Protein AF-A0A7Y2CMZ7-F1 (afdb_monomer_lite)

Secondary structure (DSSP, 8-state):
-HHHHHHHHTTS-------GGG---GGG--SSSSSHHHHHHHHHHHHSPPP-SSSS-EE----BTTTB----SEEEEETTEEEEE--SSTT--S----BTTB------GGG----HHHHHHHHHHHHH---SEEEEEESS-S----BTTB--S--SGGGT-HHHHS---HHHH-B-TTS-B-HHHHSTT--S--HHHHHHTTSSEEEEE-SS-SEEEEEETTEEEEEPP-TT--S--TTSTTTTTTTS-PPPTT-EEE-S-EEEEEEE-SSEEEEEEEE--STTTTT-EEEEEEEESS--TT-----TT----EEEEEESSSBSS-EEEEEESSSEEEEEEEEETTS-EEEEEEEEEE-SEEEEEE--SB-TTSPBPPSEEEEEEEEETTEEEEEEEEE--

pLDDT: mean 83.59, std 14.97, range [34.88, 98.5]

Radius of gyration: 22.69 Å; chains: 1; bounding box: 53×46×62 Å

Sequence (401 aa):
AREYVDRIAHSLPFVLVRGNHEEVNGWDYDSTPNNTAVWSSNMLLKYFPPPMPDSFYSGNTISYPDIGLPGNYFAFDVGALRIRALDPFLYSNTRPHNGHGETGGSLNGWDWSLGLDQYNWLNTDLTTYAPTFSMLATHHLTSCYAVPGLYYGRGGVEVVKHSVDGRPSHEWGGEDSTGTFVFGTQRSGFVHGAPHDMLSSLGNQVVIKGHDHFHARQALDGMVYVTMAKPDATEEQTGNLWGWKFGTFYPTQGTLALENSGFYSVVVDDSMATYSYIQTYPAAGEGTVKDMFTVLSSPTSANLDVAPGAAKTWIQTVRPNPSRVPNIQWQLARTGNVRLGIYDAAGRLVQELENGRREAGTHVSRWDGRSRQGSRVASGVYFAKLEADGRLDAVKLVYIR

Structure (mmCIF, N/CA/C/O backbone):
data_AF-A0A7Y2CMZ7-F1
#
_entry.id   AF-A0A7Y2CMZ7-F1
#
loop_
_atom_site.group_PDB
_atom_site.id
_atom_site.type_symbol
_atom_site.label_atom_id
_atom_site.label_alt_id
_atom_site.label_comp_id
_atom_site.label_asym_id
_atom_site.label_entity_id
_atom_site.label_seq_id
_atom_site.pdbx_PDB_ins_code
_atom_site.Cartn_x
_atom_site.Cartn_y
_atom_site.Cartn_z
_atom_site.occupancy
_atom_site.B_iso_or_equiv
_atom_site.auth_seq_id
_atom_site.auth_comp_id
_atom_site.auth_asym_id
_atom_site.auth_atom_id
_atom_site.pdbx_PDB_model_num
ATOM 1 N N . ALA A 1 1 ? 9.677 -17.496 10.597 1.00 57.75 1 ALA A N 1
ATOM 2 C CA . ALA A 1 1 ? 8.544 -16.631 10.201 1.00 57.75 1 ALA A CA 1
ATOM 3 C C . ALA A 1 1 ? 7.199 -17.358 10.280 1.00 57.75 1 ALA A C 1
ATOM 5 O O . ALA A 1 1 ? 6.366 -16.923 11.060 1.00 57.75 1 ALA A O 1
ATOM 6 N N . ARG A 1 2 ? 6.996 -18.476 9.557 1.00 63.00 2 ARG A N 1
ATOM 7 C CA . ARG A 1 2 ? 5.693 -19.169 9.467 1.00 63.00 2 ARG A CA 1
ATOM 8 C C . ARG A 1 2 ? 5.011 -19.456 10.810 1.00 63.00 2 ARG A C 1
ATOM 10 O O . ARG A 1 2 ? 3.869 -19.072 10.966 1.00 63.00 2 ARG A O 1
ATOM 17 N N . GLU A 1 3 ? 5.708 -20.017 11.800 1.00 69.62 3 GLU A N 1
ATOM 18 C CA . GLU A 1 3 ? 5.105 -20.285 13.121 1.00 69.62 3 GLU A CA 1
ATOM 19 C C . GLU A 1 3 ? 4.543 -19.016 13.797 1.00 69.62 3 GLU A C 1
ATOM 21 O O . GLU A 1 3 ? 3.483 -19.051 14.416 1.00 69.62 3 GLU A O 1
ATOM 26 N N . TYR A 1 4 ? 5.228 -17.876 13.658 1.00 71.50 4 TYR A N 1
ATOM 27 C CA . TYR A 1 4 ? 4.767 -16.599 14.209 1.00 71.50 4 TYR A CA 1
ATOM 28 C C . TYR A 1 4 ? 3.588 -16.028 13.419 1.00 71.50 4 TYR A C 1
ATOM 30 O O . TYR A 1 4 ? 2.640 -15.528 14.021 1.00 71.50 4 TYR A O 1
ATOM 38 N N . VAL A 1 5 ? 3.624 -16.142 12.087 1.00 72.38 5 VAL A N 1
ATOM 39 C CA . VAL A 1 5 ? 2.514 -15.736 11.215 1.00 72.38 5 VAL A CA 1
ATOM 40 C C . VAL A 1 5 ? 1.286 -16.600 11.491 1.00 72.38 5 VAL A C 1
ATOM 42 O O . VAL A 1 5 ? 0.216 -16.047 11.703 1.00 72.38 5 VAL A O 1
ATOM 45 N N . ASP A 1 6 ? 1.431 -17.920 11.614 1.00 73.50 6 ASP A N 1
ATOM 46 C CA . ASP A 1 6 ? 0.341 -18.861 11.900 1.00 73.50 6 ASP A CA 1
ATOM 47 C C . ASP A 1 6 ? -0.369 -18.522 13.223 1.00 73.50 6 ASP A C 1
ATOM 49 O O . ASP A 1 6 ? -1.599 -18.576 13.306 1.00 73.50 6 ASP A O 1
ATOM 53 N N . ARG A 1 7 ? 0.370 -18.078 14.253 1.00 72.25 7 ARG A N 1
ATOM 54 C CA . ARG A 1 7 ? -0.230 -17.619 15.523 1.00 72.25 7 ARG A CA 1
ATOM 55 C C . ARG A 1 7 ? -1.208 -16.457 15.322 1.00 72.25 7 ARG A C 1
ATOM 57 O O . ARG A 1 7 ? -2.209 -16.392 16.034 1.00 72.25 7 ARG A O 1
ATOM 64 N N . ILE A 1 8 ? -0.959 -15.577 14.355 1.00 68.19 8 ILE A N 1
ATOM 65 C CA . ILE A 1 8 ? -1.779 -14.387 14.079 1.00 68.19 8 ILE A CA 1
ATOM 66 C C . ILE A 1 8 ? -2.828 -14.677 12.987 1.00 68.19 8 ILE A C 1
ATOM 68 O O . ILE A 1 8 ? -3.980 -14.262 13.106 1.00 68.19 8 ILE A O 1
ATOM 72 N N . ALA A 1 9 ? -2.453 -15.444 11.964 1.00 73.25 9 ALA A N 1
ATOM 73 C CA . ALA A 1 9 ? -3.214 -15.678 10.740 1.00 73.25 9 ALA A CA 1
ATOM 74 C C . ALA A 1 9 ? -4.147 -16.902 10.789 1.00 73.25 9 ALA A C 1
ATOM 76 O O . ALA A 1 9 ? -4.937 -17.099 9.872 1.00 73.25 9 ALA A O 1
ATOM 77 N N . HIS A 1 10 ? -4.151 -17.701 11.867 1.00 72.12 10 HIS A N 1
ATOM 78 C CA . HIS A 1 10 ? -5.083 -18.837 12.006 1.00 72.12 10 HIS A CA 1
ATOM 79 C C . HIS A 1 10 ? -6.573 -18.445 11.915 1.00 72.12 10 HIS A C 1
ATOM 81 O O . HIS A 1 10 ? -7.435 -19.307 11.757 1.00 72.12 10 HIS A O 1
ATOM 87 N N . SER A 1 11 ? -6.898 -17.160 12.087 1.00 74.19 11 SER A N 1
ATOM 88 C CA . SER A 1 11 ? -8.267 -16.636 12.022 1.00 74.19 11 SER A CA 1
ATOM 89 C C . SER A 1 11 ? -8.364 -15.248 11.379 1.00 74.19 11 SER A C 1
ATOM 91 O O . SER A 1 11 ? -9.363 -14.555 11.577 1.00 74.19 11 SER A O 1
ATOM 93 N N . LEU A 1 12 ? -7.325 -14.822 10.652 1.00 77.50 12 LEU A N 1
ATOM 94 C CA . LEU A 1 12 ? -7.270 -13.548 9.936 1.00 77.50 12 LEU A CA 1
ATOM 95 C C . LEU A 1 12 ? -6.565 -13.759 8.591 1.00 77.50 12 LEU A C 1
ATOM 97 O O . LEU A 1 12 ? -5.492 -14.364 8.583 1.00 77.50 12 LEU A O 1
ATOM 101 N N . PRO A 1 13 ? -7.116 -13.252 7.473 1.00 83.12 13 PRO A N 1
ATOM 102 C CA . PRO A 1 13 ? -6.395 -13.227 6.210 1.00 83.12 13 PRO A CA 1
ATOM 103 C C . PRO A 1 13 ? -5.058 -12.502 6.376 1.00 83.12 13 PRO A C 1
ATOM 105 O O . PRO A 1 13 ? -5.002 -11.406 6.934 1.00 83.12 13 PRO A O 1
ATOM 108 N N . PHE A 1 14 ? -3.990 -13.121 5.886 1.00 85.81 14 PHE A N 1
ATOM 109 C CA . PHE A 1 14 ? -2.656 -12.541 5.850 1.00 85.81 14 PHE A CA 1
ATOM 110 C C . PHE A 1 14 ? -2.203 -12.480 4.399 1.00 85.81 14 PHE A C 1
ATOM 112 O O . PHE A 1 14 ? -2.174 -13.499 3.714 1.00 85.81 14 PHE A O 1
ATOM 119 N N . VAL A 1 15 ? -1.887 -11.275 3.936 1.00 89.38 15 VAL A N 1
ATOM 120 C CA . VAL A 1 15 ? -1.522 -11.002 2.547 1.00 89.38 15 VAL A CA 1
ATOM 121 C C . VAL A 1 15 ? -0.146 -10.352 2.539 1.00 89.38 15 VAL A C 1
ATOM 123 O O . VAL A 1 15 ? 0.092 -9.400 3.282 1.00 89.38 15 VAL A O 1
ATOM 126 N N . LEU A 1 16 ? 0.752 -10.876 1.708 1.00 90.12 16 LEU A N 1
ATOM 127 C CA . LEU A 1 16 ? 2.101 -10.350 1.535 1.00 90.12 16 LEU A CA 1
ATOM 128 C C . LEU A 1 16 ? 2.204 -9.516 0.262 1.00 90.12 16 LEU A C 1
ATOM 130 O O . LEU A 1 16 ? 1.645 -9.870 -0.773 1.00 90.12 16 LEU A O 1
ATOM 134 N N . VAL A 1 17 ? 2.983 -8.442 0.351 1.00 93.75 17 VAL A N 1
ATOM 135 C CA . VAL A 1 17 ? 3.476 -7.674 -0.793 1.00 93.75 17 VAL A CA 1
ATOM 136 C C . VAL A 1 17 ? 4.973 -7.926 -0.874 1.00 93.75 17 VAL A C 1
ATOM 138 O O . VAL A 1 17 ? 5.653 -7.864 0.150 1.00 93.75 17 VAL A O 1
ATOM 141 N N . ARG A 1 18 ? 5.474 -8.270 -2.061 1.00 91.44 18 ARG A N 1
ATOM 142 C CA . ARG A 1 18 ? 6.873 -8.677 -2.227 1.00 91.44 18 ARG A CA 1
ATOM 143 C C . ARG A 1 18 ? 7.813 -7.497 -2.053 1.00 91.44 18 ARG A C 1
ATOM 145 O O . ARG A 1 18 ? 7.564 -6.427 -2.605 1.00 91.44 18 ARG A O 1
ATOM 152 N N . GLY A 1 19 ? 8.903 -7.727 -1.338 1.00 91.25 19 GLY A N 1
ATOM 153 C CA . GLY A 1 19 ? 10.012 -6.812 -1.165 1.00 91.25 19 GLY A CA 1
ATOM 154 C C . GLY A 1 19 ? 11.310 -7.315 -1.787 1.00 91.25 19 GLY A C 1
ATOM 155 O O . GLY A 1 19 ? 11.385 -8.374 -2.405 1.00 91.25 19 GLY A O 1
ATOM 156 N N . ASN A 1 20 ? 12.366 -6.522 -1.603 1.00 87.25 20 ASN A N 1
ATOM 157 C CA . ASN A 1 20 ? 13.683 -6.827 -2.163 1.00 87.25 20 ASN A CA 1
ATOM 158 C C . ASN A 1 20 ? 14.334 -8.059 -1.504 1.00 87.25 20 ASN A C 1
ATOM 160 O O . ASN A 1 20 ? 15.185 -8.695 -2.107 1.00 87.25 20 ASN A O 1
ATOM 164 N N . HIS A 1 21 ? 13.946 -8.397 -0.269 1.00 88.75 21 HIS A N 1
ATOM 165 C CA . HIS A 1 21 ? 14.502 -9.539 0.468 1.00 88.75 21 HIS A CA 1
ATOM 166 C C . HIS A 1 21 ? 13.837 -10.874 0.111 1.00 88.75 21 HIS A C 1
ATOM 168 O O . HIS A 1 21 ? 14.289 -11.924 0.563 1.00 88.75 21 HIS A O 1
ATOM 174 N N . GLU A 1 22 ? 12.779 -10.847 -0.699 1.00 90.19 22 GLU A N 1
ATOM 175 C CA . GLU A 1 22 ? 12.183 -12.044 -1.276 1.00 90.19 22 GLU A CA 1
ATOM 176 C C . GLU A 1 22 ? 13.005 -12.598 -2.450 1.00 90.19 22 GLU A C 1
ATOM 178 O O . GLU A 1 22 ? 12.743 -13.721 -2.859 1.00 90.19 22 GLU A O 1
ATOM 183 N N . GLU A 1 23 ? 14.001 -11.868 -2.973 1.00 89.75 23 GLU A N 1
ATOM 184 C CA . GLU A 1 23 ? 14.923 -12.333 -4.029 1.00 89.75 23 GLU A CA 1
ATOM 185 C C . GLU A 1 23 ? 14.206 -12.844 -5.296 1.00 89.75 23 GLU A C 1
ATOM 187 O O . GLU A 1 23 ? 14.581 -13.851 -5.895 1.00 89.75 23 GLU A O 1
ATOM 192 N N . VAL A 1 24 ? 13.132 -12.155 -5.695 1.00 91.69 24 VAL A N 1
ATOM 193 C CA . VAL A 1 24 ? 12.318 -12.446 -6.895 1.00 91.69 24 VAL A CA 1
ATOM 194 C C . VAL A 1 24 ? 12.613 -11.475 -8.044 1.00 91.69 24 VAL A C 1
ATOM 196 O O . VAL A 1 24 ? 11.716 -11.064 -8.780 1.00 91.69 24 VAL A O 1
ATOM 199 N N . ASN A 1 25 ? 13.866 -11.046 -8.159 1.00 92.75 25 ASN A N 1
ATOM 200 C CA . ASN A 1 25 ? 14.250 -9.978 -9.073 1.00 92.75 25 ASN A CA 1
ATOM 201 C C . ASN A 1 25 ? 14.203 -10.435 -10.537 1.00 92.75 25 ASN A C 1
ATOM 203 O O . ASN A 1 25 ? 14.670 -11.526 -10.867 1.00 92.75 25 ASN A O 1
ATOM 207 N N . GLY A 1 26 ? 13.708 -9.574 -11.431 1.00 94.75 26 GLY A N 1
ATOM 208 C CA . GLY A 1 26 ? 13.656 -9.864 -12.867 1.00 94.75 26 GLY A CA 1
ATOM 209 C C . GLY A 1 26 ? 15.040 -10.082 -13.483 1.00 94.75 26 GLY A C 1
ATOM 210 O O . GLY A 1 26 ? 15.219 -10.986 -14.293 1.00 94.75 26 GLY A O 1
ATOM 211 N N . TRP A 1 27 ? 16.051 -9.325 -13.044 1.00 93.69 27 TRP A N 1
ATOM 212 C CA . TRP A 1 27 ? 17.434 -9.464 -13.524 1.00 93.69 27 TRP A CA 1
ATOM 213 C C . TRP A 1 27 ? 18.123 -10.775 -13.109 1.00 93.69 27 TRP A C 1
ATOM 215 O O . TRP A 1 27 ? 19.183 -11.087 -13.647 1.00 93.69 27 TRP A O 1
ATOM 225 N N . ASP A 1 28 ? 17.552 -11.531 -12.166 1.00 93.38 28 ASP A N 1
ATOM 226 C CA . ASP A 1 28 ? 18.041 -12.858 -11.772 1.00 93.38 28 ASP A CA 1
ATOM 227 C C . ASP A 1 28 ? 17.232 -13.996 -12.433 1.00 93.38 28 ASP A C 1
ATOM 229 O O . ASP A 1 28 ? 17.576 -15.170 -12.288 1.00 93.38 28 ASP A O 1
ATOM 233 N N . TYR A 1 29 ? 16.159 -13.674 -13.169 1.00 94.75 29 TYR A N 1
ATOM 234 C CA . TYR A 1 29 ? 15.319 -14.651 -13.857 1.00 94.75 29 TYR A CA 1
ATOM 235 C C . TYR A 1 29 ? 15.854 -14.962 -15.261 1.00 94.75 29 TYR A C 1
ATOM 237 O O . TYR A 1 29 ? 15.717 -14.173 -16.194 1.00 94.75 29 TYR A O 1
ATOM 245 N N . ASP A 1 30 ? 16.419 -16.157 -15.435 1.00 93.12 30 ASP A N 1
ATOM 246 C CA . ASP A 1 30 ? 17.037 -16.600 -16.695 1.00 93.12 30 ASP A CA 1
ATOM 247 C C . ASP A 1 30 ? 16.184 -17.600 -17.499 1.00 93.12 30 ASP A C 1
ATOM 249 O O . ASP A 1 30 ? 16.668 -18.219 -18.445 1.00 93.12 30 ASP A O 1
ATOM 253 N N . SER A 1 31 ? 14.898 -17.750 -17.150 1.00 91.00 31 SER A N 1
ATOM 254 C CA . SER A 1 31 ? 13.974 -18.734 -17.750 1.00 91.00 31 SER A CA 1
ATOM 255 C C . SER A 1 31 ? 14.418 -20.200 -17.613 1.00 91.00 31 SER A C 1
ATOM 257 O O . SER A 1 31 ? 14.002 -21.048 -18.404 1.00 91.00 31 SER A O 1
ATOM 259 N N . THR A 1 32 ? 15.254 -20.509 -16.619 1.00 93.81 32 THR A N 1
ATOM 260 C CA . THR A 1 32 ? 15.613 -21.880 -16.237 1.00 93.81 32 THR A CA 1
ATOM 261 C C . THR A 1 32 ? 15.113 -22.200 -14.825 1.00 93.81 32 THR A C 1
ATOM 263 O O . THR A 1 32 ? 14.903 -21.287 -14.02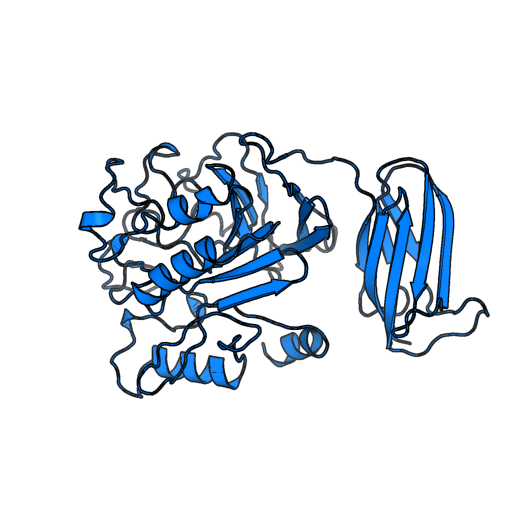7 1.00 93.81 32 THR A O 1
ATOM 266 N N . PRO A 1 33 ? 14.987 -23.482 -14.438 1.00 94.94 33 PRO A N 1
ATOM 267 C CA . PRO A 1 33 ? 14.540 -23.834 -13.090 1.00 94.94 33 PRO A CA 1
ATOM 268 C C . PRO A 1 33 ? 15.576 -23.556 -11.983 1.00 94.94 33 PRO A C 1
ATOM 270 O O . PRO A 1 33 ? 15.264 -23.727 -10.803 1.00 94.94 33 PRO A O 1
ATOM 273 N N . ASN A 1 34 ? 16.815 -23.179 -12.328 1.00 96.31 34 ASN A N 1
ATOM 274 C CA . ASN A 1 34 ? 17.957 -23.138 -11.407 1.00 96.31 34 ASN A CA 1
ATOM 275 C C . ASN A 1 34 ? 18.504 -21.721 -11.186 1.00 96.31 34 ASN A C 1
ATOM 277 O O . ASN A 1 34 ? 19.708 -21.494 -11.286 1.00 96.31 34 ASN A O 1
ATOM 281 N N . ASN A 1 35 ? 17.622 -20.789 -10.834 1.00 94.62 35 ASN A N 1
ATOM 282 C CA . ASN A 1 35 ? 17.985 -19.438 -10.413 1.00 94.62 35 ASN A CA 1
ATOM 283 C C . ASN A 1 35 ? 17.211 -19.022 -9.151 1.00 94.62 35 ASN A C 1
ATOM 285 O O . ASN A 1 35 ? 16.216 -19.648 -8.765 1.00 94.62 35 ASN A O 1
ATOM 289 N N . THR A 1 36 ? 17.675 -17.953 -8.505 1.00 93.69 36 THR A N 1
ATOM 290 C CA . THR A 1 36 ? 17.096 -17.434 -7.260 1.00 93.69 36 THR A CA 1
ATOM 291 C C . THR A 1 36 ? 15.656 -16.971 -7.442 1.00 93.69 36 THR A C 1
ATOM 293 O O . THR A 1 36 ? 14.817 -17.338 -6.623 1.00 93.69 36 THR A O 1
ATOM 296 N N . ALA A 1 37 ? 15.330 -16.273 -8.534 1.00 94.06 37 ALA A N 1
ATOM 297 C CA . ALA A 1 37 ? 13.977 -15.780 -8.784 1.00 94.06 37 ALA A CA 1
ATOM 298 C C . ALA A 1 37 ? 12.940 -16.918 -8.855 1.00 94.06 37 ALA A C 1
ATOM 300 O O . ALA A 1 37 ? 11.852 -16.804 -8.281 1.00 94.06 37 ALA A O 1
ATOM 301 N N . VAL A 1 38 ? 13.286 -18.045 -9.488 1.00 96.50 38 VAL A N 1
ATOM 302 C CA . VAL A 1 38 ? 12.444 -19.250 -9.557 1.00 96.50 38 VAL A CA 1
ATOM 303 C C . VAL A 1 38 ? 12.329 -19.929 -8.199 1.00 96.50 38 VAL A C 1
ATOM 305 O O . VAL A 1 38 ? 11.217 -20.224 -7.752 1.00 96.50 38 VAL A O 1
ATOM 308 N N . TRP A 1 39 ? 13.449 -20.179 -7.516 1.00 96.44 39 TRP A N 1
ATOM 309 C CA . TRP A 1 39 ? 13.429 -20.838 -6.207 1.00 96.44 39 TRP A CA 1
ATOM 310 C C . TRP A 1 39 ? 12.626 -20.033 -5.189 1.00 96.44 39 TRP A C 1
ATOM 312 O O . TRP A 1 39 ? 11.747 -20.588 -4.528 1.00 96.44 39 TRP A O 1
ATOM 322 N N . SER A 1 40 ? 12.869 -18.727 -5.108 1.00 94.75 40 SER A N 1
ATOM 323 C CA . SER A 1 40 ? 12.169 -17.821 -4.205 1.00 94.75 40 SER A CA 1
ATOM 324 C C . SER A 1 40 ? 10.680 -17.725 -4.519 1.00 94.75 40 SER A C 1
ATOM 326 O O . SER A 1 40 ? 9.860 -17.888 -3.613 1.00 94.75 40 SER A O 1
ATOM 328 N N . SER A 1 41 ? 10.306 -17.564 -5.794 1.00 94.69 41 SER A N 1
ATOM 329 C CA . SER A 1 41 ? 8.895 -17.531 -6.203 1.00 94.69 41 SER A CA 1
ATOM 330 C C . SER A 1 41 ? 8.170 -18.824 -5.822 1.00 94.69 41 SER A C 1
ATOM 332 O O . SER A 1 41 ? 7.094 -18.782 -5.227 1.00 94.69 41 SER A O 1
ATOM 334 N N . ASN A 1 42 ? 8.785 -19.984 -6.065 1.00 95.62 42 ASN A N 1
ATOM 335 C CA . ASN A 1 42 ? 8.205 -21.278 -5.704 1.00 95.62 42 ASN A CA 1
ATOM 336 C C . ASN A 1 42 ? 8.092 -21.479 -4.184 1.00 95.62 42 ASN A C 1
ATOM 338 O O . ASN A 1 42 ? 7.128 -22.088 -3.710 1.00 95.62 42 ASN A O 1
ATOM 342 N N . MET A 1 43 ? 9.031 -20.952 -3.391 1.00 93.69 43 MET A N 1
ATOM 343 C CA . MET A 1 43 ? 8.928 -20.980 -1.927 1.00 93.69 43 MET A CA 1
ATOM 344 C C . MET A 1 43 ? 7.816 -20.061 -1.411 1.00 93.69 43 MET A C 1
ATOM 346 O O . MET A 1 43 ? 7.083 -20.464 -0.503 1.00 93.69 43 MET A O 1
ATOM 350 N N . LEU A 1 44 ? 7.642 -18.876 -2.003 1.00 91.44 44 LEU A N 1
ATOM 351 C CA . LEU A 1 44 ? 6.522 -17.983 -1.693 1.00 91.44 44 LEU A CA 1
ATOM 352 C C . LEU A 1 44 ? 5.187 -18.663 -2.002 1.00 91.44 44 LEU A C 1
ATOM 354 O O . LEU A 1 44 ? 4.356 -18.783 -1.108 1.00 91.44 44 LEU A O 1
ATOM 358 N N . LEU A 1 45 ? 5.017 -19.218 -3.204 1.00 93.44 45 LEU A N 1
ATOM 359 C CA . LEU A 1 45 ? 3.797 -19.933 -3.599 1.00 93.44 45 LEU A CA 1
ATOM 360 C C . LEU A 1 45 ? 3.474 -21.113 -2.670 1.00 93.44 45 LEU A C 1
ATOM 362 O O . LEU A 1 45 ? 2.310 -21.392 -2.390 1.00 93.44 45 LEU A O 1
ATOM 366 N N . LYS A 1 46 ? 4.502 -21.799 -2.157 1.00 92.19 46 LYS A N 1
ATOM 367 C CA . LYS A 1 46 ? 4.338 -22.950 -1.263 1.00 92.19 46 LYS A CA 1
ATOM 368 C C . LYS A 1 46 ? 3.972 -22.568 0.172 1.00 92.19 46 LYS A C 1
ATOM 370 O O . LYS A 1 46 ? 3.199 -23.286 0.808 1.00 92.19 46 LYS A O 1
ATOM 375 N N . TYR A 1 47 ? 4.582 -21.520 0.722 1.00 88.00 47 TYR A N 1
ATOM 376 C CA . TYR A 1 47 ? 4.484 -21.210 2.155 1.00 88.00 47 TYR A CA 1
ATOM 377 C C . TYR A 1 47 ? 3.638 -19.981 2.475 1.00 88.00 47 TYR A C 1
ATOM 379 O O . TYR A 1 47 ? 3.085 -19.912 3.571 1.00 88.00 47 TYR A O 1
ATOM 387 N N . PHE A 1 48 ? 3.528 -19.046 1.537 1.00 88.44 48 PHE A N 1
ATOM 388 C CA . PHE A 1 48 ? 2.773 -17.804 1.659 1.00 88.44 48 PHE A CA 1
ATOM 389 C C . PHE A 1 48 ? 2.016 -17.532 0.351 1.00 88.44 48 PHE A C 1
ATOM 391 O O . PHE A 1 48 ? 2.328 -16.564 -0.347 1.00 88.44 48 PHE A O 1
ATOM 398 N N . PRO A 1 49 ? 1.065 -18.410 -0.022 1.00 88.75 49 PRO A N 1
ATOM 399 C CA . PRO A 1 49 ? 0.371 -18.302 -1.296 1.00 88.75 49 PRO A CA 1
ATOM 400 C C . PRO A 1 49 ? -0.312 -16.929 -1.398 1.00 88.75 49 PRO A C 1
ATOM 402 O O . PRO A 1 49 ? -1.111 -16.586 -0.519 1.00 88.75 49 PRO A O 1
ATOM 405 N N . PRO A 1 50 ? 0.012 -16.126 -2.424 1.00 91.94 50 PRO A N 1
ATOM 406 C CA . PRO A 1 50 ? -0.600 -14.823 -2.596 1.00 91.94 50 PRO A CA 1
ATOM 407 C C . PRO A 1 50 ? -2.043 -14.970 -3.100 1.00 91.94 50 PRO A C 1
ATOM 409 O O . PRO A 1 50 ? -2.422 -16.033 -3.605 1.00 91.94 50 PRO A O 1
ATOM 412 N N . PRO A 1 51 ? -2.850 -13.901 -3.016 1.00 94.50 51 PRO A N 1
ATOM 413 C CA . PRO A 1 51 ? -4.101 -13.828 -3.752 1.00 94.50 51 PRO A CA 1
ATOM 414 C C . PRO A 1 51 ? -3.902 -14.112 -5.247 1.00 94.50 51 PRO A C 1
ATOM 416 O O . PRO A 1 51 ? -3.019 -13.536 -5.884 1.00 94.50 51 PRO A O 1
ATOM 419 N N . MET A 1 52 ? -4.733 -14.997 -5.798 1.00 94.81 52 MET A N 1
ATOM 420 C CA . MET A 1 52 ? -4.709 -15.386 -7.211 1.00 94.81 52 MET A CA 1
ATOM 421 C C . MET A 1 52 ? -5.979 -14.910 -7.910 1.00 94.81 52 MET A C 1
ATOM 423 O O . MET A 1 52 ? -7.028 -14.938 -7.270 1.00 94.81 52 MET A O 1
ATOM 427 N N . PRO A 1 53 ? -5.920 -14.522 -9.198 1.00 95.69 53 PRO A N 1
ATOM 428 C CA . PRO A 1 53 ? -7.097 -14.047 -9.914 1.00 95.69 53 PRO A CA 1
ATOM 429 C C . PRO A 1 53 ? -8.249 -15.057 -9.908 1.00 95.69 53 PRO A C 1
ATOM 431 O O . PRO A 1 53 ? -8.087 -16.201 -10.335 1.00 95.69 53 PRO A O 1
ATOM 434 N N . ASP A 1 54 ? -9.417 -14.610 -9.459 1.00 95.50 54 ASP A N 1
ATOM 435 C CA . ASP A 1 54 ? -10.673 -15.357 -9.452 1.00 95.50 54 ASP A CA 1
ATOM 436 C C . ASP A 1 54 ? -11.872 -14.383 -9.464 1.00 95.50 54 ASP A C 1
ATOM 438 O O . ASP A 1 54 ? -11.770 -13.258 -9.952 1.00 95.50 54 ASP A O 1
ATOM 442 N N . SER A 1 55 ? -13.044 -14.801 -8.977 1.00 93.88 55 SER A N 1
ATOM 443 C CA . SER A 1 55 ? -14.220 -13.921 -8.897 1.00 93.88 55 SER A CA 1
ATOM 444 C C . SER A 1 55 ? -14.113 -12.814 -7.840 1.00 93.88 55 SER A C 1
ATOM 446 O O . SER A 1 55 ? -14.932 -11.899 -7.848 1.00 93.88 55 SER A O 1
ATOM 448 N N . PHE A 1 56 ? -13.177 -12.927 -6.897 1.00 94.31 56 PHE A N 1
ATOM 449 C CA . PHE A 1 56 ? -12.967 -11.986 -5.799 1.00 94.31 56 PHE A CA 1
ATOM 450 C C . PHE A 1 56 ? -11.689 -11.160 -5.994 1.00 94.31 56 PHE A C 1
ATOM 452 O O . PHE A 1 56 ? -11.703 -9.945 -5.796 1.00 94.31 56 PHE A O 1
ATOM 459 N N . TYR A 1 57 ? -10.593 -11.798 -6.405 1.00 96.44 57 TYR A N 1
ATOM 460 C CA . TYR A 1 57 ? -9.313 -11.147 -6.654 1.00 96.44 57 TYR A CA 1
ATOM 461 C C . TYR A 1 57 ? -9.121 -10.855 -8.141 1.00 96.44 57 TYR A C 1
ATOM 463 O O . TYR A 1 57 ? -9.264 -11.728 -8.992 1.00 96.44 57 TYR A O 1
ATOM 471 N N . SER A 1 58 ? -8.689 -9.638 -8.455 1.00 97.44 58 SER A N 1
ATOM 472 C CA . SER A 1 58 ? -8.018 -9.354 -9.729 1.00 97.44 58 SER A CA 1
ATOM 473 C C . SER A 1 58 ? -6.505 -9.435 -9.529 1.00 97.44 58 SER A C 1
ATOM 475 O O . SER A 1 58 ? -6.036 -9.275 -8.403 1.00 97.44 58 SER A O 1
ATOM 477 N N . GLY A 1 59 ? -5.721 -9.657 -10.584 1.00 97.12 59 GLY A N 1
ATOM 478 C CA . GLY A 1 59 ? -4.263 -9.675 -10.459 1.00 97.12 59 GLY A CA 1
ATOM 479 C C . GLY A 1 59 ? -3.552 -10.316 -11.639 1.00 97.12 59 GLY A C 1
ATOM 480 O O . GLY A 1 59 ? -4.094 -10.379 -12.744 1.00 97.12 59 GLY A O 1
ATOM 481 N N . ASN A 1 60 ? -2.337 -10.802 -11.389 1.00 97.44 60 ASN A N 1
ATOM 482 C CA . ASN A 1 60 ? -1.468 -11.330 -12.433 1.00 97.44 60 ASN A CA 1
ATOM 483 C C . ASN A 1 60 ? -1.998 -12.619 -13.076 1.00 97.44 60 ASN A C 1
ATOM 485 O O . ASN A 1 60 ? -2.126 -13.648 -12.415 1.00 97.44 60 ASN A O 1
ATOM 489 N N . THR A 1 61 ? -2.227 -12.566 -14.388 1.00 96.75 61 THR A N 1
ATOM 490 C CA . THR A 1 61 ? -2.646 -13.706 -15.221 1.00 96.75 61 THR A CA 1
ATOM 491 C C . THR A 1 61 ? -1.516 -14.264 -16.095 1.00 96.75 61 THR A C 1
ATOM 493 O O . THR A 1 61 ? -1.719 -15.230 -16.829 1.00 96.75 61 THR A O 1
ATOM 496 N N . ILE A 1 62 ? -0.318 -13.682 -16.010 1.00 96.00 62 ILE A N 1
ATOM 497 C CA . ILE A 1 62 ? 0.860 -14.069 -16.782 1.00 96.00 62 ILE A CA 1
ATOM 498 C C . ILE A 1 62 ? 1.577 -15.223 -16.085 1.00 96.00 62 ILE A C 1
ATOM 500 O O . ILE A 1 62 ? 2.003 -15.117 -14.933 1.00 96.00 62 ILE A O 1
ATOM 504 N N . SER A 1 63 ? 1.720 -16.334 -16.806 1.00 94.94 63 SER A N 1
ATOM 505 C CA . SER A 1 63 ? 2.453 -17.510 -16.342 1.00 94.94 63 SER A CA 1
ATOM 506 C C . SER A 1 63 ? 3.913 -17.449 -16.779 1.00 94.94 63 SER A C 1
ATOM 508 O O . SER A 1 63 ? 4.206 -17.169 -17.940 1.00 94.94 63 SER A O 1
ATOM 510 N N . TYR A 1 64 ? 4.817 -17.807 -15.872 1.00 93.88 64 TYR A N 1
ATOM 511 C CA . TYR A 1 64 ? 6.258 -17.862 -16.111 1.00 93.88 64 TYR A CA 1
ATOM 512 C C . TYR A 1 64 ? 6.749 -19.316 -16.156 1.00 93.88 64 TYR A C 1
ATOM 514 O O . TYR A 1 64 ? 6.290 -20.133 -15.348 1.00 93.88 64 TYR A O 1
ATOM 522 N N . PRO A 1 65 ? 7.685 -19.665 -17.059 1.00 94.94 65 PRO A N 1
ATOM 523 C CA . PRO A 1 65 ? 8.402 -20.936 -16.996 1.00 94.94 65 PRO A CA 1
ATOM 524 C C . PRO A 1 65 ? 8.948 -21.218 -15.590 1.00 94.94 65 PRO A C 1
ATOM 526 O O . PRO A 1 65 ? 9.500 -20.325 -14.945 1.00 94.94 65 PRO A O 1
ATOM 529 N N . ASP A 1 66 ? 8.738 -22.450 -15.118 1.00 95.00 66 ASP A N 1
ATOM 530 C CA . ASP A 1 66 ? 9.191 -22.980 -13.820 1.00 95.00 66 ASP A CA 1
ATOM 531 C C . ASP A 1 66 ? 8.640 -22.290 -12.552 1.00 95.00 66 ASP A C 1
ATOM 533 O O . ASP A 1 66 ? 8.958 -22.714 -11.440 1.00 95.00 66 ASP A O 1
ATOM 537 N N . ILE A 1 67 ? 7.769 -21.283 -12.700 1.00 95.50 67 ILE A N 1
ATOM 538 C CA . ILE A 1 67 ? 7.074 -20.585 -11.600 1.00 95.50 67 ILE A CA 1
ATOM 539 C C . ILE A 1 67 ? 5.551 -20.781 -11.689 1.00 95.50 67 ILE A C 1
ATOM 541 O O . ILE A 1 67 ? 4.869 -20.893 -10.673 1.00 95.50 67 ILE A O 1
ATOM 545 N N . GLY A 1 68 ? 4.993 -20.833 -12.902 1.00 95.38 68 GLY A N 1
ATOM 546 C CA . GLY A 1 68 ? 3.547 -20.780 -13.114 1.00 95.38 68 GLY A CA 1
ATOM 547 C C . GLY A 1 68 ? 3.002 -19.366 -12.900 1.00 95.38 68 GLY A C 1
ATOM 548 O O . GLY A 1 68 ? 3.642 -18.390 -13.294 1.00 95.38 68 GLY A O 1
ATOM 549 N N . LEU A 1 69 ? 1.820 -19.249 -12.286 1.00 95.69 69 LEU A N 1
ATOM 550 C CA . LEU A 1 69 ? 1.240 -17.956 -11.912 1.00 95.69 69 LEU A CA 1
ATOM 551 C C . LEU A 1 69 ? 1.904 -17.433 -10.632 1.00 95.69 69 LEU A C 1
ATOM 553 O O . LEU A 1 69 ? 1.779 -18.068 -9.584 1.00 95.69 69 LEU A O 1
ATOM 557 N N . PRO A 1 70 ? 2.578 -16.275 -10.678 1.00 94.56 70 PRO A N 1
ATOM 558 C CA . PRO A 1 70 ? 3.408 -15.840 -9.564 1.00 94.56 70 PRO A CA 1
ATOM 559 C C . PRO A 1 70 ? 2.620 -15.016 -8.520 1.00 94.56 70 PRO A C 1
ATOM 561 O O . PRO A 1 70 ? 3.121 -14.803 -7.416 1.00 94.56 70 PRO A O 1
ATOM 564 N N . GLY A 1 71 ? 1.415 -14.523 -8.846 1.00 94.69 71 GLY A N 1
ATOM 565 C CA . GLY A 1 71 ? 0.526 -13.801 -7.918 1.00 94.69 71 GLY A CA 1
ATOM 566 C C . GLY A 1 71 ? 1.161 -12.575 -7.241 1.00 94.69 71 GLY A C 1
ATOM 567 O O . GLY A 1 71 ? 0.940 -12.327 -6.063 1.00 94.69 71 GLY A O 1
ATOM 568 N N . ASN A 1 72 ? 2.026 -11.837 -7.943 1.00 95.44 72 ASN A N 1
ATOM 569 C CA . ASN A 1 72 ? 2.770 -10.694 -7.384 1.00 95.44 72 ASN A CA 1
ATOM 570 C C . ASN A 1 72 ? 1.922 -9.469 -7.122 1.00 95.44 72 ASN A C 1
ATOM 572 O O . ASN A 1 72 ? 2.167 -8.751 -6.160 1.00 95.44 72 ASN A O 1
ATOM 576 N N . TYR A 1 73 ? 1.047 -9.176 -8.073 1.00 98.06 73 TYR A N 1
ATOM 577 C CA . TYR A 1 73 ? 0.210 -8.003 -8.055 1.00 98.06 73 TYR A CA 1
ATOM 578 C C . TYR A 1 73 ? -1.231 -8.470 -8.115 1.00 98.06 73 TYR A C 1
ATOM 580 O O . TYR A 1 73 ? -1.573 -9.426 -8.823 1.00 98.06 73 TYR A O 1
ATOM 588 N N . PHE A 1 74 ? -2.056 -7.819 -7.315 1.00 98.25 74 PHE A N 1
ATOM 589 C CA . PHE A 1 74 ? -3.446 -8.187 -7.120 1.00 98.25 74 PHE A CA 1
ATOM 590 C C . PHE A 1 74 ? -4.226 -7.021 -6.530 1.00 98.25 74 PHE A C 1
ATOM 592 O O . PHE A 1 74 ? -3.655 -6.085 -5.962 1.00 98.25 74 PHE A O 1
ATOM 599 N N . ALA A 1 75 ? -5.546 -7.097 -6.636 1.00 98.19 75 ALA A N 1
ATOM 600 C CA . ALA A 1 75 ? -6.448 -6.179 -5.971 1.00 98.19 75 ALA A CA 1
ATOM 601 C C . ALA A 1 75 ? -7.743 -6.864 -5.542 1.00 98.19 75 ALA A C 1
ATOM 603 O O . ALA A 1 75 ? -8.221 -7.780 -6.216 1.00 98.19 75 ALA A O 1
ATOM 604 N N . PHE A 1 76 ? -8.301 -6.399 -4.427 1.00 97.19 76 PHE A N 1
ATOM 605 C CA . PHE A 1 76 ? -9.559 -6.874 -3.853 1.00 97.19 76 PHE A CA 1
ATOM 606 C C . PHE A 1 76 ? -10.196 -5.810 -2.965 1.00 97.19 76 PHE A C 1
ATOM 608 O O . PHE A 1 76 ? -9.534 -4.862 -2.535 1.00 97.19 76 PHE A O 1
ATOM 615 N N . ASP A 1 77 ? -11.474 -6.003 -2.654 1.00 95.19 77 ASP A N 1
ATOM 616 C CA . ASP A 1 77 ? -12.233 -5.081 -1.819 1.00 95.19 77 ASP A CA 1
ATOM 617 C C . ASP A 1 77 ? -12.385 -5.616 -0.388 1.00 95.19 77 ASP A C 1
ATOM 619 O O . ASP A 1 77 ? -12.616 -6.804 -0.149 1.00 95.19 77 ASP A O 1
ATOM 623 N N . VAL A 1 78 ? -12.286 -4.708 0.581 1.00 91.31 78 VAL A N 1
ATOM 624 C CA . VAL A 1 78 ? -12.648 -4.924 1.983 1.00 91.31 78 VAL A CA 1
ATOM 625 C C . VAL A 1 78 ? -13.658 -3.845 2.361 1.00 91.31 78 VAL A C 1
ATOM 627 O O . VAL A 1 78 ? -13.297 -2.712 2.681 1.00 91.31 78 VAL A O 1
ATOM 630 N N . GLY A 1 79 ? -14.947 -4.181 2.291 1.00 90.44 79 GLY A N 1
ATOM 631 C CA . GLY A 1 79 ? -16.012 -3.185 2.427 1.00 90.44 79 GLY A CA 1
ATOM 632 C C . GLY A 1 79 ? -15.924 -2.136 1.313 1.00 90.44 79 GLY A C 1
ATOM 633 O O . GLY A 1 79 ? -15.917 -2.492 0.141 1.00 90.44 79 GLY A O 1
ATOM 634 N N . ALA A 1 80 ? -15.840 -0.854 1.678 1.00 91.56 80 ALA A N 1
ATOM 635 C CA . ALA A 1 80 ? -15.734 0.265 0.731 1.00 91.56 80 ALA A CA 1
ATOM 636 C C . ALA A 1 80 ? -14.286 0.611 0.312 1.00 91.56 80 ALA A C 1
ATOM 638 O O . ALA A 1 80 ? -14.069 1.566 -0.440 1.00 91.56 80 ALA A O 1
ATOM 639 N N . LEU A 1 81 ? -13.292 -0.127 0.822 1.00 94.12 81 LEU A N 1
ATOM 640 C CA . LEU A 1 81 ? -11.878 0.070 0.515 1.00 94.12 81 LEU A CA 1
ATOM 641 C C . LEU A 1 81 ? -11.408 -0.940 -0.526 1.00 94.12 81 LEU A C 1
ATOM 643 O O . LEU A 1 81 ? -11.429 -2.143 -0.268 1.00 94.12 81 LEU A O 1
ATOM 647 N N . ARG A 1 82 ? -10.885 -0.442 -1.647 1.00 96.12 82 ARG A N 1
ATOM 648 C CA . ARG A 1 82 ? -10.142 -1.262 -2.604 1.00 96.12 82 ARG A CA 1
ATOM 649 C C . ARG A 1 82 ? -8.658 -1.259 -2.264 1.00 96.12 82 ARG A C 1
ATOM 651 O O . ARG A 1 82 ? -8.038 -0.196 -2.185 1.00 96.12 82 ARG A O 1
ATOM 658 N N . ILE A 1 83 ? -8.092 -2.447 -2.079 1.00 97.38 83 ILE A N 1
ATOM 659 C CA . ILE A 1 83 ? -6.676 -2.667 -1.778 1.00 97.38 83 ILE A CA 1
ATOM 660 C C . ILE A 1 83 ? -5.985 -3.183 -3.035 1.00 97.38 83 ILE A C 1
ATOM 662 O O . ILE A 1 83 ? -6.453 -4.143 -3.638 1.00 97.38 83 ILE A O 1
ATOM 666 N N . ARG A 1 84 ? -4.856 -2.572 -3.399 1.00 97.94 84 ARG A N 1
ATOM 667 C CA . ARG A 1 84 ? -3.967 -2.998 -4.488 1.00 97.94 84 ARG A CA 1
ATOM 668 C C . ARG A 1 84 ? -2.591 -3.341 -3.942 1.00 97.94 84 ARG A C 1
ATOM 670 O O . ARG A 1 84 ? -2.119 -2.670 -3.028 1.00 97.94 84 ARG A O 1
ATOM 677 N N . ALA A 1 85 ? -1.934 -4.323 -4.537 1.00 98.06 85 ALA A N 1
ATOM 678 C CA . ALA A 1 85 ? -0.531 -4.633 -4.310 1.00 98.06 85 ALA A CA 1
ATOM 679 C C . ALA A 1 85 ? 0.227 -4.614 -5.639 1.00 98.06 85 ALA A C 1
ATOM 681 O O . ALA A 1 85 ? -0.271 -5.162 -6.624 1.00 98.06 85 ALA A O 1
ATOM 682 N N . LEU A 1 86 ? 1.412 -4.003 -5.650 1.00 98.12 86 LEU A N 1
ATOM 683 C CA . LEU A 1 86 ? 2.333 -3.998 -6.787 1.00 98.12 86 LEU A CA 1
ATOM 684 C C . LEU A 1 86 ? 3.622 -4.762 -6.467 1.00 98.12 86 LEU A C 1
ATOM 686 O O . LEU A 1 86 ? 4.036 -4.854 -5.311 1.00 98.12 86 LEU A O 1
ATOM 690 N N . ASP A 1 87 ? 4.280 -5.244 -7.517 1.00 97.12 87 ASP A N 1
ATOM 691 C CA . ASP A 1 87 ? 5.610 -5.846 -7.483 1.00 97.12 87 ASP A CA 1
ATOM 692 C C . ASP A 1 87 ? 6.576 -5.056 -8.377 1.00 97.12 87 ASP A C 1
ATOM 694 O O . ASP A 1 87 ? 6.488 -5.159 -9.604 1.00 97.12 87 ASP A O 1
ATOM 698 N N . PRO A 1 88 ? 7.503 -4.281 -7.790 1.00 95.06 88 PRO A N 1
ATOM 699 C CA . PRO A 1 88 ? 8.507 -3.539 -8.545 1.00 95.06 88 PRO A CA 1
ATOM 700 C C . PRO A 1 88 ? 9.751 -4.379 -8.912 1.00 95.06 88 PRO A C 1
ATOM 702 O O . PRO A 1 88 ? 10.692 -3.833 -9.487 1.00 95.06 88 PRO A O 1
ATOM 705 N N . PHE A 1 89 ? 9.806 -5.678 -8.583 1.00 94.75 89 PHE A N 1
ATOM 706 C CA . PHE A 1 89 ? 11.015 -6.505 -8.725 1.00 94.75 89 PHE A CA 1
ATOM 707 C C . PHE A 1 89 ? 11.007 -7.406 -9.951 1.00 94.75 89 PHE A C 1
ATOM 709 O O . PHE A 1 89 ? 11.947 -7.337 -10.741 1.00 94.75 89 PHE A O 1
ATOM 716 N N . LEU A 1 90 ? 9.971 -8.235 -10.141 1.00 94.56 90 LEU A N 1
ATOM 717 C CA . LEU A 1 90 ? 9.990 -9.271 -11.190 1.00 94.56 90 LEU A CA 1
ATOM 718 C C . LEU A 1 90 ? 10.105 -8.693 -12.614 1.00 94.56 90 LEU A C 1
ATOM 720 O O . LEU A 1 90 ? 10.521 -9.391 -13.532 1.00 94.56 90 LEU A O 1
ATOM 724 N N . TYR A 1 91 ? 9.751 -7.421 -12.796 1.00 94.25 91 TYR A N 1
ATOM 725 C CA . TYR A 1 91 ? 9.756 -6.730 -14.090 1.00 94.25 91 TYR A CA 1
ATOM 726 C C . TYR A 1 91 ? 10.954 -5.797 -14.281 1.00 94.25 91 TYR A C 1
ATOM 728 O O . TYR A 1 91 ? 11.149 -5.238 -15.363 1.00 94.25 91 TYR A O 1
ATOM 736 N N . SER A 1 92 ? 11.773 -5.646 -13.243 1.00 94.56 92 SER A N 1
ATOM 737 C CA . SER A 1 92 ? 13.048 -4.948 -13.315 1.00 94.56 92 SER A CA 1
ATOM 738 C C . SER A 1 92 ? 14.089 -5.934 -13.841 1.00 94.56 92 SER A C 1
ATOM 740 O O . SER A 1 92 ? 14.674 -6.709 -13.089 1.00 94.56 92 SER A O 1
ATOM 742 N N . ASN A 1 93 ? 14.267 -5.961 -15.163 1.00 94.50 93 ASN A N 1
ATOM 743 C CA . ASN A 1 93 ? 15.108 -6.955 -15.850 1.00 94.50 93 ASN A CA 1
ATOM 744 C C . ASN A 1 93 ? 16.594 -6.576 -15.897 1.00 94.50 93 ASN A C 1
ATOM 746 O O . ASN A 1 93 ? 17.443 -7.411 -16.198 1.00 94.50 93 ASN A O 1
ATOM 750 N N . THR A 1 94 ? 16.909 -5.323 -15.581 1.00 93.19 94 THR A N 1
ATOM 751 C CA . THR A 1 94 ? 18.274 -4.826 -15.416 1.00 93.19 94 THR A CA 1
ATOM 752 C C . THR A 1 94 ? 18.415 -4.353 -13.981 1.00 93.19 94 THR A C 1
ATOM 754 O O . THR A 1 94 ? 17.523 -3.693 -13.458 1.00 93.19 94 THR A O 1
ATOM 757 N N . ARG A 1 95 ? 19.529 -4.679 -13.324 1.00 91.12 95 ARG A N 1
ATOM 758 C CA . ARG A 1 95 ? 19.763 -4.241 -11.947 1.00 91.12 95 ARG A CA 1
ATOM 759 C C . ARG A 1 95 ? 20.072 -2.740 -11.911 1.00 91.12 95 ARG A C 1
ATOM 761 O O . ARG A 1 95 ? 21.107 -2.348 -12.448 1.00 91.12 95 ARG A O 1
ATOM 768 N N . PRO A 1 96 ? 19.260 -1.908 -11.242 1.00 88.75 96 PRO A N 1
ATOM 769 C CA . PRO A 1 96 ? 19.404 -0.453 -11.303 1.00 88.75 96 PRO A CA 1
ATOM 770 C C . PRO A 1 96 ? 20.495 0.102 -10.384 1.00 88.75 96 PRO A C 1
ATOM 772 O O . PRO A 1 96 ? 20.942 1.226 -10.584 1.00 88.75 96 PRO A O 1
ATOM 775 N N . HIS A 1 97 ? 20.941 -0.641 -9.367 1.00 84.25 97 HIS A N 1
ATOM 776 C CA . HIS A 1 97 ? 21.775 -0.106 -8.288 1.00 84.25 97 HIS A CA 1
ATOM 777 C C . HIS A 1 97 ? 23.054 -0.904 -8.034 1.00 84.25 97 HIS A C 1
ATOM 779 O O . HIS A 1 97 ? 23.159 -2.087 -8.345 1.00 84.25 97 HIS A O 1
ATOM 785 N N . ASN A 1 98 ? 24.002 -0.226 -7.389 1.00 79.25 98 ASN A N 1
ATOM 786 C CA . ASN A 1 98 ? 25.081 -0.831 -6.615 1.00 79.25 98 ASN A CA 1
ATOM 787 C C . ASN A 1 98 ? 24.788 -0.554 -5.128 1.00 79.25 98 ASN A C 1
ATOM 789 O O . ASN A 1 98 ? 24.087 0.409 -4.818 1.00 79.25 98 ASN A O 1
ATOM 793 N N . GLY A 1 99 ? 25.256 -1.386 -4.199 1.00 64.94 99 GLY A N 1
ATOM 794 C CA . GLY A 1 99 ? 25.016 -1.172 -2.763 1.00 64.94 99 GLY A CA 1
ATOM 795 C C . GLY A 1 99 ? 24.807 -2.456 -1.968 1.00 64.94 99 GLY A C 1
ATOM 796 O O . GLY A 1 99 ? 24.575 -3.508 -2.540 1.00 64.94 99 GLY A O 1
ATOM 797 N N . HIS A 1 100 ? 24.929 -2.384 -0.638 1.00 64.81 100 HIS A N 1
ATOM 798 C CA . HIS A 1 100 ? 24.771 -3.540 0.265 1.00 64.81 100 HIS A CA 1
ATOM 799 C C . HIS A 1 100 ? 25.666 -4.758 -0.062 1.00 64.81 100 HIS A C 1
ATOM 801 O O . HIS A 1 100 ? 25.338 -5.887 0.281 1.00 64.81 100 HIS A O 1
ATOM 807 N N . GLY A 1 101 ? 26.835 -4.519 -0.669 1.00 64.69 101 GLY A N 1
ATOM 808 C CA . GLY A 1 101 ? 27.763 -5.568 -1.112 1.00 64.69 101 GLY A CA 1
ATOM 809 C C . GLY A 1 101 ? 27.594 -5.974 -2.580 1.00 64.69 101 GLY A C 1
ATOM 810 O O . GLY A 1 101 ? 28.392 -6.760 -3.083 1.00 64.69 101 GLY A O 1
ATOM 811 N N . GLU A 1 102 ? 26.613 -5.405 -3.281 1.00 72.38 102 GLU A N 1
ATOM 812 C CA . GLU A 1 102 ? 26.332 -5.676 -4.689 1.00 72.38 102 GLU A CA 1
ATOM 813 C C . GLU A 1 102 ? 27.047 -4.693 -5.625 1.00 72.38 102 GLU A C 1
ATOM 815 O O . GLU A 1 102 ? 27.172 -3.495 -5.336 1.00 72.38 102 GLU A O 1
ATOM 820 N N . THR A 1 103 ? 27.494 -5.208 -6.772 1.00 79.81 103 THR A N 1
ATOM 821 C CA . THR A 1 103 ? 28.174 -4.465 -7.840 1.00 79.81 103 THR A CA 1
ATOM 822 C C . THR A 1 103 ? 27.602 -4.842 -9.210 1.00 79.81 103 THR A C 1
ATOM 824 O O . THR A 1 103 ? 26.928 -5.862 -9.351 1.00 79.81 103 THR A O 1
ATOM 827 N N . GLY A 1 104 ? 27.885 -4.029 -10.232 1.00 83.94 104 GLY A N 1
ATOM 828 C CA . GLY A 1 104 ? 27.512 -4.314 -11.623 1.00 83.94 104 GLY A CA 1
ATOM 829 C C . GLY A 1 104 ? 26.118 -3.841 -12.046 1.00 83.94 104 GLY A C 1
ATOM 830 O O . GLY A 1 104 ? 25.690 -4.170 -13.147 1.00 83.94 104 GLY A O 1
ATOM 831 N N . GLY A 1 105 ? 25.421 -3.065 -11.215 1.00 88.81 105 GLY A N 1
ATOM 832 C CA . GLY A 1 105 ? 24.185 -2.393 -11.605 1.00 88.81 105 GLY A CA 1
ATOM 833 C C . GLY A 1 105 ? 24.416 -1.284 -12.633 1.00 88.81 105 GLY A C 1
ATOM 834 O O . GLY A 1 105 ? 25.490 -0.679 -12.697 1.00 88.81 105 GLY A O 1
ATOM 835 N N . SER A 1 106 ? 23.381 -0.998 -13.417 1.00 90.88 106 SER A N 1
ATOM 836 C CA . SER A 1 106 ? 23.373 0.009 -14.482 1.00 90.88 106 SER A CA 1
ATOM 837 C C . SER A 1 106 ? 23.489 1.444 -13.977 1.00 90.88 106 SER A C 1
ATOM 839 O O . SER A 1 106 ? 23.890 2.324 -14.738 1.00 90.88 106 SER A O 1
ATOM 841 N N . LEU A 1 107 ? 23.137 1.683 -12.706 1.00 87.31 107 LEU A N 1
ATOM 842 C CA . LEU A 1 107 ? 23.013 3.019 -12.122 1.00 87.31 107 LEU A CA 1
ATOM 843 C C . LEU A 1 107 ? 22.011 3.893 -12.889 1.00 87.31 107 LEU A C 1
ATOM 845 O O . LEU A 1 107 ? 22.200 5.102 -13.018 1.00 87.31 107 LEU A O 1
ATOM 849 N N . ASN A 1 108 ? 20.950 3.268 -13.403 1.00 89.00 108 ASN A N 1
ATOM 850 C CA . ASN A 1 108 ? 19.865 3.928 -14.107 1.00 89.00 108 ASN A CA 1
ATOM 851 C C . ASN A 1 108 ? 18.536 3.643 -13.403 1.00 89.00 108 ASN A C 1
ATOM 853 O O . ASN A 1 108 ? 18.072 2.506 -13.344 1.00 89.00 108 ASN A O 1
ATOM 857 N N . GLY A 1 109 ? 17.889 4.692 -12.897 1.00 89.44 109 GLY A N 1
ATOM 858 C CA . GLY A 1 109 ? 16.613 4.558 -12.201 1.00 89.44 109 GLY A CA 1
ATOM 859 C C . GLY A 1 109 ? 15.453 4.106 -13.078 1.00 89.44 109 GLY A C 1
ATOM 860 O O . GLY A 1 109 ? 14.477 3.571 -12.560 1.00 89.44 109 GLY A O 1
ATOM 861 N N . TRP A 1 110 ? 15.573 4.254 -14.400 1.00 92.88 110 TRP A N 1
ATOM 862 C CA . TRP A 1 110 ? 14.614 3.701 -15.354 1.00 92.88 110 TRP A CA 1
ATOM 863 C C . TRP A 1 110 ? 14.703 2.180 -15.489 1.00 92.88 110 TRP A C 1
ATOM 865 O O . TRP A 1 110 ? 13.875 1.608 -16.187 1.00 92.88 110 TRP A O 1
ATOM 875 N N . ASP A 1 111 ? 15.647 1.501 -14.841 1.00 93.75 111 ASP A N 1
ATOM 876 C CA . ASP A 1 111 ? 15.646 0.035 -14.817 1.00 93.75 111 ASP A CA 1
ATOM 877 C C . ASP A 1 111 ? 14.727 -0.543 -13.729 1.00 93.75 111 ASP A C 1
ATOM 879 O O . ASP A 1 111 ? 14.349 -1.711 -13.810 1.00 93.75 111 ASP A O 1
ATOM 883 N N . TRP A 1 112 ? 14.276 0.280 -12.771 1.00 93.75 112 TRP A N 1
ATOM 884 C CA . TRP A 1 112 ? 13.119 -0.064 -11.945 1.00 93.75 112 TRP A CA 1
ATOM 885 C C . TRP A 1 112 ? 11.847 0.001 -12.781 1.00 93.75 112 TRP A C 1
ATOM 887 O O . TRP A 1 112 ? 11.533 1.058 -13.331 1.00 93.75 112 TRP A O 1
ATOM 897 N N . SER A 1 113 ? 11.086 -1.092 -12.852 1.00 95.75 113 SER A N 1
ATOM 898 C CA . SER A 1 113 ? 9.849 -1.114 -13.629 1.00 95.75 113 SER A CA 1
ATOM 899 C C . SER A 1 113 ? 8.739 -1.959 -13.021 1.00 95.75 113 SER A C 1
ATOM 901 O O . SER A 1 113 ? 8.987 -3.017 -12.450 1.00 95.75 113 SER A O 1
ATOM 903 N N . LEU A 1 114 ? 7.493 -1.510 -13.198 1.00 97.06 114 LEU A N 1
ATOM 904 C CA . LEU A 1 114 ? 6.300 -2.330 -13.002 1.00 97.06 114 LEU A CA 1
ATOM 905 C C . LEU A 1 114 ? 6.135 -3.360 -14.126 1.00 97.06 114 LEU A C 1
ATOM 907 O O . LEU A 1 114 ? 5.443 -4.354 -13.937 1.00 97.06 114 LEU A O 1
ATOM 911 N N . GLY A 1 115 ? 6.752 -3.150 -15.290 1.00 96.81 115 GLY A N 1
ATOM 912 C CA . GLY A 1 115 ? 6.494 -3.944 -16.487 1.00 96.81 115 GLY A CA 1
ATOM 913 C C . GLY A 1 115 ? 5.143 -3.626 -17.129 1.00 96.81 115 GLY A C 1
ATOM 914 O O . GLY A 1 115 ? 4.199 -3.171 -16.480 1.00 96.81 115 GLY A O 1
ATOM 915 N N . LEU A 1 116 ? 5.051 -3.866 -18.439 1.00 97.31 116 LEU A N 1
ATOM 916 C CA . LEU A 1 116 ? 3.905 -3.447 -19.249 1.00 97.31 116 LEU A CA 1
ATOM 917 C C . LEU A 1 116 ? 2.589 -4.120 -18.821 1.00 97.31 116 LEU A C 1
ATOM 919 O O . LEU A 1 116 ? 1.557 -3.457 -18.761 1.00 97.31 116 LEU A O 1
ATOM 923 N N . ASP A 1 117 ? 2.618 -5.413 -18.487 1.00 97.69 117 ASP A N 1
ATOM 924 C CA . ASP A 1 117 ? 1.406 -6.158 -18.122 1.00 97.69 117 ASP A CA 1
ATOM 925 C C . ASP A 1 117 ? 0.808 -5.675 -16.797 1.00 97.69 117 ASP A C 1
ATOM 927 O O . ASP A 1 117 ? -0.386 -5.392 -16.723 1.00 97.69 117 ASP A O 1
ATOM 931 N N . GLN A 1 118 ? 1.638 -5.504 -15.763 1.00 98.25 118 GLN A N 1
ATOM 932 C CA . GLN A 1 118 ? 1.200 -4.961 -14.474 1.00 98.25 118 GLN A CA 1
ATOM 933 C C . GLN A 1 118 ? 0.746 -3.504 -14.602 1.00 98.25 118 GLN A C 1
ATOM 935 O O . GLN A 1 118 ? -0.232 -3.110 -13.975 1.00 98.25 118 GLN A O 1
ATOM 940 N N . TYR A 1 119 ? 1.434 -2.704 -15.416 1.00 98.50 119 TYR A N 1
ATOM 941 C CA . TYR A 1 119 ? 1.050 -1.325 -15.699 1.00 98.50 119 TYR A CA 1
ATOM 942 C C . TYR A 1 119 ? -0.339 -1.234 -16.352 1.00 98.50 119 TYR A C 1
ATOM 944 O O . TYR A 1 119 ? -1.205 -0.487 -15.890 1.00 98.50 119 TYR A O 1
ATOM 952 N N . ASN A 1 120 ? -0.585 -2.042 -17.386 1.00 98.19 120 ASN A N 1
ATOM 953 C CA . ASN A 1 120 ? -1.878 -2.100 -18.068 1.00 98.19 120 ASN A CA 1
ATOM 954 C C . ASN A 1 120 ? -2.973 -2.665 -17.158 1.00 98.19 120 ASN A C 1
ATOM 956 O O . ASN A 1 120 ? -4.106 -2.173 -17.172 1.00 98.19 120 ASN A O 1
ATOM 960 N N . TRP A 1 121 ? -2.643 -3.669 -16.340 1.00 98.31 121 TRP A N 1
ATOM 961 C CA . TRP A 1 121 ? -3.539 -4.185 -15.308 1.00 98.31 121 TRP A CA 1
ATOM 962 C C . TRP A 1 121 ? -3.914 -3.091 -14.307 1.00 98.31 121 TRP A C 1
ATOM 964 O O . TRP A 1 121 ? -5.099 -2.900 -14.051 1.00 98.31 121 TRP A O 1
ATOM 974 N N . LEU A 1 122 ? -2.941 -2.327 -13.800 1.00 98.06 122 LEU A N 1
ATOM 975 C CA . LEU A 1 122 ? -3.189 -1.237 -12.861 1.00 98.06 122 LEU A CA 1
ATOM 976 C C . LEU A 1 122 ? -4.123 -0.194 -13.480 1.00 98.06 122 LEU A C 1
ATOM 978 O O . LEU A 1 122 ? -5.100 0.191 -12.847 1.00 98.06 122 LEU A O 1
ATOM 982 N N . ASN A 1 123 ? -3.882 0.221 -14.728 1.00 97.06 123 ASN A N 1
ATOM 983 C CA . ASN A 1 123 ? -4.786 1.142 -15.419 1.00 97.06 123 ASN A CA 1
ATOM 984 C C . ASN A 1 123 ? -6.201 0.562 -15.569 1.00 97.06 123 ASN A C 1
ATOM 986 O O . ASN A 1 123 ? -7.192 1.242 -15.296 1.00 97.06 123 ASN A O 1
ATOM 990 N N . THR A 1 124 ? -6.304 -0.701 -15.985 1.00 96.94 124 THR A N 1
ATOM 991 C CA . THR A 1 124 ? -7.593 -1.394 -16.120 1.00 96.94 124 THR A CA 1
ATOM 992 C C . THR A 1 124 ? -8.329 -1.408 -14.786 1.00 96.94 124 THR A C 1
ATOM 994 O O . THR A 1 124 ? -9.515 -1.102 -14.729 1.00 96.94 124 THR A O 1
ATOM 997 N N . ASP A 1 125 ? -7.625 -1.693 -13.697 1.00 96.56 125 ASP A N 1
ATOM 998 C CA . ASP A 1 125 ? -8.195 -1.715 -12.360 1.00 96.56 125 ASP A CA 1
ATOM 999 C C . ASP A 1 125 ? -8.684 -0.333 -11.899 1.00 96.56 125 ASP A C 1
ATOM 1001 O O . ASP A 1 125 ? -9.802 -0.198 -11.402 1.00 96.56 125 ASP A O 1
ATOM 1005 N N . LEU A 1 126 ? -7.871 0.706 -12.101 1.00 93.88 126 LEU A N 1
ATOM 1006 C CA . LEU A 1 126 ? -8.206 2.089 -11.743 1.00 93.88 126 LEU A CA 1
ATOM 1007 C C . LEU A 1 126 ? -9.404 2.631 -12.533 1.00 93.88 126 LEU A C 1
ATOM 1009 O O . LEU A 1 126 ? -10.160 3.443 -12.013 1.00 93.88 126 LEU A O 1
ATOM 1013 N N . THR A 1 127 ? -9.584 2.183 -13.776 1.00 93.06 127 THR A N 1
ATOM 1014 C CA . THR A 1 127 ? -10.665 2.650 -14.660 1.00 93.06 127 THR A CA 1
ATOM 1015 C C . THR A 1 127 ? -11.929 1.796 -14.584 1.00 93.06 127 THR A C 1
ATOM 1017 O O . THR A 1 127 ? -13.015 2.282 -14.894 1.00 93.06 127 THR A O 1
ATOM 1020 N N . THR A 1 128 ? -11.813 0.537 -14.155 1.00 93.50 128 THR A N 1
ATOM 1021 C CA . THR A 1 128 ? -12.953 -0.381 -14.007 1.00 93.50 128 THR A CA 1
ATOM 1022 C C . THR A 1 128 ? -13.674 -0.177 -12.679 1.00 93.50 128 THR A C 1
ATOM 1024 O O . THR A 1 128 ? -14.903 -0.232 -12.629 1.00 93.50 128 THR A O 1
ATOM 1027 N N . TYR A 1 129 ? -12.926 0.050 -11.596 1.00 91.06 129 TYR A N 1
ATOM 1028 C CA . TYR A 1 129 ? -13.481 0.152 -10.250 1.00 91.06 129 TYR A CA 1
ATOM 1029 C C . TYR A 1 129 ? -13.489 1.605 -9.772 1.00 91.06 129 TYR A C 1
ATOM 1031 O O . TYR A 1 129 ? -12.466 2.281 -9.814 1.00 91.06 129 TYR A O 1
ATOM 1039 N N . ALA A 1 130 ? -14.625 2.055 -9.232 1.00 86.25 130 ALA A N 1
ATOM 1040 C CA . ALA A 1 130 ? -14.792 3.380 -8.628 1.00 86.25 130 ALA A CA 1
ATOM 1041 C C . ALA A 1 130 ? -14.975 3.265 -7.100 1.00 86.25 130 ALA A C 1
ATOM 1043 O O . ALA A 1 130 ? -16.085 3.454 -6.594 1.00 86.25 130 ALA A O 1
ATOM 1044 N N . PRO A 1 131 ? -13.927 2.877 -6.349 1.00 89.56 131 PRO A N 1
ATOM 1045 C CA . PRO A 1 131 ? -14.052 2.651 -4.918 1.00 89.56 131 PRO A CA 1
ATOM 1046 C C . PRO A 1 131 ? -14.190 3.971 -4.151 1.00 89.56 131 PRO A C 1
ATOM 1048 O O . PRO A 1 131 ? -13.590 4.985 -4.511 1.00 89.56 131 PRO A O 1
ATOM 1051 N N . THR A 1 132 ? -14.922 3.941 -3.034 1.00 88.56 132 THR A N 1
ATOM 1052 C CA . THR A 1 132 ? -15.027 5.093 -2.123 1.00 88.56 132 THR A CA 1
ATOM 1053 C C . THR A 1 132 ? -13.679 5.435 -1.490 1.00 88.56 132 THR A C 1
ATOM 1055 O O . THR A 1 132 ? -13.373 6.613 -1.308 1.00 88.56 132 THR A O 1
ATOM 1058 N N . PHE A 1 133 ? -12.861 4.419 -1.193 1.00 91.94 133 PHE A N 1
ATOM 1059 C CA . PHE A 1 133 ? -11.497 4.577 -0.691 1.00 91.94 133 PHE A CA 1
ATOM 1060 C C . PHE A 1 133 ? -10.531 3.672 -1.441 1.00 91.94 133 PHE A C 1
ATOM 1062 O O . PHE A 1 133 ? -10.860 2.532 -1.774 1.00 91.94 133 PHE A O 1
ATOM 1069 N N . SER A 1 134 ? -9.312 4.161 -1.648 1.00 93.69 134 SER A N 1
ATOM 1070 C CA . SER A 1 134 ? -8.303 3.455 -2.422 1.00 93.69 134 SER A CA 1
ATOM 1071 C C . SER A 1 134 ? -6.979 3.371 -1.666 1.00 93.69 134 SER A C 1
ATOM 1073 O O . SER A 1 134 ? -6.436 4.383 -1.222 1.00 93.69 134 SER A O 1
ATOM 1075 N N . MET A 1 135 ? -6.435 2.159 -1.537 1.00 96.06 135 MET A N 1
ATOM 1076 C CA . MET A 1 135 ? -5.122 1.910 -0.941 1.00 96.06 135 MET A CA 1
ATOM 1077 C C . MET A 1 135 ? -4.266 1.066 -1.881 1.00 96.06 135 MET A C 1
ATOM 1079 O O . MET A 1 135 ? -4.732 0.082 -2.447 1.00 96.06 135 MET A O 1
ATOM 1083 N N . LEU A 1 136 ? -3.007 1.457 -2.051 1.00 97.12 136 LEU A N 1
ATOM 1084 C CA . LEU A 1 136 ? -2.030 0.759 -2.873 1.00 97.12 136 LEU A CA 1
ATOM 1085 C C . LEU A 1 136 ? -0.789 0.487 -2.036 1.00 97.12 136 LEU A C 1
ATOM 1087 O O . LEU A 1 136 ? -0.209 1.408 -1.469 1.00 97.12 136 LEU A O 1
ATOM 1091 N N . ALA A 1 137 ? -0.398 -0.776 -1.961 1.00 97.00 137 ALA A N 1
ATOM 1092 C CA . ALA A 1 137 ? 0.787 -1.236 -1.272 1.00 97.00 137 ALA A CA 1
ATOM 1093 C C . ALA A 1 137 ? 1.863 -1.640 -2.288 1.00 97.00 137 ALA A C 1
ATOM 1095 O O . ALA A 1 137 ? 1.596 -2.351 -3.254 1.00 97.00 137 ALA A O 1
ATOM 1096 N N . THR A 1 138 ? 3.092 -1.197 -2.066 1.00 96.00 138 THR A N 1
ATOM 1097 C CA . THR A 1 138 ? 4.274 -1.612 -2.835 1.00 96.00 138 THR A CA 1
ATOM 1098 C C . THR A 1 138 ? 5.481 -1.596 -1.911 1.00 96.00 138 THR A C 1
ATOM 1100 O O . THR A 1 138 ? 5.506 -0.822 -0.961 1.00 96.00 138 THR A O 1
ATOM 1103 N N . HIS A 1 139 ? 6.509 -2.411 -2.129 1.00 93.88 139 HIS A N 1
ATOM 1104 C CA . HIS A 1 139 ? 7.678 -2.340 -1.243 1.00 93.88 139 HIS A CA 1
ATOM 1105 C C . HIS A 1 139 ? 8.446 -1.029 -1.402 1.00 93.88 139 HIS A C 1
ATOM 1107 O O . HIS A 1 139 ? 8.782 -0.384 -0.412 1.00 93.88 139 HIS A O 1
ATOM 1113 N N . HIS A 1 140 ? 8.649 -0.601 -2.645 1.00 90.69 140 HIS A N 1
ATOM 1114 C CA . HIS A 1 140 ? 9.114 0.735 -2.991 1.00 90.69 140 HIS A CA 1
ATOM 1115 C C . HIS A 1 140 ? 8.462 1.221 -4.289 1.00 90.69 140 HIS A C 1
ATOM 1117 O O . HIS A 1 140 ? 7.781 0.470 -4.987 1.00 90.69 140 HIS A O 1
ATOM 1123 N N . LEU A 1 141 ? 8.651 2.500 -4.600 1.00 92.00 141 LEU A N 1
ATOM 1124 C CA . LEU A 1 141 ? 8.212 3.079 -5.868 1.00 92.00 141 LEU A CA 1
ATOM 1125 C C . LEU A 1 141 ? 9.169 2.647 -6.988 1.00 92.00 141 LEU A C 1
ATOM 1127 O O . LEU A 1 141 ? 10.336 2.366 -6.715 1.00 92.00 141 LEU A O 1
ATOM 1131 N N . THR A 1 142 ? 8.726 2.645 -8.246 1.00 93.81 142 THR A N 1
ATOM 1132 C CA . THR A 1 142 ? 9.615 2.498 -9.422 1.00 93.81 142 THR A CA 1
ATOM 1133 C C . THR A 1 142 ? 10.306 3.819 -9.775 1.00 93.81 142 THR A C 1
ATOM 1135 O O . THR A 1 142 ? 10.495 4.206 -10.925 1.00 93.81 142 THR A O 1
ATOM 1138 N N . SER A 1 143 ? 10.682 4.535 -8.724 1.00 87.94 143 SER A N 1
ATOM 1139 C CA . SER A 1 143 ? 11.542 5.696 -8.741 1.00 87.94 143 SER A CA 1
ATOM 1140 C C . SER A 1 143 ? 12.638 5.491 -7.719 1.00 87.94 143 SER A C 1
ATOM 1142 O O . SER A 1 143 ? 12.510 4.709 -6.775 1.00 87.94 143 SER A O 1
ATOM 1144 N N . CYS A 1 144 ? 13.749 6.178 -7.914 1.00 76.44 144 CYS A N 1
ATOM 1145 C CA . CYS A 1 144 ? 14.881 6.033 -7.030 1.00 76.44 144 CYS A CA 1
ATOM 1146 C C . CYS A 1 144 ? 15.580 7.356 -6.806 1.00 76.44 144 CYS A C 1
ATOM 1148 O O . CYS A 1 144 ? 15.579 8.267 -7.638 1.00 76.44 144 CYS A O 1
ATOM 1150 N N . TYR A 1 145 ? 16.246 7.397 -5.669 1.00 69.50 145 TYR A N 1
ATOM 1151 C CA . TYR A 1 145 ? 17.161 8.453 -5.320 1.00 69.50 145 TYR A CA 1
ATOM 1152 C C . TYR A 1 145 ? 18.470 8.299 -6.104 1.00 69.50 145 TYR A C 1
ATOM 1154 O O . TYR A 1 145 ? 18.983 7.191 -6.221 1.00 69.50 145 TYR A O 1
ATOM 1162 N N . ALA A 1 146 ? 19.014 9.398 -6.627 1.00 58.34 146 ALA A N 1
ATOM 1163 C CA . ALA A 1 146 ? 20.294 9.417 -7.328 1.00 58.34 146 ALA A CA 1
ATOM 1164 C C . ALA A 1 146 ? 21.374 10.048 -6.434 1.00 58.34 146 ALA A C 1
ATOM 1166 O O . ALA A 1 146 ? 21.764 11.196 -6.638 1.00 58.34 146 ALA A O 1
ATOM 1167 N N . VAL A 1 147 ? 21.869 9.312 -5.432 1.00 57.06 147 VAL A N 1
ATOM 1168 C CA . VAL A 1 147 ? 23.215 9.605 -4.902 1.00 57.06 147 VAL A CA 1
ATOM 1169 C C . VAL A 1 147 ? 24.253 8.798 -5.653 1.00 57.06 147 VAL A C 1
ATOM 1171 O O . VAL A 1 147 ? 23.972 7.661 -6.044 1.00 57.06 147 VAL A O 1
ATOM 1174 N N . PRO A 1 148 ? 25.475 9.337 -5.812 1.00 52.41 148 PRO A N 1
ATOM 1175 C CA . PRO A 1 148 ? 26.591 8.579 -6.353 1.00 52.41 148 PRO A CA 1
ATOM 1176 C C . PRO A 1 148 ? 26.734 7.229 -5.634 1.00 52.41 148 PRO A C 1
ATOM 1178 O O . PRO A 1 148 ? 27.090 7.170 -4.459 1.00 52.41 148 PRO A O 1
ATOM 1181 N N . GLY A 1 149 ? 26.428 6.147 -6.354 1.00 50.22 149 GLY A N 1
ATOM 1182 C CA . GLY A 1 149 ? 26.593 4.772 -5.889 1.00 50.22 149 GLY A CA 1
ATOM 1183 C C . GLY A 1 149 ? 25.349 4.048 -5.360 1.00 50.22 149 GLY A C 1
ATOM 1184 O O . GLY A 1 149 ? 25.486 2.857 -5.122 1.00 50.22 149 GLY A O 1
ATOM 1185 N N . LEU A 1 150 ? 24.169 4.677 -5.212 1.00 59.06 150 LEU A N 1
ATOM 1186 C CA . LEU A 1 150 ? 22.937 4.009 -4.731 1.00 59.06 150 LEU A CA 1
ATOM 1187 C C . LEU A 1 150 ? 21.682 4.530 -5.466 1.00 59.06 150 LEU A C 1
ATOM 1189 O O . LEU A 1 150 ? 21.138 5.561 -5.082 1.00 59.06 150 LEU A O 1
ATOM 1193 N N . TYR A 1 151 ? 21.198 3.790 -6.474 1.00 68.44 151 TYR A N 1
ATOM 1194 C CA . TYR A 1 151 ? 19.925 4.030 -7.189 1.00 68.44 151 TYR A CA 1
ATOM 1195 C C . TYR A 1 151 ? 18.802 3.153 -6.622 1.00 68.44 151 TYR A C 1
ATOM 1197 O O . TYR A 1 151 ? 18.300 2.227 -7.261 1.00 68.44 151 TYR A O 1
ATOM 1205 N N . TYR A 1 152 ? 18.432 3.413 -5.371 1.00 73.56 152 TYR A N 1
ATOM 1206 C CA . TYR A 1 152 ? 17.502 2.563 -4.626 1.00 73.56 152 TYR A CA 1
ATOM 1207 C C . TYR A 1 152 ? 16.166 3.259 -4.350 1.00 73.56 152 TYR A C 1
ATOM 1209 O O . TYR A 1 152 ? 16.116 4.487 -4.235 1.00 73.56 152 TYR A O 1
ATOM 1217 N N . GLY A 1 153 ? 15.089 2.472 -4.256 1.00 72.88 153 GLY A N 1
ATOM 1218 C CA . GLY A 1 153 ? 13.699 2.926 -4.101 1.00 72.88 153 GLY A CA 1
ATOM 1219 C C . GLY A 1 153 ? 13.368 3.515 -2.722 1.00 72.88 153 GLY A C 1
ATOM 1220 O O . GLY A 1 153 ? 12.457 3.058 -2.031 1.00 72.88 153 GLY A O 1
ATOM 1221 N N . ARG A 1 154 ? 14.126 4.521 -2.285 1.00 77.62 154 ARG A N 1
ATOM 1222 C CA . ARG A 1 154 ? 13.945 5.233 -1.011 1.00 77.62 154 ARG A CA 1
ATOM 1223 C C . ARG A 1 154 ? 13.366 6.627 -1.231 1.00 77.62 154 ARG A C 1
ATOM 1225 O O . ARG A 1 154 ? 13.592 7.229 -2.277 1.00 77.62 154 ARG A O 1
ATOM 1232 N N . GLY A 1 155 ? 12.697 7.162 -0.210 1.00 74.69 155 GLY A N 1
ATOM 1233 C CA . GLY A 1 155 ? 12.150 8.526 -0.227 1.00 74.69 155 GLY A CA 1
ATOM 1234 C C . GLY A 1 155 ? 10.631 8.574 -0.330 1.00 74.69 155 GLY A C 1
ATOM 1235 O O . GLY A 1 155 ? 9.991 7.530 -0.346 1.00 74.69 155 GLY A O 1
ATOM 1236 N N . GLY A 1 156 ? 10.046 9.769 -0.362 1.00 79.00 156 GLY A N 1
ATOM 1237 C CA . GLY A 1 156 ? 8.605 9.968 -0.484 1.00 79.00 156 GLY A CA 1
ATOM 1238 C C . GLY A 1 156 ? 8.272 10.783 -1.724 1.00 79.00 156 GLY A C 1
ATOM 1239 O O . GLY A 1 156 ? 8.658 10.418 -2.833 1.00 79.00 156 GLY A O 1
ATOM 1240 N N . VAL A 1 157 ? 7.557 11.891 -1.548 1.00 83.69 157 VAL A N 1
ATOM 1241 C CA . VAL A 1 157 ? 7.099 12.723 -2.674 1.00 83.69 157 VAL A CA 1
ATOM 1242 C C . VAL A 1 157 ? 8.251 13.367 -3.456 1.00 83.69 157 VAL A C 1
ATOM 1244 O O . VAL A 1 157 ? 8.076 13.744 -4.612 1.00 83.69 157 VAL A O 1
ATOM 1247 N N . GLU A 1 158 ? 9.453 13.425 -2.877 1.00 80.31 158 GLU A N 1
ATOM 1248 C CA . GLU A 1 158 ? 10.651 13.958 -3.531 1.00 80.31 158 GLU A CA 1
ATOM 1249 C C . GLU A 1 158 ? 11.095 13.117 -4.728 1.00 80.31 158 GLU A C 1
ATOM 1251 O O . GLU A 1 158 ? 11.730 13.640 -5.631 1.00 80.31 158 GLU A O 1
ATOM 1256 N N . VAL A 1 159 ? 10.779 11.818 -4.741 1.00 83.75 159 VAL A N 1
ATOM 1257 C CA . VAL A 1 159 ? 11.060 10.915 -5.873 1.00 83.75 159 VAL A CA 1
ATOM 1258 C C . VAL A 1 159 ? 9.801 10.644 -6.704 1.00 83.75 159 VAL A C 1
ATOM 1260 O O . VAL A 1 159 ? 9.756 9.697 -7.485 1.00 83.75 159 VAL A O 1
ATOM 1263 N N . VAL A 1 160 ? 8.760 11.460 -6.518 1.00 89.44 160 VAL A N 1
ATOM 1264 C CA . VAL A 1 160 ? 7.498 11.400 -7.269 1.00 89.44 160 VAL A CA 1
ATOM 1265 C C . VAL A 1 160 ? 7.381 12.576 -8.230 1.00 89.44 160 VAL A C 1
ATOM 1267 O O . VAL A 1 160 ? 6.956 12.372 -9.359 1.00 89.44 160 VAL A O 1
ATOM 1270 N N . LYS A 1 161 ? 7.794 13.782 -7.823 1.00 87.75 161 LYS A N 1
ATOM 1271 C CA . LYS A 1 161 ? 7.850 14.948 -8.712 1.00 87.75 161 LYS A CA 1
ATOM 1272 C C . LYS A 1 161 ? 9.131 15.740 -8.534 1.00 87.75 161 LYS A C 1
ATOM 1274 O O . LYS A 1 161 ? 9.465 16.161 -7.427 1.00 87.75 161 LYS A O 1
ATOM 1279 N N . HIS A 1 162 ? 9.778 16.048 -9.648 1.00 86.19 162 HIS A N 1
ATOM 1280 C CA . HIS A 1 162 ? 10.973 16.876 -9.697 1.00 86.19 162 HIS A CA 1
ATOM 1281 C C . HIS A 1 162 ? 10.730 18.265 -9.106 1.00 86.19 162 HIS A C 1
ATOM 1283 O O . HIS A 1 162 ? 11.604 18.820 -8.448 1.00 86.19 162 HIS A O 1
ATOM 1289 N N . SER A 1 163 ? 9.527 18.824 -9.248 1.00 82.94 163 SER A N 1
ATOM 1290 C CA . SER A 1 163 ? 9.180 20.121 -8.655 1.00 82.94 163 SER A CA 1
ATOM 1291 C C . SER A 1 163 ? 9.235 20.158 -7.121 1.00 82.94 163 SER A C 1
ATOM 1293 O O . SER A 1 163 ? 9.200 21.247 -6.555 1.00 82.94 163 SER A O 1
ATOM 1295 N N . VAL A 1 164 ? 9.274 19.004 -6.441 1.00 80.25 164 VAL A N 1
ATOM 1296 C CA . VAL A 1 164 ? 9.318 18.929 -4.973 1.00 80.25 164 VAL A CA 1
ATOM 1297 C C . VAL A 1 164 ? 10.718 19.227 -4.439 1.00 80.25 164 VAL A C 1
ATOM 1299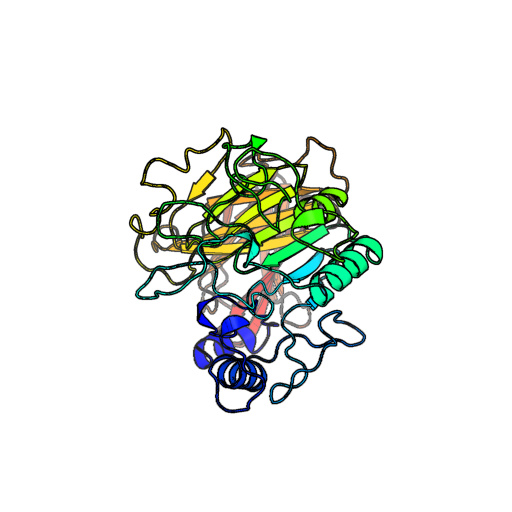 O O . VAL A 1 164 ? 10.844 19.997 -3.491 1.00 80.25 164 VAL A O 1
ATOM 1302 N N . ASP A 1 165 ? 11.756 18.622 -5.026 1.00 77.94 165 ASP A N 1
ATOM 1303 C CA . ASP A 1 165 ? 13.138 18.733 -4.522 1.00 77.94 165 ASP A CA 1
ATOM 1304 C C . ASP A 1 165 ? 14.218 18.570 -5.616 1.00 77.94 165 ASP A C 1
ATOM 1306 O O . ASP A 1 165 ? 15.357 18.189 -5.356 1.00 77.94 165 ASP A O 1
ATOM 1310 N N . GLY A 1 166 ? 13.864 18.796 -6.884 1.00 81.25 166 GLY A N 1
ATOM 1311 C CA . GLY A 1 166 ? 14.791 18.746 -8.022 1.00 81.25 166 GLY A CA 1
ATOM 1312 C C . GLY A 1 166 ? 15.314 17.351 -8.379 1.00 81.25 166 GLY A C 1
ATOM 1313 O O . GLY A 1 166 ? 16.343 17.229 -9.040 1.00 81.25 166 GLY A O 1
ATOM 1314 N N . ARG A 1 167 ? 14.660 16.281 -7.916 1.00 83.56 167 ARG A N 1
ATOM 1315 C CA . ARG A 1 167 ? 15.092 14.897 -8.167 1.00 83.56 167 ARG A CA 1
ATOM 1316 C C . ARG A 1 167 ? 14.343 14.267 -9.338 1.00 83.56 167 ARG A C 1
ATOM 1318 O O . ARG A 1 167 ? 13.164 14.557 -9.522 1.00 83.56 167 ARG A O 1
ATOM 1325 N N . PRO A 1 168 ? 14.982 13.357 -10.090 1.00 87.69 168 PRO A N 1
ATOM 1326 C CA . PRO A 1 168 ? 14.278 12.563 -11.088 1.00 87.69 168 PRO A CA 1
ATOM 1327 C C . PRO A 1 168 ? 13.224 11.663 -10.436 1.00 87.69 168 PRO A C 1
ATOM 1329 O O . PRO A 1 168 ? 13.481 11.020 -9.413 1.00 87.69 168 PRO A O 1
ATOM 1332 N N . SER A 1 169 ? 12.063 11.560 -11.073 1.00 90.88 169 SER A N 1
ATOM 1333 C CA . SER A 1 169 ? 10.956 10.706 -10.635 1.00 90.88 169 SER A CA 1
ATOM 1334 C C . SER A 1 169 ? 10.830 9.410 -11.445 1.00 90.88 169 SER A C 1
ATOM 1336 O O . SER A 1 169 ? 10.052 8.533 -11.071 1.00 90.88 169 SER A O 1
ATOM 1338 N N . HIS A 1 170 ? 11.650 9.243 -12.492 1.00 93.56 170 HIS A N 1
ATOM 1339 C CA . HIS A 1 170 ? 11.808 8.011 -13.280 1.00 93.56 170 HIS A CA 1
ATOM 1340 C C . HIS A 1 170 ? 10.467 7.400 -13.704 1.00 93.56 170 HIS A C 1
ATOM 1342 O O . HIS A 1 170 ? 9.591 8.134 -14.142 1.00 93.56 170 HIS A O 1
ATOM 1348 N N . GLU A 1 171 ? 10.271 6.079 -13.609 1.00 96.19 171 GLU A N 1
ATOM 1349 C CA . GLU A 1 171 ? 9.014 5.476 -14.049 1.00 96.19 171 GLU A CA 1
ATOM 1350 C C . GLU A 1 171 ? 7.835 5.994 -13.230 1.00 96.19 171 GLU A C 1
ATOM 1352 O O . GLU A 1 171 ? 6.818 6.336 -13.816 1.00 96.19 171 GLU A O 1
ATOM 1357 N N . TRP A 1 172 ? 7.970 6.105 -11.906 1.00 96.12 172 TRP A N 1
ATOM 1358 C CA . TRP A 1 172 ? 6.837 6.440 -11.042 1.00 96.12 172 TRP A CA 1
ATOM 1359 C C . TRP A 1 172 ? 6.211 7.814 -11.333 1.00 96.12 172 TRP A C 1
ATOM 1361 O O . TRP A 1 172 ? 4.985 7.927 -11.304 1.00 96.12 172 TRP A O 1
ATOM 1371 N N . GLY A 1 173 ? 7.025 8.842 -11.600 1.00 94.19 173 GLY A N 1
ATOM 1372 C CA . GLY A 1 173 ? 6.551 10.209 -11.880 1.00 94.19 173 GLY A CA 1
ATOM 1373 C C . GLY A 1 173 ? 6.842 10.743 -13.284 1.00 94.19 173 GLY A C 1
ATOM 1374 O O . GLY A 1 173 ? 6.311 11.776 -13.672 1.00 94.19 173 GLY A O 1
ATOM 1375 N N . GLY A 1 174 ? 7.652 10.043 -14.073 1.00 95.50 174 GLY A N 1
ATOM 1376 C CA . GLY A 1 174 ? 7.863 10.317 -15.492 1.00 95.50 174 GLY A CA 1
ATOM 1377 C C . GLY A 1 174 ? 8.958 11.323 -15.848 1.00 95.50 174 GLY A C 1
ATOM 1378 O O . GLY A 1 174 ? 9.176 11.558 -17.040 1.00 95.50 174 GLY A O 1
ATOM 1379 N N . GLU A 1 175 ? 9.657 11.905 -14.873 1.00 94.00 175 GLU A N 1
ATOM 1380 C CA . GLU A 1 175 ? 10.611 12.997 -15.097 1.00 94.00 175 GLU A CA 1
ATOM 1381 C C . GLU A 1 175 ? 12.072 12.554 -14.928 1.00 94.00 175 GLU A C 1
ATOM 1383 O O . GLU A 1 175 ? 12.412 11.743 -14.057 1.00 94.00 175 GLU A O 1
ATOM 1388 N N . ASP A 1 176 ? 12.954 13.117 -15.757 1.00 91.94 176 ASP A N 1
ATOM 1389 C CA . ASP A 1 176 ? 14.405 12.961 -15.636 1.00 91.94 176 ASP A CA 1
ATOM 1390 C C . ASP A 1 176 ? 15.029 13.924 -14.604 1.00 91.94 176 ASP A C 1
ATOM 1392 O O . ASP A 1 176 ? 14.342 14.650 -13.885 1.00 91.94 176 ASP A O 1
ATOM 1396 N N . SER A 1 177 ? 16.363 13.939 -14.516 1.00 87.44 177 SER A N 1
ATOM 1397 C CA . SER A 1 177 ? 17.105 14.764 -13.552 1.00 87.44 177 SER A CA 1
ATOM 1398 C C . SER A 1 177 ? 17.058 16.268 -13.840 1.00 87.44 177 SER A C 1
ATOM 1400 O O . SER A 1 177 ? 17.631 17.042 -13.082 1.00 87.44 177 SER A O 1
ATOM 1402 N N . THR A 1 178 ? 16.462 16.680 -14.960 1.00 90.94 178 THR A N 1
ATOM 1403 C CA . THR A 1 178 ? 16.226 18.088 -15.307 1.00 90.94 178 THR A CA 1
ATOM 1404 C C . THR A 1 178 ? 14.787 18.519 -15.020 1.00 90.94 178 THR A C 1
ATOM 1406 O O . THR A 1 178 ? 14.463 19.697 -15.166 1.00 90.94 178 THR A O 1
ATOM 1409 N N . GLY A 1 179 ? 13.922 17.574 -14.635 1.00 90.19 179 GLY A N 1
ATOM 1410 C CA . GLY A 1 179 ? 12.483 17.782 -14.503 1.00 90.19 179 GLY A CA 1
ATOM 1411 C C . GLY A 1 179 ? 11.734 17.717 -15.827 1.00 90.19 179 GLY A C 1
ATOM 1412 O O . GLY A 1 179 ? 10.568 18.096 -15.888 1.00 90.19 179 GLY A O 1
ATOM 1413 N N . THR A 1 180 ? 12.381 17.255 -16.899 1.00 94.94 180 THR A N 1
ATOM 1414 C CA . THR A 1 180 ? 11.705 17.062 -18.180 1.00 94.94 180 THR A CA 1
ATOM 1415 C C . THR A 1 180 ? 10.896 15.774 -18.117 1.00 94.94 180 THR A C 1
ATOM 1417 O O . THR A 1 180 ? 11.435 14.714 -17.796 1.00 94.94 180 THR A O 1
ATOM 1420 N N . PHE A 1 181 ? 9.607 15.845 -18.458 1.00 94.88 181 PHE A N 1
ATOM 1421 C CA . PHE A 1 181 ? 8.769 14.656 -18.587 1.00 94.88 181 PHE A CA 1
ATOM 1422 C C . PHE A 1 181 ? 9.186 13.852 -19.825 1.00 94.88 181 PHE A C 1
ATOM 1424 O O . PHE A 1 181 ? 8.974 14.272 -20.964 1.00 94.88 181 PHE A O 1
ATOM 1431 N N . VAL A 1 182 ? 9.788 12.687 -19.596 1.00 96.50 182 VAL A N 1
ATOM 1432 C CA . VAL A 1 182 ? 10.362 11.808 -20.630 1.00 96.50 182 VAL A CA 1
ATOM 1433 C C . VAL A 1 182 ? 9.793 10.388 -20.568 1.00 96.50 182 VAL A C 1
ATOM 1435 O O . VAL A 1 182 ? 10.324 9.471 -21.186 1.00 96.50 182 VAL A O 1
ATOM 1438 N N . PHE A 1 183 ? 8.689 10.179 -19.850 1.00 95.81 183 PHE A N 1
ATOM 1439 C CA . PHE A 1 183 ? 8.105 8.853 -19.637 1.00 95.81 183 PHE A CA 1
ATOM 1440 C C . PHE A 1 183 ? 7.893 8.065 -20.938 1.00 95.81 183 PHE A C 1
ATOM 1442 O O . PHE A 1 183 ? 8.362 6.939 -21.057 1.00 95.81 183 PHE A O 1
ATOM 1449 N N . GLY A 1 184 ? 7.273 8.670 -21.956 1.00 93.06 184 GLY A N 1
ATOM 1450 C CA . GLY A 1 184 ? 6.992 7.984 -23.223 1.00 93.06 184 GLY A CA 1
ATOM 1451 C C . GLY A 1 184 ? 8.241 7.567 -24.012 1.00 93.06 184 GLY A C 1
ATOM 1452 O O . GLY A 1 184 ? 8.189 6.589 -24.753 1.00 93.06 184 GLY A O 1
ATOM 1453 N N . THR A 1 185 ? 9.372 8.265 -23.845 1.00 94.94 185 THR A N 1
ATOM 1454 C CA . THR A 1 185 ? 10.638 7.873 -24.489 1.00 94.94 185 THR A CA 1
ATOM 1455 C C . THR A 1 185 ? 11.343 6.757 -23.721 1.00 94.94 185 THR A C 1
ATOM 1457 O O . THR A 1 185 ? 12.007 5.927 -24.334 1.00 94.94 185 THR A O 1
ATOM 1460 N N . GLN A 1 186 ? 11.162 6.701 -22.399 1.00 96.00 186 GLN A N 1
ATOM 1461 C CA . GLN A 1 186 ? 11.763 5.699 -21.512 1.00 96.00 186 GLN A CA 1
ATOM 1462 C C . GLN A 1 186 ? 10.889 4.447 -21.316 1.00 96.00 186 GLN A C 1
ATOM 1464 O O . GLN A 1 186 ? 11.367 3.414 -20.838 1.00 96.00 186 GLN A O 1
ATOM 1469 N N . ARG A 1 187 ? 9.601 4.525 -21.676 1.00 95.75 187 ARG A N 1
ATOM 1470 C CA . ARG A 1 187 ? 8.583 3.479 -21.507 1.00 95.75 187 ARG A CA 1
ATOM 1471 C C . ARG A 1 187 ? 7.715 3.311 -22.746 1.00 95.75 187 ARG A C 1
ATOM 1473 O O . ARG A 1 187 ? 6.539 3.670 -22.784 1.00 95.75 187 ARG A O 1
ATOM 1480 N N . SER A 1 188 ? 8.296 2.698 -23.771 1.00 94.19 188 SER A N 1
ATOM 1481 C CA . SER A 1 188 ? 7.550 2.322 -24.973 1.00 94.19 188 SER A CA 1
ATOM 1482 C C . SER A 1 188 ? 6.377 1.392 -24.630 1.00 94.19 188 SER A C 1
ATOM 1484 O O . SER A 1 188 ? 6.555 0.380 -23.956 1.00 94.19 188 SER A O 1
ATOM 1486 N N . GLY A 1 189 ? 5.179 1.723 -25.117 1.00 94.19 189 GLY A N 1
ATOM 1487 C CA . GLY A 1 189 ? 3.946 0.961 -24.880 1.00 94.19 189 GLY A CA 1
ATOM 1488 C C . GLY A 1 189 ? 3.170 1.352 -23.617 1.00 94.19 189 GLY A C 1
ATOM 1489 O O . GLY A 1 189 ? 2.007 0.975 -23.496 1.00 94.19 189 GLY A O 1
ATOM 1490 N N . PHE A 1 190 ? 3.750 2.150 -22.716 1.00 96.81 190 PHE A N 1
ATOM 1491 C CA . PHE A 1 190 ? 3.059 2.640 -21.524 1.00 96.81 190 PHE A CA 1
ATOM 1492 C C . PHE A 1 190 ? 2.243 3.893 -21.888 1.00 96.81 190 PHE A C 1
ATOM 1494 O O . PHE A 1 190 ? 2.745 5.015 -21.882 1.00 96.81 190 PHE A O 1
ATOM 1501 N N . VAL A 1 191 ? 0.983 3.694 -22.282 1.00 95.12 191 VAL A N 1
ATOM 1502 C CA . VAL A 1 191 ? 0.142 4.723 -22.934 1.00 95.12 191 VAL A CA 1
ATOM 1503 C C . VAL A 1 191 ? -0.811 5.487 -22.002 1.00 95.12 191 VAL A C 1
ATOM 1505 O O . VAL A 1 191 ? -1.572 6.331 -22.466 1.00 95.12 191 VAL A O 1
ATOM 1508 N N . HIS A 1 192 ? -0.790 5.211 -20.701 1.00 91.94 192 HIS A N 1
ATOM 1509 C CA . HIS A 1 192 ? -1.704 5.764 -19.688 1.00 91.94 192 HIS A CA 1
ATOM 1510 C C . HIS A 1 192 ? -1.072 6.844 -18.785 1.00 91.94 192 HIS A C 1
ATOM 1512 O O . HIS A 1 192 ? -1.706 7.288 -17.833 1.00 91.94 192 HIS A O 1
ATOM 1518 N N . GLY A 1 193 ? 0.156 7.287 -19.084 1.00 92.88 193 GLY A N 1
ATOM 1519 C CA . GLY A 1 193 ? 0.916 8.221 -18.241 1.00 92.88 193 GLY A CA 1
ATOM 1520 C C . GLY A 1 193 ? 1.731 7.522 -17.151 1.00 92.88 193 GLY A C 1
ATOM 1521 O O . GLY A 1 193 ? 1.781 6.290 -17.102 1.00 92.88 193 GLY A O 1
ATOM 1522 N N . ALA A 1 194 ? 2.405 8.302 -16.303 1.00 96.19 194 ALA A N 1
ATOM 1523 C CA . ALA A 1 194 ? 3.190 7.754 -15.202 1.00 96.19 194 ALA A CA 1
ATOM 1524 C C . ALA A 1 194 ? 2.268 7.171 -14.106 1.00 96.19 194 ALA A C 1
ATOM 1526 O O . ALA A 1 194 ? 1.152 7.665 -13.922 1.00 96.19 194 ALA A O 1
ATOM 1527 N N . PRO A 1 195 ? 2.700 6.151 -13.337 1.00 96.44 195 PRO A N 1
ATOM 1528 C CA . PRO A 1 195 ? 1.913 5.570 -12.248 1.00 96.44 195 PRO A CA 1
ATOM 1529 C C . PRO A 1 195 ? 1.368 6.593 -11.242 1.00 96.44 195 PRO A C 1
ATOM 1531 O O . PRO A 1 195 ? 0.240 6.436 -10.777 1.00 96.44 195 PRO A O 1
ATOM 1534 N N . HIS A 1 196 ? 2.120 7.651 -10.917 1.00 94.44 196 HIS A N 1
ATOM 1535 C CA . HIS A 1 196 ? 1.622 8.736 -10.068 1.00 94.44 196 HIS A CA 1
ATOM 1536 C C . HIS A 1 196 ? 0.395 9.432 -10.670 1.00 94.44 196 HIS A C 1
ATOM 1538 O O . HIS A 1 196 ? -0.605 9.579 -9.972 1.00 94.44 196 HIS A O 1
ATOM 1544 N N . ASP A 1 197 ? 0.438 9.795 -11.954 1.00 91.12 197 ASP A N 1
ATOM 1545 C CA . ASP A 1 197 ? -0.661 10.488 -12.642 1.00 91.12 197 ASP A CA 1
ATOM 1546 C C . ASP A 1 197 ? -1.906 9.601 -12.760 1.00 91.12 197 ASP A C 1
ATOM 1548 O O . ASP A 1 197 ? -3.039 10.052 -12.581 1.00 91.12 197 ASP A O 1
ATOM 1552 N N . MET A 1 198 ? -1.699 8.305 -13.013 1.00 92.62 198 MET A N 1
ATOM 1553 C CA . MET A 1 198 ? -2.784 7.325 -13.037 1.00 92.62 198 MET A CA 1
ATOM 1554 C C . MET A 1 198 ? -3.503 7.268 -11.685 1.00 92.62 198 MET A C 1
ATOM 1556 O O . MET A 1 198 ? -4.732 7.250 -11.627 1.00 92.62 198 MET A O 1
ATOM 1560 N N . LEU A 1 199 ? -2.744 7.259 -10.588 1.00 91.81 199 LEU A N 1
ATOM 1561 C CA . LEU A 1 199 ? -3.276 7.152 -9.233 1.00 91.81 199 LEU A CA 1
ATOM 1562 C C . LEU A 1 199 ? -3.893 8.460 -8.722 1.00 91.81 199 LEU A C 1
ATOM 1564 O O . LEU A 1 199 ? -4.914 8.419 -8.032 1.00 91.81 199 LEU A O 1
ATOM 1568 N N . SER A 1 200 ? -3.302 9.610 -9.054 1.00 86.06 200 SER A N 1
ATOM 1569 C CA . SER A 1 200 ? -3.778 10.919 -8.590 1.00 86.06 200 SER A CA 1
ATOM 1570 C C . SER A 1 200 ? -5.153 11.264 -9.154 1.00 86.06 200 SER A C 1
ATOM 1572 O O . SER A 1 200 ? -5.932 11.947 -8.488 1.00 86.06 200 SER A O 1
ATOM 1574 N N . SER A 1 201 ? -5.515 10.687 -10.306 1.00 79.06 201 SER A N 1
ATOM 1575 C CA . SER A 1 201 ? -6.850 10.808 -10.904 1.00 79.06 201 SER A CA 1
ATOM 1576 C C . SER A 1 201 ? -8.001 10.366 -9.984 1.00 79.06 201 SER A C 1
ATOM 1578 O O . SER A 1 201 ? -9.125 10.841 -10.146 1.00 79.06 201 SER A O 1
ATOM 1580 N N . LEU A 1 202 ? -7.735 9.505 -8.992 1.00 79.38 202 LEU A N 1
ATOM 1581 C CA . LEU A 1 202 ? -8.741 9.054 -8.029 1.00 79.38 202 LEU A CA 1
ATOM 1582 C C . LEU A 1 202 ? -9.014 10.066 -6.903 1.00 79.38 202 LEU A C 1
ATOM 1584 O O . LEU A 1 202 ? -10.090 10.044 -6.308 1.00 79.38 202 LEU A O 1
ATOM 1588 N N . GLY A 1 203 ? -8.039 10.908 -6.541 1.00 72.31 203 GLY A N 1
ATOM 1589 C CA . GLY A 1 203 ? -8.144 11.890 -5.450 1.00 72.31 203 GLY A CA 1
ATOM 1590 C C . GLY A 1 203 ? -8.340 11.336 -4.022 1.00 72.31 203 GLY A C 1
ATOM 1591 O O . GLY A 1 203 ? -8.308 12.107 -3.069 1.00 72.31 203 GLY A O 1
ATOM 1592 N N . ASN A 1 204 ? -8.541 10.025 -3.841 1.00 78.44 204 ASN A N 1
ATOM 1593 C CA . ASN A 1 204 ? -8.734 9.345 -2.547 1.00 78.44 204 ASN A CA 1
ATOM 1594 C C . ASN A 1 204 ? -7.686 8.244 -2.285 1.00 78.44 204 ASN A C 1
ATOM 1596 O O . ASN A 1 204 ? -7.930 7.304 -1.520 1.00 78.44 204 ASN A O 1
ATOM 1600 N N . GLN A 1 205 ? -6.535 8.330 -2.953 1.00 90.19 205 GLN A N 1
ATOM 1601 C CA . GLN A 1 205 ? -5.520 7.284 -2.948 1.00 90.19 205 GLN A CA 1
ATOM 1602 C C . GLN A 1 205 ? -4.518 7.451 -1.800 1.00 90.19 205 GLN A C 1
ATOM 1604 O O . GLN A 1 205 ? -3.880 8.494 -1.643 1.00 90.19 205 GLN A O 1
ATOM 1609 N N . VAL A 1 206 ? -4.303 6.363 -1.059 1.00 93.44 206 VAL A N 1
ATOM 1610 C CA . VAL A 1 206 ? -3.175 6.206 -0.131 1.00 93.44 206 VAL A CA 1
ATOM 1611 C C . VAL A 1 206 ? -2.178 5.209 -0.709 1.00 93.44 206 VAL A C 1
ATOM 1613 O O . VAL A 1 206 ? -2.546 4.080 -1.029 1.00 93.44 206 VAL A O 1
ATOM 1616 N N . VAL A 1 207 ? -0.919 5.612 -0.856 1.00 94.31 207 VAL A N 1
ATOM 1617 C CA . VAL A 1 207 ? 0.193 4.745 -1.257 1.00 94.31 207 VAL A CA 1
ATOM 1618 C C . VAL A 1 207 ? 1.003 4.408 -0.014 1.00 94.31 207 VAL A C 1
ATOM 1620 O O . VAL A 1 207 ? 1.633 5.279 0.581 1.00 94.31 207 VAL A O 1
ATOM 1623 N N . ILE A 1 208 ? 0.976 3.140 0.378 1.00 92.88 208 ILE A N 1
ATOM 1624 C CA . ILE A 1 208 ? 1.745 2.602 1.494 1.00 92.88 208 ILE A CA 1
ATOM 1625 C C . ILE A 1 208 ? 2.966 1.892 0.935 1.00 92.88 208 ILE A C 1
ATOM 1627 O O . ILE A 1 208 ? 2.835 1.021 0.072 1.00 92.88 208 ILE A O 1
ATOM 1631 N N . LYS A 1 209 ? 4.151 2.224 1.450 1.00 90.31 209 LYS A N 1
ATOM 1632 C CA . LYS A 1 209 ? 5.368 1.515 1.071 1.00 90.31 209 LYS A CA 1
ATOM 1633 C C . LYS A 1 209 ? 6.251 1.068 2.217 1.00 90.31 209 LYS A C 1
ATOM 1635 O O . LYS A 1 209 ? 6.297 1.697 3.269 1.00 90.31 209 LYS A O 1
ATOM 1640 N N . GLY A 1 210 ? 6.956 -0.032 1.986 1.00 86.38 210 GLY A N 1
ATOM 1641 C CA . GLY A 1 210 ? 7.951 -0.586 2.895 1.00 86.38 210 GLY A CA 1
ATOM 1642 C C . GLY A 1 210 ? 9.336 0.015 2.659 1.00 86.38 210 GLY A C 1
ATOM 1643 O O . GLY A 1 210 ? 9.474 1.223 2.450 1.00 86.38 210 GLY A O 1
ATOM 1644 N N . HIS A 1 211 ? 10.346 -0.862 2.702 1.00 84.50 211 HIS A N 1
ATOM 1645 C CA . HIS A 1 211 ? 11.763 -0.638 2.380 1.00 84.50 211 HIS A CA 1
ATOM 1646 C C . HIS A 1 211 ? 12.549 0.362 3.264 1.00 84.50 211 HIS A C 1
ATOM 1648 O O . HIS A 1 211 ? 13.720 0.156 3.602 1.00 84.50 211 HIS A O 1
ATOM 1654 N N . ASP A 1 212 ? 11.898 1.445 3.672 1.00 78.81 212 ASP A N 1
ATOM 1655 C CA . ASP A 1 212 ? 12.516 2.600 4.305 1.00 78.81 212 ASP A CA 1
ATOM 1656 C C . ASP A 1 212 ? 12.787 2.426 5.791 1.00 78.81 212 ASP A C 1
ATOM 1658 O O . ASP A 1 212 ? 13.745 3.003 6.296 1.00 78.81 212 ASP A O 1
ATOM 1662 N N . HIS A 1 213 ? 12.039 1.545 6.457 1.00 80.56 213 HIS A N 1
ATOM 1663 C CA . HIS A 1 213 ? 12.244 1.190 7.861 1.00 80.56 213 HIS A CA 1
ATOM 1664 C C . HIS A 1 213 ? 11.965 2.320 8.866 1.00 80.56 213 HIS A C 1
ATOM 1666 O O . HIS A 1 213 ? 12.471 2.289 9.987 1.00 80.56 213 HIS A O 1
ATOM 1672 N N . PHE A 1 214 ? 11.131 3.287 8.493 1.00 76.00 214 PHE A N 1
ATOM 1673 C CA . PHE A 1 214 ? 10.608 4.332 9.371 1.00 76.00 214 PHE A CA 1
ATOM 1674 C C . PHE A 1 214 ? 9.204 4.729 8.919 1.00 76.00 214 PHE A C 1
ATOM 1676 O O . PHE A 1 214 ? 8.796 4.428 7.795 1.00 76.00 214 PHE A O 1
ATOM 1683 N N . HIS A 1 215 ? 8.472 5.419 9.790 1.00 81.19 215 HIS A N 1
ATOM 1684 C CA . HIS A 1 215 ? 7.198 6.033 9.436 1.00 81.19 215 HIS A CA 1
ATOM 1685 C C . HIS A 1 215 ? 7.430 7.455 8.950 1.00 81.19 215 HIS A C 1
ATOM 1687 O O . HIS A 1 215 ? 7.994 8.272 9.673 1.00 81.19 215 HIS A O 1
ATOM 1693 N N . ALA A 1 216 ? 6.944 7.767 7.760 1.00 78.62 216 ALA A N 1
ATOM 1694 C CA . ALA A 1 216 ? 6.760 9.129 7.306 1.00 78.62 216 ALA A CA 1
ATOM 1695 C C . ALA A 1 216 ? 5.482 9.249 6.500 1.00 78.62 216 ALA A C 1
ATOM 1697 O O . ALA A 1 216 ? 5.027 8.278 5.896 1.00 78.62 216 ALA A O 1
ATOM 1698 N N . ARG A 1 217 ? 4.920 10.456 6.493 1.00 82.88 217 ARG A N 1
ATOM 1699 C CA . ARG A 1 217 ? 3.714 10.781 5.742 1.00 82.88 217 ARG A CA 1
ATOM 1700 C C . ARG A 1 217 ? 3.859 12.102 5.014 1.00 82.88 217 ARG A C 1
ATOM 1702 O O . ARG A 1 217 ? 4.264 13.099 5.612 1.00 82.88 217 ARG A O 1
ATOM 1709 N N . GLN A 1 218 ? 3.474 12.097 3.745 1.00 81.06 218 GLN A N 1
ATOM 1710 C CA . GLN A 1 218 ? 3.475 13.262 2.870 1.00 81.06 218 GLN A CA 1
ATOM 1711 C C . GLN A 1 218 ? 2.240 13.249 1.970 1.00 81.06 218 GLN A C 1
ATOM 1713 O O . GLN A 1 218 ? 1.666 12.195 1.700 1.00 81.06 218 GLN A O 1
ATOM 1718 N N . ALA A 1 219 ? 1.829 14.428 1.516 1.00 81.38 219 ALA A N 1
ATOM 1719 C CA . ALA A 1 219 ? 0.713 14.601 0.599 1.00 81.38 219 ALA A CA 1
ATOM 1720 C C . ALA A 1 219 ? 1.206 15.227 -0.707 1.00 81.38 219 ALA A C 1
ATOM 1722 O O . ALA A 1 219 ? 2.034 16.136 -0.678 1.00 81.38 219 ALA A O 1
ATOM 1723 N N . LEU A 1 220 ? 0.691 14.747 -1.836 1.00 81.69 220 LEU A N 1
ATOM 1724 C CA . LEU A 1 220 ? 0.967 15.297 -3.163 1.00 81.69 220 LEU A CA 1
ATOM 1725 C C . LEU A 1 220 ? -0.214 14.983 -4.080 1.00 81.69 220 LEU A C 1
ATOM 1727 O O . LEU A 1 220 ? -0.700 13.856 -4.068 1.00 81.69 220 LEU A O 1
ATOM 1731 N N . ASP A 1 221 ? -0.676 15.970 -4.849 1.00 81.56 221 ASP A N 1
ATOM 1732 C CA . ASP A 1 221 ? -1.751 15.814 -5.842 1.00 81.56 221 ASP A CA 1
ATOM 1733 C C . ASP A 1 221 ? -3.032 15.142 -5.302 1.00 81.56 221 ASP A C 1
ATOM 1735 O O . ASP A 1 221 ? -3.651 14.307 -5.957 1.00 81.56 221 ASP A O 1
ATOM 1739 N N . GLY A 1 222 ? -3.430 15.472 -4.068 1.00 77.56 222 GLY A N 1
ATOM 1740 C CA . GLY A 1 222 ? -4.609 14.874 -3.424 1.00 77.56 222 GLY A CA 1
ATOM 1741 C C . GLY A 1 222 ? -4.418 13.424 -2.956 1.00 77.56 222 GLY A C 1
ATOM 1742 O O . GLY A 1 222 ? -5.354 12.821 -2.442 1.00 77.56 222 GLY A O 1
ATOM 1743 N N . MET A 1 223 ? -3.212 12.868 -3.074 1.00 85.25 223 MET A N 1
ATOM 1744 C CA . MET A 1 223 ? -2.843 11.548 -2.566 1.00 85.25 223 MET A CA 1
ATOM 1745 C C . MET A 1 223 ? -2.042 11.647 -1.267 1.00 85.25 223 MET A C 1
ATOM 1747 O O . MET A 1 223 ? -1.375 12.652 -1.007 1.00 85.25 223 MET A O 1
ATOM 1751 N N . VAL A 1 224 ? -2.033 10.566 -0.485 1.00 87.25 224 VAL A N 1
ATOM 1752 C CA . VAL A 1 224 ? -1.138 10.414 0.672 1.00 87.25 224 VAL A CA 1
ATOM 1753 C C . VAL A 1 224 ? -0.102 9.335 0.389 1.00 87.25 224 VAL A C 1
ATOM 1755 O O . VAL A 1 224 ? -0.455 8.201 0.082 1.00 87.25 224 VAL A O 1
ATOM 1758 N N . TYR A 1 225 ? 1.171 9.669 0.560 1.00 89.00 225 TYR A N 1
ATOM 1759 C CA . TYR A 1 225 ? 2.282 8.725 0.568 1.00 89.00 225 TYR A CA 1
ATOM 1760 C C . TYR A 1 225 ? 2.693 8.446 2.006 1.00 89.00 225 TYR A C 1
ATOM 1762 O O . TYR A 1 225 ? 2.943 9.382 2.771 1.00 89.00 225 TYR A O 1
ATOM 1770 N N . VAL A 1 226 ? 2.785 7.169 2.370 1.00 87.81 226 VAL A N 1
ATOM 1771 C CA . VAL A 1 226 ? 3.290 6.752 3.677 1.00 87.81 226 VAL A CA 1
ATOM 1772 C C . VAL A 1 226 ? 4.363 5.678 3.576 1.00 87.81 226 VAL A C 1
ATOM 1774 O O . VAL A 1 226 ? 4.258 4.752 2.773 1.00 87.81 226 VAL A O 1
ATOM 1777 N N . THR A 1 227 ? 5.379 5.775 4.431 1.00 85.31 227 THR A N 1
ATOM 1778 C CA . THR A 1 227 ? 6.364 4.708 4.638 1.00 85.31 227 THR A CA 1
ATOM 1779 C C . THR A 1 227 ? 6.027 3.908 5.891 1.00 85.31 227 THR A C 1
ATOM 1781 O O . THR A 1 227 ? 5.508 4.444 6.871 1.00 85.31 227 THR A O 1
ATOM 1784 N N . MET A 1 228 ? 6.310 2.608 5.862 1.00 81.38 228 MET A N 1
ATOM 1785 C CA . MET A 1 228 ? 6.107 1.706 6.987 1.00 81.38 228 MET A CA 1
ATOM 1786 C C . MET A 1 228 ? 7.400 1.511 7.775 1.00 81.38 228 MET A C 1
ATOM 1788 O O . MET A 1 228 ? 8.468 1.210 7.230 1.00 81.38 228 MET A O 1
ATOM 1792 N N . ALA A 1 229 ? 7.264 1.634 9.091 1.00 78.62 229 ALA A N 1
ATOM 1793 C CA . ALA A 1 229 ? 8.277 1.241 10.054 1.00 78.62 229 ALA A CA 1
ATOM 1794 C C . ALA A 1 229 ? 8.467 -0.292 10.067 1.00 78.62 229 ALA A C 1
ATOM 1796 O O . ALA A 1 229 ? 7.632 -1.038 9.555 1.00 78.62 229 ALA A O 1
ATOM 1797 N N . LYS A 1 230 ? 9.562 -0.776 10.666 1.00 79.00 230 LYS A N 1
ATOM 1798 C CA . LYS A 1 230 ? 9.735 -2.208 10.961 1.00 79.00 230 LYS A CA 1
ATOM 1799 C C . LYS A 1 230 ? 8.985 -2.545 12.257 1.00 79.00 230 LYS A C 1
ATOM 1801 O O . LYS A 1 230 ? 9.419 -2.113 13.324 1.00 79.00 230 LYS A O 1
ATOM 1806 N N . PRO A 1 231 ? 7.900 -3.327 12.223 1.00 73.75 231 PRO A N 1
ATOM 1807 C CA . PRO A 1 231 ? 7.074 -3.559 13.409 1.00 73.75 231 PRO A CA 1
ATOM 1808 C C . PRO A 1 231 ? 7.806 -4.299 14.545 1.00 73.75 231 PRO A C 1
ATOM 1810 O O . PRO A 1 231 ? 7.418 -4.179 15.702 1.00 73.75 231 PRO A O 1
ATOM 1813 N N . ASP A 1 232 ? 8.872 -5.038 14.241 1.00 72.06 232 ASP A N 1
ATOM 1814 C CA . ASP A 1 232 ? 9.643 -5.849 15.187 1.00 72.06 232 ASP A CA 1
ATOM 1815 C C . ASP A 1 232 ? 10.915 -5.168 15.713 1.00 72.06 232 ASP A C 1
ATOM 1817 O O . ASP A 1 232 ? 11.629 -5.756 16.525 1.00 72.06 232 ASP A O 1
ATOM 1821 N N . ALA A 1 233 ? 11.226 -3.940 15.285 1.00 72.12 233 ALA A N 1
ATOM 1822 C CA . ALA A 1 233 ? 12.438 -3.284 15.757 1.00 72.12 233 ALA A CA 1
ATOM 1823 C C . ALA A 1 233 ? 12.342 -2.944 17.253 1.00 72.12 233 ALA A C 1
ATOM 1825 O O . ALA A 1 233 ? 11.430 -2.244 17.701 1.00 72.12 233 ALA A O 1
ATOM 1826 N N . THR A 1 234 ? 13.328 -3.435 18.004 1.00 66.69 234 THR A N 1
ATOM 1827 C CA . THR A 1 234 ? 13.476 -3.274 19.461 1.00 66.69 234 THR A CA 1
ATOM 1828 C C . THR A 1 234 ? 14.505 -2.214 19.848 1.00 66.69 234 THR A C 1
ATOM 1830 O O . THR A 1 234 ? 14.902 -2.127 21.006 1.00 66.69 234 THR A O 1
ATOM 1833 N N . GLU A 1 235 ? 14.976 -1.439 18.879 1.00 60.88 235 GLU A N 1
ATOM 1834 C CA . GLU A 1 235 ? 15.900 -0.331 19.075 1.00 60.88 235 GLU A CA 1
ATOM 1835 C C . GLU A 1 235 ? 15.291 0.898 18.403 1.00 60.88 235 GLU A C 1
ATOM 1837 O O . GLU A 1 235 ? 14.731 0.790 17.305 1.00 60.88 235 GLU A O 1
ATOM 1842 N N . GLU A 1 236 ? 15.432 2.067 19.034 1.00 54.06 236 GLU A N 1
ATOM 1843 C CA . GLU A 1 236 ? 15.327 3.344 18.326 1.00 54.06 236 GLU A CA 1
ATOM 1844 C C . GLU A 1 236 ? 16.437 3.343 17.268 1.00 54.06 236 GLU A C 1
ATOM 1846 O O . GLU A 1 236 ? 17.588 3.700 17.532 1.00 54.06 236 GLU A O 1
ATOM 1851 N N . GLN A 1 237 ? 16.134 2.825 16.071 1.00 51.97 237 GLN A N 1
ATOM 1852 C CA . GLN A 1 237 ? 17.060 2.826 14.944 1.00 51.97 237 GLN A CA 1
ATOM 1853 C C . GLN A 1 237 ? 17.181 4.249 14.393 1.00 51.97 237 GLN A C 1
ATOM 1855 O O . GLN A 1 237 ? 16.849 4.522 13.242 1.00 51.97 237 GLN A O 1
ATOM 1860 N N . THR A 1 238 ? 17.790 5.125 15.189 1.00 45.69 238 THR A N 1
ATOM 1861 C CA . THR A 1 238 ? 18.340 6.423 14.785 1.00 45.69 238 THR A CA 1
ATOM 1862 C C . THR A 1 238 ? 19.295 6.290 13.589 1.00 45.69 238 THR A C 1
ATOM 1864 O O . THR A 1 238 ? 19.599 7.279 12.916 1.00 45.69 238 THR A O 1
ATOM 1867 N N . GLY A 1 239 ? 19.795 5.073 13.332 1.00 40.31 239 GLY A N 1
ATOM 1868 C CA . GLY A 1 239 ? 20.730 4.730 12.270 1.00 40.31 239 GLY A CA 1
ATOM 1869 C C . GLY A 1 239 ? 20.123 4.625 10.871 1.00 40.31 239 GLY A C 1
ATOM 1870 O O . GLY A 1 239 ? 20.821 4.967 9.935 1.00 40.31 239 GLY A O 1
ATOM 1871 N N . ASN A 1 240 ? 18.857 4.224 10.679 1.00 45.34 240 ASN A N 1
ATOM 1872 C CA . ASN A 1 240 ? 18.301 3.999 9.325 1.00 45.34 240 ASN A CA 1
ATOM 1873 C C . ASN A 1 240 ? 17.663 5.222 8.662 1.00 45.34 240 ASN A C 1
ATOM 1875 O O . ASN A 1 240 ? 17.229 5.155 7.514 1.00 45.34 240 ASN A O 1
ATOM 1879 N N . LEU A 1 241 ? 17.785 6.382 9.301 1.00 50.50 241 LEU A N 1
ATOM 1880 C CA . LEU A 1 241 ? 17.677 7.674 8.638 1.00 50.50 241 LEU A CA 1
ATOM 1881 C C . LEU A 1 241 ? 18.832 7.902 7.631 1.00 50.50 241 LEU A C 1
ATOM 1883 O O . LEU A 1 241 ? 19.108 9.043 7.323 1.00 50.50 241 LEU A O 1
ATOM 1887 N N . TRP A 1 242 ? 19.536 6.897 7.091 1.00 42.19 242 TRP A N 1
ATOM 1888 C CA . TRP A 1 242 ? 20.633 7.095 6.119 1.00 42.19 242 TRP A CA 1
ATOM 1889 C C . TRP A 1 242 ? 20.214 7.927 4.889 1.00 42.19 242 TRP A C 1
ATOM 1891 O O . TRP A 1 242 ? 21.033 8.657 4.348 1.00 42.19 242 TRP A O 1
ATOM 1901 N N . GLY A 1 243 ? 18.946 7.892 4.464 1.00 47.19 243 GLY A N 1
ATOM 1902 C CA . GLY A 1 243 ? 18.434 8.851 3.470 1.00 47.19 243 GLY A CA 1
ATOM 1903 C C . GLY A 1 243 ? 18.188 10.246 4.065 1.00 47.19 243 GLY A C 1
ATOM 1904 O O . GLY A 1 243 ? 18.570 11.257 3.490 1.00 47.19 243 GLY A O 1
ATOM 1905 N N . TRP A 1 244 ? 17.614 10.305 5.267 1.00 47.94 244 TRP A N 1
ATOM 1906 C CA . TRP A 1 244 ? 17.158 11.529 5.941 1.00 47.94 244 TRP A CA 1
ATOM 1907 C C . TRP A 1 244 ? 18.223 12.320 6.740 1.00 47.94 244 TRP A C 1
ATOM 1909 O O . TRP A 1 244 ? 18.096 13.530 6.889 1.00 47.94 244 TRP A O 1
ATOM 1919 N N . LYS A 1 245 ? 19.298 11.692 7.232 1.00 39.03 245 LYS A N 1
ATOM 1920 C CA . LYS A 1 245 ? 20.349 12.278 8.094 1.00 39.03 245 LYS A CA 1
ATOM 1921 C C . LYS A 1 245 ? 21.543 12.847 7.328 1.00 39.03 245 LYS A C 1
ATOM 1923 O O . LYS 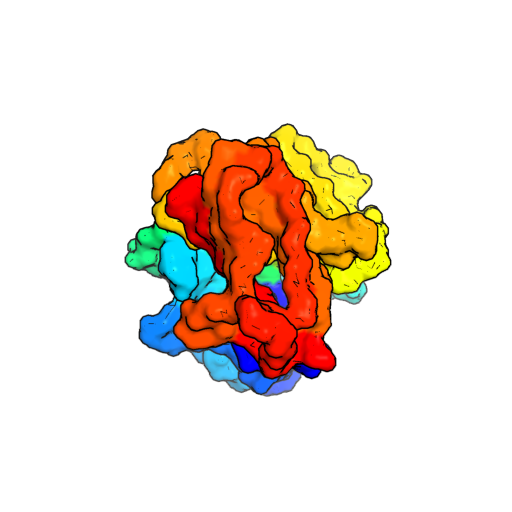A 1 245 ? 22.243 13.686 7.884 1.00 39.03 245 LYS A O 1
ATOM 1928 N N . PHE A 1 246 ? 21.770 12.460 6.069 1.00 39.94 246 PHE A N 1
ATOM 1929 C CA . PHE A 1 246 ? 22.842 13.037 5.234 1.00 39.94 246 PHE A CA 1
ATOM 1930 C C . PHE A 1 246 ? 22.464 14.394 4.613 1.00 39.94 246 PHE A C 1
ATOM 1932 O O . PHE A 1 246 ? 23.097 14.847 3.665 1.00 39.94 246 PHE A O 1
ATOM 1939 N N . GLY A 1 247 ? 21.446 15.068 5.161 1.00 34.88 247 GLY A N 1
ATOM 1940 C CA . GLY A 1 247 ? 21.089 16.435 4.782 1.00 34.88 247 GLY A CA 1
ATOM 1941 C C . GLY A 1 247 ? 20.470 16.568 3.392 1.00 34.88 247 GLY A C 1
ATOM 1942 O O . GLY A 1 247 ? 20.473 17.666 2.851 1.00 34.88 247 GLY A O 1
ATOM 1943 N N . THR A 1 248 ? 19.964 15.481 2.795 1.00 42.09 248 THR A N 1
ATOM 1944 C CA . THR A 1 248 ? 19.338 15.542 1.464 1.00 42.09 248 THR A CA 1
ATOM 1945 C C . THR A 1 248 ? 17.815 15.469 1.533 1.00 42.09 248 THR A C 1
ATOM 1947 O O . THR A 1 248 ? 17.155 16.218 0.834 1.00 42.09 248 THR A O 1
ATOM 1950 N N . PHE A 1 249 ? 17.201 14.676 2.416 1.00 45.38 249 PHE A N 1
ATOM 1951 C CA . PHE A 1 249 ? 15.751 14.768 2.657 1.00 45.38 249 PHE A CA 1
ATOM 1952 C C . PHE A 1 249 ? 15.482 15.758 3.793 1.00 45.38 249 PHE A C 1
ATOM 1954 O O . PHE A 1 249 ? 15.292 15.368 4.944 1.00 45.38 249 PHE A O 1
ATOM 1961 N N . TYR A 1 250 ? 15.514 17.057 3.488 1.00 40.12 250 TYR A N 1
ATOM 1962 C CA . TYR A 1 250 ? 14.884 18.025 4.380 1.00 40.12 250 TYR A CA 1
ATOM 1963 C C . TYR A 1 250 ? 13.366 17.863 4.257 1.00 40.12 250 TYR A C 1
ATOM 1965 O O . TYR A 1 250 ? 12.865 17.783 3.135 1.00 40.12 250 TYR A O 1
ATOM 1973 N N . PRO A 1 251 ? 12.612 17.831 5.367 1.00 42.50 251 PRO A N 1
ATOM 1974 C CA . PRO A 1 251 ? 11.166 17.901 5.281 1.00 42.50 251 PRO A CA 1
ATOM 1975 C C . PRO A 1 251 ? 10.783 19.180 4.533 1.00 42.50 251 PRO A C 1
ATOM 1977 O O . PRO A 1 251 ? 11.072 20.290 4.988 1.00 42.50 251 PRO A O 1
ATOM 1980 N N . THR A 1 252 ? 10.070 19.035 3.419 1.00 43.84 252 THR A N 1
ATOM 1981 C CA . THR A 1 252 ? 9.122 20.071 3.013 1.00 43.84 252 THR A CA 1
ATOM 1982 C C . THR A 1 252 ? 8.149 20.288 4.180 1.00 43.84 252 THR A C 1
ATOM 1984 O O . THR A 1 252 ? 7.867 19.364 4.960 1.00 43.84 252 THR A O 1
ATOM 1987 N N . GLN A 1 253 ? 7.681 21.527 4.373 1.00 39.81 253 GLN A N 1
ATOM 1988 C CA . GLN A 1 253 ? 6.706 21.848 5.421 1.00 39.81 253 GLN A CA 1
ATOM 1989 C C . GLN A 1 253 ? 5.553 20.827 5.415 1.00 39.81 253 GLN A C 1
ATOM 1991 O O . GLN A 1 253 ? 4.933 20.606 4.381 1.00 39.81 253 GLN A O 1
ATOM 1996 N N . GLY A 1 254 ? 5.268 20.210 6.569 1.00 46.53 254 GLY A N 1
ATOM 1997 C CA . GLY A 1 254 ? 4.170 19.245 6.725 1.00 46.53 254 GLY A CA 1
ATOM 1998 C C . GLY A 1 254 ? 4.571 17.766 6.781 1.00 46.53 254 GLY A C 1
ATOM 1999 O O . GLY A 1 254 ? 3.694 16.924 6.963 1.00 46.53 254 GLY A O 1
ATOM 2000 N N . THR A 1 255 ? 5.862 17.428 6.687 1.00 55.50 255 THR A N 1
ATOM 2001 C CA . THR A 1 255 ? 6.314 16.033 6.837 1.00 55.50 255 THR A CA 1
ATOM 2002 C C . THR A 1 255 ? 6.443 15.635 8.314 1.00 55.50 255 THR A C 1
ATOM 2004 O O . THR A 1 255 ? 7.226 16.231 9.053 1.00 55.50 255 THR A O 1
ATOM 2007 N N . LEU A 1 256 ? 5.716 14.595 8.741 1.00 54.97 256 LEU A N 1
ATOM 2008 C CA . LEU A 1 256 ? 5.932 13.927 10.029 1.00 54.97 256 LEU A CA 1
ATOM 2009 C C . LEU A 1 256 ? 6.777 12.674 9.797 1.00 54.97 256 LEU A C 1
ATOM 2011 O O . LEU A 1 256 ? 6.319 11.774 9.100 1.00 54.97 256 LEU A O 1
ATOM 2015 N N . ALA A 1 257 ? 7.966 12.602 10.398 1.00 58.50 257 ALA A N 1
ATOM 2016 C CA . ALA A 1 257 ? 8.807 11.408 10.410 1.00 58.50 257 ALA A CA 1
ATOM 2017 C C . ALA A 1 257 ? 8.939 10.888 11.846 1.00 58.50 257 ALA A C 1
ATOM 2019 O O . ALA A 1 257 ? 9.294 11.640 12.755 1.00 58.50 257 ALA A O 1
ATOM 2020 N N . LEU A 1 258 ? 8.631 9.611 12.051 1.00 66.31 258 LEU A N 1
ATOM 2021 C CA . LEU A 1 258 ? 8.720 8.930 13.335 1.00 66.31 258 LEU A CA 1
ATOM 2022 C C . LEU A 1 258 ? 9.632 7.717 13.199 1.00 66.31 258 LEU A C 1
ATOM 2024 O O . LEU A 1 258 ? 9.537 6.940 12.244 1.00 66.31 258 LEU A O 1
ATOM 2028 N N . GLU A 1 259 ? 10.507 7.552 14.183 1.00 63.72 259 GLU A N 1
ATOM 2029 C CA . GLU A 1 259 ? 11.358 6.376 14.261 1.00 63.72 259 GLU A CA 1
ATOM 2030 C C . GLU A 1 259 ? 10.538 5.110 14.569 1.00 63.72 259 GLU A C 1
ATOM 2032 O O . GLU A 1 259 ? 9.359 5.142 14.942 1.00 63.72 259 GLU A O 1
ATOM 2037 N N . ASN A 1 260 ? 11.196 3.975 14.357 1.00 67.44 260 ASN A N 1
ATOM 2038 C CA . ASN A 1 260 ? 10.697 2.638 14.658 1.00 67.44 260 ASN A CA 1
ATOM 2039 C C . ASN A 1 260 ? 10.180 2.491 16.107 1.00 67.44 260 ASN A C 1
ATOM 2041 O O . ASN A 1 260 ? 10.646 3.194 16.998 1.00 67.44 260 ASN A O 1
ATOM 2045 N N . SER A 1 261 ? 9.276 1.559 16.427 1.00 79.44 261 SER A N 1
ATOM 2046 C CA . SER A 1 261 ? 8.582 0.562 15.588 1.00 79.44 261 SER A CA 1
ATOM 2047 C C . SER A 1 261 ? 7.070 0.734 15.617 1.00 79.44 261 SER A C 1
ATOM 2049 O O . SER A 1 261 ? 6.546 1.336 16.554 1.00 79.44 261 SER A O 1
ATOM 2051 N N . GLY A 1 262 ? 6.366 0.228 14.599 1.00 82.44 262 GLY A N 1
ATOM 2052 C CA . GLY A 1 262 ? 4.907 0.291 14.558 1.00 82.44 262 GLY A CA 1
ATOM 2053 C C . GLY A 1 262 ? 4.252 -0.344 13.334 1.00 82.44 262 GLY A C 1
ATOM 2054 O O . GLY A 1 262 ? 4.921 -0.859 12.439 1.00 82.44 262 GLY A O 1
ATOM 2055 N N . PHE A 1 263 ? 2.922 -0.281 13.295 1.00 87.44 263 PHE A N 1
ATOM 2056 C CA . PHE A 1 263 ? 2.086 -0.722 12.176 1.00 87.44 263 PHE A CA 1
ATOM 2057 C C . PHE A 1 263 ? 0.930 0.255 11.944 1.00 87.44 263 PHE A C 1
ATOM 2059 O O . PHE A 1 263 ? 0.593 1.058 12.814 1.00 87.44 263 PHE A O 1
ATOM 2066 N N . TYR A 1 264 ? 0.298 0.173 10.774 1.00 88.75 264 TYR A N 1
ATOM 2067 C CA . TYR A 1 264 ? -0.917 0.929 10.489 1.00 88.75 264 TYR A CA 1
ATOM 2068 C C . TYR A 1 264 ? -2.170 0.120 10.812 1.00 88.75 264 TYR A C 1
ATOM 2070 O O . TYR A 1 264 ? -2.316 -1.016 10.367 1.00 88.75 264 TYR A O 1
ATOM 2078 N N . SER A 1 265 ? -3.093 0.739 11.542 1.00 89.69 265 SER A N 1
ATOM 2079 C CA . SER A 1 265 ? -4.488 0.311 11.613 1.00 89.69 265 SER A CA 1
ATOM 2080 C C . SER A 1 265 ? -5.321 1.182 10.678 1.00 89.69 265 SER A C 1
ATOM 2082 O O . SER A 1 265 ? -5.248 2.412 10.758 1.00 89.69 265 SER A O 1
ATOM 2084 N N . VAL A 1 266 ? -6.095 0.547 9.796 1.00 91.44 266 VAL A N 1
ATOM 2085 C CA . VAL A 1 266 ? -6.989 1.223 8.850 1.00 91.44 266 VAL A CA 1
ATOM 2086 C C . VAL A 1 266 ? -8.428 0.867 9.196 1.00 91.44 266 VAL A C 1
ATOM 2088 O O . VAL A 1 266 ? -8.803 -0.303 9.173 1.00 91.44 266 VAL A O 1
ATOM 2091 N N . VAL A 1 267 ? -9.225 1.881 9.524 1.00 88.06 267 VAL A N 1
ATOM 2092 C CA . VAL A 1 267 ? -10.651 1.743 9.845 1.00 88.06 267 VAL A CA 1
ATOM 2093 C C . VAL A 1 267 ? -11.452 2.515 8.811 1.00 88.06 267 VAL A C 1
ATOM 2095 O O . VAL A 1 267 ? -11.210 3.704 8.604 1.00 88.06 267 VAL A O 1
ATOM 2098 N N . VAL A 1 268 ? -12.392 1.839 8.162 1.00 88.25 268 VAL A N 1
ATOM 2099 C CA . VAL A 1 268 ? -13.201 2.389 7.071 1.00 88.25 268 VAL A CA 1
ATOM 2100 C C . VAL A 1 268 ? -14.643 2.500 7.548 1.00 88.25 268 VAL A C 1
ATOM 2102 O O . VAL A 1 268 ? -15.214 1.507 7.997 1.00 88.25 268 VAL A O 1
ATOM 2105 N N . ASP A 1 269 ? -15.209 3.701 7.458 1.00 83.62 269 ASP A N 1
ATOM 2106 C CA . ASP A 1 269 ? -16.634 3.970 7.657 1.00 83.62 269 ASP A CA 1
ATOM 2107 C C . ASP A 1 269 ? -17.277 4.502 6.361 1.00 83.62 269 ASP A C 1
ATOM 2109 O O . ASP A 1 269 ? -16.602 4.648 5.342 1.00 83.62 269 ASP A O 1
ATOM 2113 N N . ASP A 1 270 ? -18.583 4.779 6.379 1.00 79.94 270 ASP A N 1
ATOM 2114 C CA . ASP A 1 270 ? -19.332 5.235 5.195 1.00 79.94 270 ASP A CA 1
ATOM 2115 C C . ASP A 1 270 ? -18.824 6.572 4.618 1.00 79.94 270 ASP A C 1
ATOM 2117 O O . ASP A 1 270 ? -19.077 6.900 3.460 1.00 79.94 270 ASP A O 1
ATOM 2121 N N . SER A 1 271 ? -18.136 7.376 5.430 1.00 79.38 271 SER A N 1
ATOM 2122 C CA . SER A 1 271 ? -17.771 8.761 5.128 1.00 79.38 271 SER A CA 1
ATOM 2123 C C . SER A 1 271 ? -16.266 9.000 5.028 1.00 79.38 271 SER A C 1
ATOM 2125 O O . SER A 1 271 ? -15.855 9.922 4.317 1.00 79.38 271 SER A O 1
ATOM 2127 N N . MET A 1 272 ? -15.448 8.188 5.704 1.00 84.62 272 MET A N 1
ATOM 2128 C CA . MET A 1 272 ? -13.994 8.310 5.741 1.00 84.62 272 MET A CA 1
ATOM 2129 C C . MET A 1 272 ? -13.263 6.978 5.966 1.00 84.62 272 MET A C 1
ATOM 2131 O O . MET A 1 272 ? -13.748 6.069 6.636 1.00 84.62 272 MET A O 1
ATOM 2135 N N . ALA A 1 273 ? -12.015 6.929 5.505 1.00 88.62 273 ALA A N 1
ATOM 2136 C CA . ALA A 1 273 ? -11.018 5.951 5.918 1.00 88.62 273 ALA A CA 1
ATOM 2137 C C . ALA A 1 273 ? -10.012 6.619 6.866 1.00 88.62 273 ALA A C 1
ATOM 2139 O O . ALA A 1 273 ? -9.391 7.625 6.524 1.00 88.62 273 ALA A O 1
ATOM 2140 N N . THR A 1 274 ? -9.853 6.066 8.067 1.00 87.06 274 THR A N 1
ATOM 2141 C CA . THR A 1 274 ? -8.897 6.515 9.085 1.00 87.06 274 THR A CA 1
ATOM 2142 C C . THR A 1 274 ? -7.676 5.610 9.098 1.00 87.06 274 THR A C 1
ATOM 2144 O O . THR A 1 274 ? -7.800 4.415 9.345 1.00 87.06 274 THR A O 1
ATOM 2147 N N . TYR A 1 275 ? -6.497 6.202 8.939 1.00 89.88 275 TYR A N 1
ATOM 2148 C CA . TYR A 1 275 ? -5.207 5.527 9.012 1.00 89.88 275 TYR A CA 1
ATOM 2149 C C . TYR A 1 275 ? -4.502 5.968 10.293 1.00 89.88 275 TYR A C 1
ATOM 2151 O O . TYR A 1 275 ? -4.284 7.162 10.494 1.00 89.88 275 TYR A O 1
ATOM 2159 N N . SER A 1 276 ? -4.169 5.021 11.169 1.00 86.25 276 SER A N 1
ATOM 2160 C CA . SER A 1 276 ? -3.506 5.282 12.453 1.00 86.25 276 SER A CA 1
ATOM 2161 C C . SER A 1 276 ? -2.190 4.524 12.531 1.00 86.25 276 SER A C 1
ATOM 2163 O O . SER A 1 276 ? -2.198 3.295 12.499 1.00 86.25 276 SER A O 1
ATOM 2165 N N . TYR A 1 277 ? -1.075 5.238 12.670 1.00 86.25 277 TYR A N 1
ATOM 2166 C CA . TYR A 1 277 ? 0.222 4.628 12.954 1.00 86.25 277 TYR A CA 1
ATOM 2167 C C . TYR A 1 277 ? 0.334 4.349 14.454 1.00 86.25 277 TYR A C 1
ATOM 2169 O O . TYR A 1 277 ? 0.327 5.272 15.277 1.00 86.25 277 TYR A O 1
ATOM 2177 N N . ILE A 1 278 ? 0.400 3.067 14.803 1.00 84.38 278 ILE A N 1
ATOM 2178 C CA . ILE A 1 278 ? 0.446 2.560 16.172 1.00 84.38 278 ILE A CA 1
ATOM 2179 C C . ILE A 1 278 ? 1.870 2.109 16.473 1.00 84.38 278 ILE A C 1
ATOM 2181 O O . ILE A 1 278 ? 2.386 1.202 15.824 1.00 84.38 278 ILE A O 1
ATOM 2185 N N . GLN A 1 279 ? 2.482 2.722 17.483 1.00 82.44 279 GLN A N 1
ATOM 2186 C CA . GLN A 1 279 ? 3.822 2.372 17.939 1.00 82.44 279 GLN A CA 1
ATOM 2187 C C . GLN A 1 279 ? 3.828 0.995 18.620 1.00 82.44 279 GLN A C 1
ATOM 2189 O O . GLN A 1 279 ? 2.937 0.698 19.409 1.00 82.44 279 GLN A O 1
ATOM 2194 N N . THR A 1 280 ? 4.839 0.168 18.372 1.00 81.94 280 THR A N 1
ATOM 2195 C CA . THR A 1 280 ? 5.061 -1.145 19.010 1.00 81.94 280 THR A CA 1
ATOM 2196 C C . THR A 1 280 ? 6.273 -1.163 19.947 1.00 81.94 280 THR A C 1
ATOM 2198 O O . THR A 1 280 ? 6.380 -2.050 20.786 1.00 81.94 280 THR A O 1
ATOM 2201 N N . TYR A 1 281 ? 7.152 -0.160 19.876 1.00 76.75 281 TYR A N 1
ATOM 2202 C CA . TYR A 1 281 ? 8.304 0.020 20.770 1.00 76.75 281 TYR A CA 1
ATOM 2203 C C . TYR A 1 281 ? 8.654 1.515 20.900 1.00 76.75 281 TYR A C 1
ATOM 2205 O O . TYR A 1 281 ? 8.500 2.231 19.909 1.00 76.75 281 TYR A O 1
ATOM 2213 N N . PRO A 1 282 ? 9.148 2.007 22.059 1.00 74.19 282 PRO A N 1
ATOM 2214 C CA . PRO A 1 282 ? 9.464 1.277 23.295 1.00 74.19 282 PRO A CA 1
ATOM 2215 C C . PRO A 1 282 ? 8.221 0.842 24.073 1.00 74.19 282 PRO A C 1
ATOM 2217 O O . PRO A 1 282 ? 7.144 1.396 23.882 1.00 74.19 282 PRO A O 1
ATOM 2220 N N . ALA A 1 283 ? 8.372 -0.110 25.002 1.00 74.69 283 ALA A N 1
ATOM 2221 C CA . ALA A 1 283 ? 7.268 -0.649 25.813 1.00 74.69 283 ALA A CA 1
ATOM 2222 C C . ALA A 1 283 ? 6.429 0.437 26.523 1.00 74.69 283 ALA A C 1
ATOM 2224 O O . ALA A 1 283 ? 5.223 0.285 26.697 1.00 74.69 283 ALA A O 1
ATOM 2225 N N . ALA A 1 284 ? 7.044 1.566 26.895 1.00 73.12 284 ALA A N 1
ATOM 2226 C CA . ALA A 1 284 ? 6.346 2.705 27.497 1.00 73.12 284 ALA A CA 1
ATOM 2227 C C . ALA A 1 284 ? 5.340 3.396 26.545 1.00 73.12 284 ALA A C 1
ATOM 2229 O O . ALA A 1 284 ? 4.416 4.058 27.013 1.00 73.12 284 ALA A O 1
ATOM 2230 N N . GLY A 1 285 ? 5.517 3.251 25.227 1.00 70.38 285 GLY A N 1
ATOM 2231 C CA . GLY A 1 285 ? 4.674 3.823 24.172 1.00 70.38 285 GLY A CA 1
ATOM 2232 C C . GLY A 1 285 ? 4.018 2.791 23.248 1.00 70.38 285 GLY A C 1
ATOM 2233 O O . GLY A 1 285 ? 3.253 3.179 22.362 1.00 70.38 285 GLY A O 1
ATOM 2234 N N . GLU A 1 286 ? 4.264 1.497 23.458 1.00 81.00 286 GLU A N 1
ATOM 2235 C CA . GLU A 1 286 ? 3.622 0.405 22.722 1.00 81.00 286 GLU A CA 1
ATOM 2236 C C . GLU A 1 286 ? 2.097 0.577 22.740 1.00 81.00 286 GLU A C 1
ATOM 2238 O O . GLU A 1 286 ? 1.525 0.930 23.765 1.00 81.00 286 GLU A 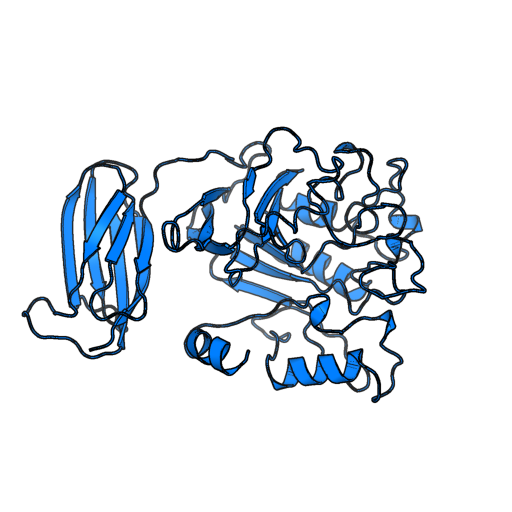O 1
ATOM 2243 N N . GLY A 1 287 ? 1.425 0.368 21.610 1.00 76.12 287 GLY A N 1
ATOM 2244 C CA . GLY A 1 287 ? -0.014 0.521 21.402 1.00 76.12 287 GLY A CA 1
ATOM 2245 C C . GLY A 1 287 ? -0.525 1.964 21.338 1.00 76.12 287 GLY A C 1
ATOM 2246 O O . GLY A 1 287 ? -1.736 2.159 21.241 1.00 76.12 287 GLY A O 1
ATOM 2247 N N . THR A 1 288 ? 0.342 2.979 21.416 1.00 78.81 288 THR A N 1
ATOM 2248 C CA . THR A 1 288 ? -0.083 4.382 21.276 1.00 78.81 288 THR A CA 1
ATOM 2249 C C . THR A 1 288 ? -0.123 4.812 19.815 1.00 78.81 288 THR A C 1
ATOM 2251 O O . THR A 1 288 ? 0.755 4.466 19.028 1.00 78.81 288 THR A O 1
ATOM 2254 N N . VAL A 1 289 ? -1.143 5.591 19.453 1.00 82.12 289 VAL A N 1
ATOM 2255 C CA . VAL A 1 289 ? -1.217 6.228 18.135 1.00 82.12 289 VAL A CA 1
ATOM 2256 C C . VAL A 1 289 ? -0.249 7.405 18.109 1.00 82.12 289 VAL A C 1
ATOM 2258 O O . VAL A 1 289 ? -0.360 8.306 18.942 1.00 82.12 289 VAL A O 1
ATOM 2261 N N . LYS A 1 290 ? 0.699 7.393 17.171 1.00 78.62 290 LYS A N 1
ATOM 2262 C CA . LYS A 1 290 ? 1.699 8.460 17.007 1.00 78.62 290 LYS A CA 1
ATOM 2263 C C . LYS A 1 290 ? 1.452 9.353 15.798 1.00 78.62 290 LYS A C 1
ATOM 2265 O O . LYS A 1 290 ? 1.883 10.500 15.806 1.00 78.62 290 LYS A O 1
ATOM 2270 N N . ASP A 1 291 ? 0.737 8.847 14.802 1.00 79.88 291 ASP A N 1
ATOM 2271 C CA . ASP A 1 291 ? 0.232 9.631 13.679 1.00 79.88 291 ASP A CA 1
ATOM 2272 C C . ASP A 1 291 ? -1.157 9.131 13.294 1.00 79.88 291 ASP A C 1
ATOM 2274 O O . ASP A 1 291 ? -1.471 7.947 13.450 1.00 79.88 291 ASP A O 1
ATOM 2278 N N . MET A 1 292 ? -1.987 10.035 12.791 1.00 80.94 292 MET A N 1
ATOM 2279 C CA . MET A 1 292 ? -3.311 9.715 12.287 1.00 80.94 292 MET A CA 1
ATOM 2280 C C . MET A 1 292 ? -3.674 10.665 11.152 1.00 80.94 292 MET A C 1
ATOM 2282 O O . MET A 1 292 ? -3.456 11.871 11.253 1.00 80.94 292 MET A O 1
ATOM 2286 N N . PHE A 1 293 ? -4.298 10.131 10.107 1.00 80.38 293 PHE A N 1
ATOM 2287 C CA . PHE A 1 293 ? -4.918 10.937 9.059 1.00 80.38 293 PHE A CA 1
ATOM 2288 C C . PHE A 1 293 ? -6.200 10.287 8.540 1.00 80.38 293 PHE A C 1
ATOM 2290 O O . PHE A 1 293 ? -6.488 9.116 8.811 1.00 80.38 293 PHE A O 1
ATOM 2297 N N . THR A 1 294 ? -6.992 11.072 7.813 1.00 82.56 294 THR A N 1
ATOM 2298 C CA . THR A 1 294 ? -8.241 10.619 7.200 1.00 82.56 294 THR A CA 1
ATOM 2299 C C . THR A 1 294 ? -8.293 10.954 5.729 1.00 82.56 294 THR A C 1
ATOM 2301 O O . THR A 1 294 ? -7.886 12.040 5.324 1.00 82.56 294 THR A O 1
ATOM 2304 N N . VAL A 1 295 ? -8.875 10.041 4.961 1.00 83.44 295 VAL A N 1
ATOM 2305 C CA . VAL A 1 295 ? -9.325 10.284 3.591 1.00 83.44 295 VAL A CA 1
ATOM 2306 C C . VAL A 1 295 ? -10.847 10.300 3.605 1.00 83.44 295 VAL A C 1
ATOM 2308 O O . VAL A 1 295 ? -11.457 9.378 4.143 1.00 83.44 295 VAL A O 1
ATOM 2311 N N . LEU A 1 296 ? -11.459 11.352 3.063 1.00 80.94 296 LEU A N 1
ATOM 2312 C CA . LEU A 1 296 ? -12.915 11.487 2.971 1.00 80.94 296 LEU A CA 1
ATOM 2313 C C . LEU A 1 296 ? -13.440 10.841 1.682 1.00 80.94 296 LEU A C 1
ATOM 2315 O O . LEU A 1 296 ? -12.773 10.866 0.654 1.00 80.94 296 LEU A O 1
ATOM 2319 N N . SER A 1 297 ? -14.665 10.319 1.732 1.00 78.56 297 SER A N 1
ATOM 2320 C CA . SER A 1 297 ? -15.383 9.718 0.590 1.00 78.56 297 SER A CA 1
ATOM 2321 C C . SER A 1 297 ? -15.683 10.705 -0.548 1.00 78.56 297 SER A C 1
ATOM 2323 O O . SER A 1 297 ? -15.930 10.300 -1.678 1.00 78.56 297 SER A O 1
ATOM 2325 N N . SER A 1 298 ? -15.675 12.006 -0.251 1.00 71.88 298 SER A N 1
ATOM 2326 C CA . SER A 1 298 ? -15.784 13.105 -1.216 1.00 71.88 298 SER A CA 1
ATOM 2327 C C . SER A 1 298 ? -14.549 13.998 -1.081 1.00 71.88 298 SER A C 1
ATOM 2329 O O . SER A 1 298 ? -14.613 15.031 -0.404 1.00 71.88 298 SER A O 1
ATOM 2331 N N . PRO A 1 299 ? -13.399 13.584 -1.640 1.00 56.09 299 PRO A N 1
ATOM 2332 C CA . PRO A 1 299 ? -12.177 14.365 -1.545 1.00 56.09 299 PRO A CA 1
ATOM 2333 C C . PRO A 1 299 ? -12.369 15.681 -2.307 1.00 56.09 299 PRO A C 1
ATOM 2335 O O . PRO A 1 299 ? -12.642 15.698 -3.505 1.00 56.09 299 PRO A O 1
ATOM 2338 N N . THR A 1 300 ? -12.246 16.813 -1.618 1.00 53.34 300 THR A N 1
ATOM 2339 C CA . THR A 1 300 ? -11.936 18.078 -2.290 1.00 53.34 300 THR A CA 1
ATOM 2340 C C . THR A 1 300 ? -10.419 18.159 -2.436 1.00 53.34 300 THR A C 1
ATOM 2342 O O . THR A 1 300 ? -9.689 17.597 -1.619 1.00 53.34 300 THR A O 1
ATOM 2345 N N . SER A 1 301 ? -9.925 18.895 -3.433 1.00 47.53 301 SER A N 1
ATOM 2346 C CA . SER A 1 301 ? -8.488 19.103 -3.690 1.00 47.53 301 SER A CA 1
ATOM 2347 C C . SER A 1 301 ? -7.688 19.676 -2.501 1.00 47.53 301 SER A C 1
ATOM 2349 O O . SER A 1 301 ? -6.469 19.781 -2.587 1.00 47.53 301 SER A O 1
ATOM 2351 N N . ALA A 1 302 ? -8.355 20.034 -1.396 1.00 41.84 302 ALA A N 1
ATOM 2352 C CA . ALA A 1 302 ? -7.777 20.579 -0.171 1.00 41.84 302 ALA A CA 1
ATOM 2353 C C . ALA A 1 302 ? -8.010 19.721 1.096 1.00 41.84 302 ALA A C 1
ATOM 2355 O O . ALA A 1 302 ? -7.464 20.058 2.141 1.00 41.84 302 ALA A O 1
ATOM 2356 N N . ASN A 1 303 ? -8.779 18.623 1.042 1.00 42.69 303 ASN A N 1
ATOM 2357 C CA . ASN A 1 303 ? -9.199 17.868 2.237 1.00 42.69 303 ASN A CA 1
ATOM 2358 C C . ASN A 1 303 ? -8.466 16.528 2.409 1.00 42.69 303 ASN A C 1
ATOM 2360 O O . ASN A 1 303 ? -9.074 15.497 2.704 1.00 42.69 303 ASN A O 1
ATOM 2364 N N . LEU A 1 304 ? -7.140 16.551 2.308 1.00 47.50 304 LEU A N 1
ATOM 2365 C CA . LEU A 1 304 ? -6.354 15.703 3.194 1.00 47.50 304 LEU A CA 1
ATOM 2366 C C . LEU A 1 304 ? -6.251 16.488 4.494 1.00 47.50 304 LEU A C 1
ATOM 2368 O O . LEU A 1 304 ? -5.335 17.289 4.653 1.00 47.50 304 LEU A O 1
ATOM 2372 N N . ASP A 1 305 ? -7.228 16.331 5.388 1.00 41.44 305 ASP A N 1
ATOM 2373 C CA . ASP A 1 305 ? -7.133 16.891 6.735 1.00 41.44 305 ASP A CA 1
ATOM 2374 C C . ASP A 1 305 ? -5.934 16.220 7.426 1.00 41.44 305 ASP A C 1
ATOM 2376 O O . ASP A 1 305 ? -6.026 15.172 8.069 1.00 41.44 305 ASP A O 1
ATOM 2380 N N . VAL A 1 306 ? -4.757 16.823 7.251 1.00 42.09 306 VAL A N 1
ATOM 2381 C CA . VAL A 1 306 ? -3.550 16.577 8.033 1.00 42.09 306 VAL A CA 1
ATOM 2382 C C . VAL A 1 306 ? -3.694 17.378 9.325 1.00 42.09 306 VAL A C 1
ATOM 2384 O O . VAL A 1 306 ? -2.898 18.255 9.640 1.00 42.09 306 VAL A O 1
ATOM 2387 N N . ALA A 1 307 ? -4.757 17.099 10.071 1.00 37.12 307 ALA A N 1
ATOM 2388 C CA . ALA A 1 307 ? -4.941 17.621 11.410 1.00 37.12 307 ALA A CA 1
ATOM 2389 C C . ALA A 1 307 ? -4.651 16.488 12.402 1.00 37.12 307 ALA A C 1
ATOM 2391 O O . ALA A 1 307 ? -5.412 15.517 12.466 1.00 37.12 307 ALA A O 1
ATOM 2392 N N . PRO A 1 308 ? -3.595 16.586 13.229 1.00 38.44 308 PRO A N 1
ATOM 2393 C CA . PRO A 1 308 ? -3.569 15.827 14.463 1.00 38.44 308 PRO A CA 1
ATOM 2394 C C . PRO A 1 308 ? -4.748 16.319 15.313 1.00 38.44 308 PRO A C 1
ATOM 2396 O O . PRO A 1 308 ? -4.755 17.461 15.766 1.00 38.44 308 PRO A O 1
ATOM 2399 N N . GLY A 1 309 ? -5.749 15.468 15.544 1.00 40.94 309 GLY A N 1
ATOM 2400 C CA . GLY A 1 309 ? -6.633 15.653 16.696 1.00 40.94 309 GLY A CA 1
ATOM 2401 C C . GLY A 1 309 ? -8.046 16.190 16.466 1.00 40.94 309 GLY A C 1
ATOM 2402 O O . GLY A 1 309 ? -8.562 16.876 17.347 1.00 40.94 309 GLY A O 1
ATOM 2403 N N . ALA A 1 310 ? -8.763 15.779 15.416 1.00 46.47 310 ALA A N 1
ATOM 2404 C CA . ALA A 1 310 ? -10.203 15.625 15.633 1.00 46.47 310 ALA A CA 1
ATOM 2405 C C . ALA A 1 310 ? -10.386 14.503 16.670 1.00 46.47 310 ALA A C 1
ATOM 2407 O O . ALA A 1 310 ? -10.022 13.356 16.410 1.00 46.47 310 ALA A O 1
ATOM 2408 N N . ALA A 1 311 ? -10.879 14.825 17.871 1.00 56.47 311 ALA A N 1
ATOM 2409 C CA . ALA A 1 311 ? -11.212 13.802 18.856 1.00 56.47 311 ALA A CA 1
ATOM 2410 C C . ALA A 1 311 ? -12.216 12.832 18.211 1.00 56.47 311 ALA A C 1
ATOM 2412 O O . ALA A 1 311 ? -13.247 13.264 17.693 1.00 56.47 311 ALA A O 1
ATOM 2413 N N . LYS A 1 312 ? -11.887 11.537 18.187 1.00 66.19 312 LYS A N 1
ATOM 2414 C CA . LYS A 1 312 ? -12.708 10.486 17.571 1.00 66.19 312 LYS A CA 1
ATOM 2415 C C . LYS A 1 312 ? -13.301 9.578 18.631 1.00 66.19 312 LYS A C 1
ATOM 2417 O O . LYS A 1 312 ? -12.707 9.379 19.687 1.00 66.19 312 LYS A O 1
ATOM 2422 N N . THR A 1 313 ? -14.448 9.001 18.298 1.00 77.56 313 THR A N 1
ATOM 2423 C CA . THR A 1 313 ? -15.112 7.977 19.101 1.00 77.56 313 THR A CA 1
ATOM 2424 C C . THR A 1 313 ? -14.774 6.606 18.526 1.00 77.56 313 THR A C 1
ATOM 2426 O O . THR A 1 313 ? -15.283 6.271 17.460 1.00 77.56 313 THR A O 1
ATOM 2429 N N . TRP A 1 314 ? -13.870 5.867 19.176 1.00 79.25 314 TRP A N 1
ATOM 2430 C CA . TRP A 1 314 ? -13.356 4.569 18.703 1.00 79.25 314 TRP A CA 1
ATOM 2431 C C . TRP A 1 314 ? -12.588 3.818 19.805 1.00 79.25 314 TRP A C 1
ATOM 2433 O O . TRP A 1 314 ? -12.183 4.409 20.811 1.00 79.25 314 TRP A O 1
ATOM 2443 N N . ILE A 1 315 ? -12.366 2.518 19.623 1.00 76.12 315 ILE A N 1
ATOM 2444 C CA . ILE A 1 315 ? -11.529 1.677 20.480 1.00 76.12 315 ILE A CA 1
ATOM 2445 C C . ILE A 1 315 ? -10.088 1.739 19.965 1.00 76.12 315 ILE A C 1
ATOM 2447 O O . ILE A 1 315 ? -9.758 1.200 18.915 1.00 76.12 315 ILE A O 1
ATOM 2451 N N . GLN A 1 316 ? -9.209 2.377 20.736 1.00 70.25 316 GLN A N 1
ATOM 2452 C CA . GLN A 1 316 ? -7.818 2.625 20.353 1.00 70.25 316 GLN A CA 1
ATOM 2453 C C . GLN A 1 316 ? -6.968 1.356 20.400 1.00 70.25 316 GLN A C 1
ATOM 2455 O O . GLN A 1 316 ? -6.173 1.086 19.504 1.00 70.25 316 GLN A O 1
ATOM 2460 N N . THR A 1 317 ? -7.089 0.593 21.486 1.00 69.38 317 THR A N 1
ATOM 2461 C CA . THR A 1 317 ? -6.304 -0.626 21.679 1.00 69.38 317 THR A CA 1
ATOM 2462 C C . THR A 1 317 ? -6.970 -1.557 22.681 1.00 69.38 317 THR A C 1
ATOM 2464 O O . THR A 1 317 ? -7.651 -1.126 23.615 1.00 69.38 317 THR A O 1
ATOM 2467 N N . VAL A 1 318 ? -6.735 -2.853 22.500 1.00 75.12 318 VAL A N 1
ATOM 2468 C CA . VAL A 1 318 ? -7.058 -3.898 23.467 1.00 75.12 318 VAL A CA 1
ATOM 2469 C C . VAL A 1 318 ? -5.768 -4.617 23.793 1.00 75.12 318 VAL A C 1
ATOM 2471 O O . VAL A 1 318 ? -5.216 -5.308 22.939 1.00 75.12 318 VAL A O 1
ATOM 2474 N N . ARG A 1 319 ? -5.264 -4.421 25.014 1.00 77.25 319 ARG A N 1
ATOM 2475 C CA . ARG A 1 319 ? -3.932 -4.897 25.395 1.00 77.25 319 ARG A CA 1
ATOM 2476 C C . ARG A 1 319 ? -3.837 -5.397 26.844 1.00 77.25 319 ARG A C 1
ATOM 2478 O O . ARG A 1 319 ? -4.407 -4.775 27.744 1.00 77.25 319 ARG A O 1
ATOM 2485 N N . PRO A 1 320 ? -3.079 -6.478 27.097 1.00 72.50 320 PRO A N 1
ATOM 2486 C CA . PRO A 1 320 ? -2.540 -7.385 26.080 1.00 72.50 320 PRO A CA 1
ATOM 2487 C C . PRO A 1 320 ? -3.679 -8.118 25.343 1.00 72.50 320 PRO A C 1
ATOM 2489 O O . PRO A 1 320 ? -4.819 -8.131 25.811 1.00 72.50 320 PRO A O 1
ATOM 2492 N N . ASN A 1 321 ? -3.393 -8.678 24.172 1.00 67.94 321 ASN A N 1
ATOM 2493 C CA . ASN A 1 321 ? -4.335 -9.490 23.405 1.00 67.94 321 ASN A CA 1
ATOM 2494 C C . ASN A 1 321 ? -3.536 -10.547 22.620 1.00 67.94 321 ASN A C 1
ATOM 2496 O O . ASN A 1 321 ? -2.836 -10.164 21.684 1.00 67.94 321 ASN A O 1
ATOM 2500 N N . PRO A 1 322 ? -3.579 -11.844 22.990 1.00 80.00 322 PRO A N 1
ATOM 2501 C CA . PRO A 1 322 ? -4.475 -12.478 23.971 1.00 80.00 322 PRO A CA 1
ATOM 2502 C C . PRO A 1 322 ? -4.254 -12.067 25.439 1.00 80.00 322 PRO A C 1
ATOM 2504 O O . PRO A 1 322 ? -3.145 -11.700 25.823 1.00 80.00 322 PRO A O 1
ATOM 2507 N N . SER A 1 323 ? -5.294 -12.138 26.282 1.00 85.06 323 SER A N 1
ATOM 2508 C CA . SER A 1 323 ? -5.189 -11.768 27.708 1.00 85.06 323 SER A CA 1
ATOM 2509 C C . SER A 1 323 ? -6.211 -12.434 28.630 1.00 85.06 323 SER A C 1
ATOM 2511 O O . SER A 1 323 ? -7.299 -12.824 28.212 1.00 85.06 323 SER A O 1
ATOM 2513 N N . ARG A 1 324 ? -5.859 -12.514 29.922 1.00 87.81 324 ARG A N 1
ATOM 2514 C CA . ARG A 1 324 ? -6.773 -12.861 31.027 1.00 87.81 324 ARG A CA 1
ATOM 2515 C C . ARG A 1 324 ? -7.544 -11.653 31.576 1.00 87.81 324 ARG A C 1
ATOM 2517 O O . ARG A 1 324 ? -8.551 -11.826 32.252 1.00 87.81 324 ARG A O 1
ATOM 2524 N N . VAL A 1 325 ? -7.025 -10.447 31.354 1.00 89.94 325 VAL A N 1
ATOM 2525 C CA . VAL A 1 325 ? -7.542 -9.162 31.857 1.00 89.94 325 VAL A CA 1
ATOM 2526 C C . VAL A 1 325 ? -7.153 -8.046 30.875 1.00 89.94 325 VAL A C 1
ATOM 2528 O O . VAL A 1 325 ? -6.225 -7.280 31.142 1.00 89.94 325 VAL A O 1
ATOM 2531 N N . PRO A 1 326 ? -7.758 -7.991 29.676 1.00 85.69 326 PRO A N 1
ATOM 2532 C CA . PRO A 1 326 ? -7.462 -6.944 28.700 1.00 85.69 326 PRO A CA 1
ATOM 2533 C C . PRO A 1 326 ? -7.828 -5.550 29.235 1.00 85.69 326 PRO A C 1
ATOM 2535 O O . PRO A 1 326 ? -8.912 -5.349 29.791 1.00 85.69 326 PRO A O 1
ATOM 2538 N N . ASN A 1 327 ? -6.944 -4.576 29.010 1.00 88.19 327 ASN A N 1
ATOM 2539 C CA . ASN A 1 327 ? -7.292 -3.159 29.040 1.00 88.19 327 ASN A CA 1
ATOM 2540 C C . ASN A 1 327 ? -7.837 -2.778 27.665 1.00 88.19 327 ASN A C 1
ATOM 2542 O O . ASN A 1 327 ? -7.144 -2.938 26.661 1.00 88.19 32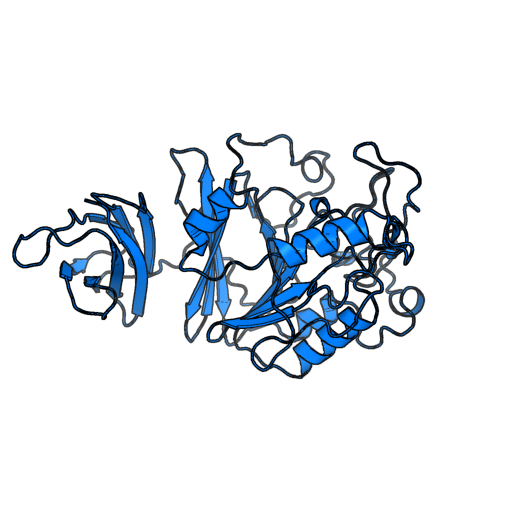7 ASN A O 1
ATOM 2546 N N . ILE A 1 328 ? -9.056 -2.263 27.634 1.00 89.50 328 ILE A N 1
ATOM 2547 C CA . ILE A 1 328 ? -9.721 -1.755 26.440 1.00 89.50 328 ILE A CA 1
ATOM 2548 C C . ILE A 1 328 ? -9.653 -0.241 26.543 1.00 89.50 328 ILE A C 1
ATOM 2550 O O . ILE A 1 328 ? -10.391 0.369 27.315 1.00 89.50 328 ILE A O 1
ATOM 2554 N N . GLN A 1 329 ? -8.711 0.351 25.821 1.00 84.62 329 GLN A N 1
ATOM 2555 C CA . GLN A 1 329 ? -8.553 1.793 25.756 1.00 84.62 329 GLN A CA 1
ATOM 2556 C C . GLN A 1 329 ? -9.381 2.318 24.588 1.00 84.62 329 GLN A C 1
ATOM 2558 O O . GLN A 1 329 ? -9.257 1.830 23.466 1.00 84.62 329 GLN A O 1
ATOM 2563 N N . TRP A 1 330 ? -10.220 3.308 24.850 1.00 86.38 330 TRP A N 1
ATOM 2564 C CA . TRP A 1 330 ? -11.124 3.899 23.873 1.00 86.38 330 TRP A CA 1
ATOM 2565 C C . TRP A 1 330 ? -11.144 5.415 24.032 1.00 86.38 330 TRP A C 1
ATOM 2567 O O . TRP A 1 330 ? -10.860 5.949 25.102 1.00 86.38 330 TRP A O 1
ATOM 2577 N N . GLN A 1 331 ? -11.434 6.114 22.947 1.00 83.06 331 GLN A N 1
ATOM 2578 C CA . GLN A 1 331 ? -11.528 7.563 22.916 1.00 83.06 331 GLN A CA 1
ATOM 2579 C C . GLN A 1 331 ? -12.970 7.955 22.631 1.00 83.06 331 GLN A C 1
ATOM 2581 O O . GLN A 1 331 ? -13.666 7.261 21.892 1.00 83.06 331 GLN A O 1
ATOM 2586 N N . LEU A 1 332 ? -13.409 9.057 23.232 1.00 88.19 332 LEU A N 1
ATOM 2587 C CA . LEU A 1 332 ? -14.696 9.680 22.982 1.00 88.19 332 LEU A CA 1
ATOM 2588 C C . LEU A 1 332 ? -14.481 11.077 22.406 1.00 88.19 332 LEU A C 1
ATOM 2590 O O . LEU A 1 332 ? -13.795 11.904 23.012 1.00 88.19 332 LEU A O 1
ATOM 2594 N N . ALA A 1 333 ? -15.086 11.342 21.251 1.00 79.25 333 ALA A N 1
ATOM 2595 C CA . ALA A 1 333 ? -14.992 12.624 20.565 1.00 79.25 333 ALA A CA 1
ATOM 2596 C C . ALA A 1 333 ? -15.648 13.758 21.357 1.00 79.25 333 ALA A C 1
ATOM 2598 O O . ALA A 1 333 ? -15.118 14.867 21.432 1.00 79.25 333 ALA A O 1
ATOM 2599 N N . ARG A 1 334 ? -16.834 13.493 21.914 1.00 81.81 334 ARG A N 1
ATOM 2600 C CA . ARG A 1 334 ? -17.682 14.484 22.582 1.00 81.81 334 ARG A CA 1
ATOM 2601 C C . ARG A 1 334 ? -18.305 13.885 23.831 1.00 81.81 334 ARG A C 1
ATOM 2603 O O . ARG A 1 334 ? -18.673 12.720 23.849 1.00 81.81 334 ARG A O 1
ATOM 2610 N N . THR A 1 335 ? -18.476 14.699 24.868 1.00 91.31 335 THR A N 1
ATOM 2611 C CA . THR A 1 335 ? -19.175 14.271 26.084 1.00 91.31 335 THR A CA 1
ATOM 2612 C C . THR A 1 335 ? -20.579 13.784 25.728 1.00 91.31 335 THR A C 1
ATOM 2614 O O . THR A 1 335 ? -21.396 14.562 25.234 1.00 91.31 335 THR A O 1
ATOM 2617 N N . GLY A 1 336 ? -20.877 12.521 26.018 1.00 92.94 336 GLY A N 1
ATOM 2618 C CA . GLY A 1 336 ? -22.069 11.860 25.498 1.00 92.94 336 GLY A CA 1
ATOM 2619 C C . GLY A 1 336 ? -22.340 10.514 26.154 1.00 92.94 336 GLY A C 1
ATOM 2620 O O . GLY A 1 336 ? -21.605 10.082 27.043 1.00 92.94 336 GLY A O 1
ATOM 2621 N N . ASN A 1 337 ? -23.437 9.874 25.747 1.00 96.38 337 ASN A N 1
ATOM 2622 C CA . ASN A 1 337 ? -23.769 8.527 26.201 1.00 96.38 337 ASN A CA 1
ATOM 2623 C C . ASN A 1 337 ? -22.913 7.503 25.456 1.00 96.38 337 ASN A C 1
ATOM 2625 O O . ASN A 1 337 ? -22.822 7.536 24.231 1.00 96.38 337 ASN A O 1
ATOM 2629 N N . VAL A 1 338 ? -22.330 6.589 26.222 1.00 97.12 338 VAL A N 1
ATOM 2630 C CA . VAL A 1 338 ? -21.472 5.511 25.750 1.00 97.12 338 VAL A CA 1
ATOM 2631 C C . VAL A 1 338 ? -22.051 4.182 26.195 1.00 97.12 338 VAL A C 1
ATOM 2633 O O . VAL A 1 338 ? -22.511 4.045 27.332 1.00 97.12 338 VAL A O 1
ATOM 2636 N N . ARG A 1 339 ? -21.955 3.184 25.321 1.00 97.62 339 ARG A N 1
ATOM 2637 C CA . ARG A 1 339 ? -22.134 1.782 25.669 1.00 97.62 339 ARG A CA 1
ATOM 2638 C C . ARG A 1 339 ? -20.937 0.974 25.187 1.00 97.62 339 ARG A C 1
ATOM 2640 O O . ARG A 1 339 ? -20.724 0.845 23.988 1.00 97.62 339 ARG A O 1
ATOM 2647 N N . LEU A 1 340 ? -20.173 0.408 26.116 1.00 97.69 340 LEU A N 1
ATOM 2648 C CA . LEU A 1 340 ? -19.090 -0.528 25.816 1.00 97.69 340 LEU A CA 1
ATOM 2649 C C . LEU A 1 340 ? -19.474 -1.908 26.340 1.00 97.69 340 LEU A C 1
ATOM 2651 O O . LEU A 1 340 ? -19.679 -2.085 27.542 1.00 97.69 340 LEU A O 1
ATOM 2655 N N . GLY A 1 341 ? -19.558 -2.893 25.450 1.00 97.62 341 GLY A N 1
ATOM 2656 C CA . GLY A 1 341 ? -19.879 -4.274 25.806 1.00 97.62 341 GLY A CA 1
ATOM 2657 C C . GLY A 1 341 ? -18.891 -5.280 25.231 1.00 97.62 341 GLY A C 1
ATOM 2658 O O . GLY A 1 341 ? -18.270 -5.037 24.201 1.00 97.62 341 GLY A O 1
ATOM 2659 N N . ILE A 1 342 ? -18.773 -6.425 25.896 1.00 97.69 342 ILE A N 1
ATOM 2660 C CA . ILE A 1 342 ? -18.091 -7.622 25.411 1.00 97.69 342 ILE A CA 1
ATOM 2661 C C . ILE A 1 342 ? -19.130 -8.572 24.842 1.00 97.69 342 ILE A C 1
ATOM 2663 O O . ILE A 1 342 ? -20.091 -8.920 25.526 1.00 97.69 342 ILE A O 1
ATOM 2667 N N . TYR A 1 343 ? -18.910 -9.027 23.619 1.00 96.06 343 TYR A N 1
ATOM 2668 C CA . TYR A 1 343 ? -19.793 -9.917 22.883 1.00 96.06 343 TYR A CA 1
ATOM 2669 C C . TYR A 1 343 ? -19.048 -11.199 22.523 1.00 96.06 343 TYR A C 1
ATOM 2671 O O . TYR A 1 343 ? -17.838 -11.175 22.304 1.00 96.06 343 TYR A O 1
ATOM 2679 N N . ASP A 1 344 ? -19.744 -12.330 22.490 1.00 93.44 344 ASP A N 1
ATOM 2680 C CA . ASP A 1 344 ? -19.169 -13.569 21.967 1.00 93.44 344 ASP A CA 1
ATOM 2681 C C . ASP A 1 344 ? -19.172 -13.589 20.429 1.00 93.44 344 ASP A C 1
ATOM 2683 O O . ASP A 1 344 ? -19.681 -12.678 19.774 1.00 93.44 344 ASP A O 1
ATOM 2687 N N . ALA A 1 345 ? -18.604 -14.642 19.836 1.00 86.50 345 ALA A N 1
ATOM 2688 C CA . ALA A 1 345 ? -18.540 -14.795 18.383 1.00 86.50 345 ALA A CA 1
ATOM 2689 C C . ALA A 1 345 ? -19.912 -14.898 17.687 1.00 86.50 345 ALA A C 1
ATOM 2691 O O . ALA A 1 345 ? -19.987 -14.712 16.477 1.00 86.50 345 ALA A O 1
ATOM 2692 N N . ALA A 1 346 ? -20.993 -15.163 18.430 1.00 88.50 346 ALA A N 1
ATOM 2693 C CA . ALA A 1 346 ? -22.362 -15.152 17.915 1.00 88.50 346 ALA A CA 1
ATOM 2694 C C . ALA A 1 346 ? -23.040 -13.775 18.071 1.00 88.50 346 ALA A C 1
ATOM 2696 O O . ALA A 1 346 ? -24.237 -13.647 17.818 1.00 88.50 346 ALA A O 1
ATOM 2697 N N . GLY A 1 347 ? -22.308 -12.751 18.525 1.00 87.69 347 GLY A N 1
ATOM 2698 C CA . GLY A 1 347 ? -22.840 -11.412 18.768 1.00 87.69 347 GLY A CA 1
ATOM 2699 C C . GLY A 1 347 ? -23.700 -11.311 20.028 1.00 87.69 347 GLY A C 1
ATOM 2700 O O . GLY A 1 347 ? -24.413 -10.323 20.206 1.00 87.69 347 GLY A O 1
ATOM 2701 N N . ARG A 1 348 ? -23.661 -12.304 20.927 1.00 94.62 348 ARG A N 1
ATOM 2702 C CA . ARG A 1 348 ? -24.413 -12.260 22.188 1.00 94.62 348 ARG A CA 1
ATOM 2703 C C . ARG A 1 348 ? -23.625 -11.482 23.228 1.00 94.62 348 ARG A C 1
ATOM 2705 O O . ARG A 1 348 ? -22.434 -11.710 23.419 1.00 94.62 348 ARG A O 1
ATOM 2712 N N . LEU A 1 349 ? -24.307 -10.583 23.930 1.00 96.75 349 LEU A N 1
ATOM 2713 C CA . LEU A 1 349 ? -23.708 -9.754 24.971 1.00 96.75 349 LEU A CA 1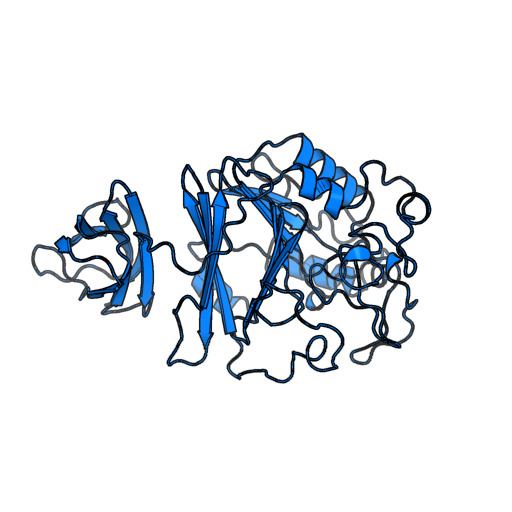
ATOM 2714 C C . LEU A 1 349 ? -23.308 -10.602 26.183 1.00 96.75 349 LEU A C 1
ATOM 2716 O O . LEU A 1 349 ? -24.152 -11.156 26.885 1.00 96.75 349 LEU A O 1
ATOM 2720 N N . VAL A 1 350 ? -22.006 -10.668 26.434 1.00 97.38 350 VAL A N 1
ATOM 2721 C CA . VAL A 1 350 ? -21.385 -11.395 27.542 1.00 97.38 350 VAL A CA 1
ATOM 2722 C C . VAL A 1 350 ? -21.317 -10.525 28.787 1.00 97.38 350 VAL A C 1
ATOM 2724 O O . VAL A 1 350 ? -21.717 -10.964 29.868 1.00 97.38 350 VAL A O 1
ATOM 2727 N N . GLN A 1 351 ? -20.805 -9.303 28.640 1.00 97.38 351 GLN A N 1
ATOM 2728 C CA . GLN A 1 351 ? -20.632 -8.356 29.736 1.00 97.38 351 GLN A CA 1
ATOM 2729 C C . GLN A 1 351 ? -20.772 -6.920 29.249 1.00 97.38 351 GLN A C 1
ATOM 2731 O O . GLN A 1 351 ? -20.326 -6.594 28.159 1.00 97.38 351 GLN A O 1
ATOM 2736 N N . GLU A 1 352 ? -21.377 -6.055 30.055 1.00 97.25 352 GLU A N 1
ATOM 2737 C CA . GLU A 1 352 ? -21.372 -4.610 29.799 1.00 97.25 352 GLU A CA 1
ATOM 2738 C C . GLU A 1 352 ? -20.318 -3.965 30.696 1.00 97.25 352 GLU A C 1
ATOM 2740 O O . GLU A 1 352 ? -20.299 -4.225 31.897 1.00 97.25 352 GLU A O 1
ATOM 2745 N N . LEU A 1 353 ? -19.403 -3.204 30.100 1.00 97.06 353 LEU A N 1
ATOM 2746 C CA . LEU A 1 353 ? -18.293 -2.556 30.801 1.00 97.06 353 LEU A CA 1
ATOM 2747 C C . LEU A 1 353 ? -18.596 -1.089 31.087 1.00 97.06 353 LEU A C 1
ATOM 2749 O O . LEU A 1 353 ? -18.270 -0.594 32.158 1.00 97.06 353 LEU A O 1
ATOM 2753 N N . GLU A 1 354 ? -19.247 -0.412 30.143 1.00 97.38 354 GLU A N 1
ATOM 2754 C CA . GLU A 1 354 ? -19.670 0.979 30.280 1.00 97.38 354 GLU A CA 1
ATOM 2755 C C . GLU A 1 354 ? -21.101 1.121 29.767 1.00 97.38 354 GLU A C 1
ATOM 2757 O O . GLU A 1 354 ? -21.445 0.574 28.716 1.00 97.38 354 GLU A O 1
ATOM 2762 N N . ASN A 1 355 ? -21.926 1.875 30.491 1.00 96.31 355 ASN A N 1
ATOM 2763 C CA . ASN A 1 355 ? -23.265 2.264 30.061 1.00 96.31 355 ASN A CA 1
ATOM 2764 C C . ASN A 1 355 ? -23.662 3.570 30.753 1.00 96.31 355 ASN A C 1
ATOM 2766 O O . ASN A 1 355 ? -23.955 3.590 31.950 1.00 96.31 355 ASN A O 1
ATOM 2770 N N . GLY A 1 356 ? -23.619 4.670 30.008 1.00 96.06 356 GLY A N 1
ATOM 2771 C CA . GLY A 1 356 ? -24.026 5.981 30.501 1.00 96.06 356 GLY A CA 1
ATOM 2772 C C . GLY A 1 356 ? -23.175 7.120 29.961 1.00 96.06 356 GLY A C 1
ATOM 2773 O O . GLY A 1 356 ? -22.392 6.958 29.027 1.00 96.06 356 GLY A O 1
ATOM 2774 N N . ARG A 1 357 ? -23.344 8.302 30.555 1.00 96.62 357 ARG A N 1
ATOM 2775 C CA . ARG A 1 357 ? -22.653 9.516 30.119 1.00 96.62 357 ARG A CA 1
ATOM 2776 C C . ARG A 1 357 ? -21.176 9.498 30.527 1.00 96.62 357 ARG A C 1
ATOM 2778 O O . ARG A 1 357 ? -20.843 9.173 31.671 1.00 96.62 357 ARG A O 1
ATOM 2785 N N . ARG A 1 358 ? -20.295 9.861 29.598 1.00 96.81 358 ARG A N 1
ATOM 2786 C CA . ARG A 1 358 ? -18.841 9.974 29.786 1.00 96.81 358 ARG A CA 1
ATOM 2787 C C . ARG A 1 358 ? -18.348 11.284 29.184 1.00 96.81 358 ARG A C 1
ATOM 2789 O O . ARG A 1 358 ? -18.950 11.801 28.245 1.00 96.81 358 ARG A O 1
ATOM 2796 N N . GLU A 1 359 ? -17.294 11.843 29.765 1.00 94.56 359 GLU A N 1
ATOM 2797 C CA . GLU A 1 359 ? -16.654 13.054 29.246 1.00 94.56 359 GLU A CA 1
ATOM 2798 C C . GLU A 1 359 ? -15.875 12.753 27.963 1.00 94.56 359 GLU A C 1
ATOM 2800 O O . GLU A 1 359 ? -15.412 11.630 27.762 1.00 94.56 359 GLU A O 1
ATOM 2805 N N . ALA A 1 360 ? -15.732 13.747 27.085 1.00 88.19 360 ALA A N 1
ATOM 2806 C CA . ALA A 1 360 ? -14.822 13.645 25.947 1.00 88.19 360 ALA A CA 1
ATOM 2807 C C . ALA A 1 360 ? -13.393 13.334 26.426 1.00 88.19 360 ALA A C 1
ATOM 2809 O O . ALA A 1 360 ? -12.954 13.860 27.448 1.00 88.19 360 ALA A O 1
ATOM 2810 N N . GLY A 1 361 ? -12.660 12.509 25.679 1.00 85.81 361 GLY A N 1
ATOM 2811 C CA . GLY A 1 361 ? -11.287 12.130 26.017 1.00 85.81 361 GLY A CA 1
ATOM 2812 C C . GLY A 1 361 ? -11.034 10.626 25.977 1.00 85.81 361 GLY A C 1
ATOM 2813 O O . GLY A 1 361 ? -11.844 9.853 25.466 1.00 85.81 361 GLY A O 1
ATOM 2814 N N . THR A 1 362 ? -9.870 10.225 26.481 1.00 86.19 362 THR A N 1
ATOM 2815 C CA . THR A 1 362 ? -9.430 8.825 26.517 1.00 86.19 362 THR A CA 1
ATOM 2816 C C . THR A 1 362 ? -9.873 8.155 27.809 1.00 86.19 362 THR A C 1
ATOM 2818 O O . THR A 1 362 ? -9.650 8.675 28.900 1.00 86.19 362 THR A O 1
ATOM 2821 N N . HIS A 1 363 ? -10.429 6.957 27.678 1.00 93.44 363 HIS A N 1
ATOM 2822 C CA . HIS A 1 363 ? -10.922 6.119 28.762 1.00 93.44 363 HIS A CA 1
ATOM 2823 C C . HIS A 1 363 ? -10.315 4.721 28.661 1.00 93.44 363 HIS A C 1
ATOM 2825 O O . HIS A 1 363 ? -9.893 4.278 27.590 1.00 93.44 363 HIS A O 1
ATOM 2831 N N . VAL A 1 364 ? -10.268 4.008 29.785 1.00 94.31 364 VAL A N 1
ATOM 2832 C CA . VAL A 1 364 ? -9.795 2.621 29.841 1.00 94.31 364 VAL A CA 1
ATOM 2833 C C . VAL A 1 364 ? -10.785 1.800 30.647 1.00 94.31 364 VAL A C 1
ATOM 2835 O O . VAL A 1 364 ? -10.988 2.059 31.831 1.00 94.31 364 VAL A O 1
ATOM 2838 N N . SER A 1 365 ? -11.341 0.768 30.024 1.00 96.62 365 SER A N 1
ATOM 2839 C CA . SER A 1 365 ? -12.194 -0.217 30.688 1.00 96.62 365 SER A CA 1
ATOM 2840 C C . SER A 1 365 ? -11.461 -1.555 30.773 1.00 96.62 365 SER A C 1
ATOM 2842 O O . SER A 1 365 ? -10.656 -1.900 29.906 1.00 96.62 365 SER A O 1
ATOM 2844 N N . ARG A 1 366 ? -11.715 -2.328 31.830 1.00 95.25 366 ARG A N 1
ATOM 2845 C CA . ARG A 1 366 ? -11.107 -3.650 32.043 1.00 95.25 366 ARG A CA 1
ATOM 2846 C C . ARG A 1 366 ? -12.175 -4.724 32.044 1.00 95.25 366 ARG A C 1
ATOM 2848 O O . ARG A 1 366 ? -13.242 -4.528 32.616 1.00 95.25 366 ARG A O 1
ATOM 2855 N N . TRP A 1 367 ? -11.851 -5.879 31.477 1.00 95.25 367 TRP A N 1
ATOM 2856 C CA . TRP A 1 367 ? -12.693 -7.064 31.578 1.00 95.25 367 TRP A CA 1
ATOM 2857 C C . TRP A 1 367 ? -11.917 -8.214 32.204 1.00 95.25 367 TRP A C 1
ATOM 2859 O O . TRP A 1 367 ? -10.824 -8.534 31.761 1.00 95.25 367 TRP A O 1
ATOM 2869 N N . ASP A 1 368 ? -12.473 -8.850 33.230 1.00 92.69 368 ASP A N 1
ATOM 2870 C CA . ASP A 1 368 ? -11.836 -9.940 33.981 1.00 92.69 368 ASP A CA 1
ATOM 2871 C C . ASP A 1 368 ? -12.229 -11.344 33.484 1.00 92.69 368 ASP A C 1
ATOM 2873 O O . ASP A 1 368 ? -11.950 -12.361 34.132 1.00 92.69 368 ASP A O 1
ATOM 2877 N N . GLY A 1 369 ? -12.896 -11.403 32.328 1.00 93.94 369 GLY A N 1
ATOM 2878 C CA . GLY A 1 369 ? -13.389 -12.643 31.747 1.00 93.94 369 GLY A CA 1
ATOM 2879 C C . GLY A 1 369 ? -14.680 -13.158 32.376 1.00 93.94 369 GLY A C 1
ATOM 2880 O O . GLY A 1 369 ? -14.996 -14.338 32.219 1.00 93.94 369 GLY A O 1
ATOM 2881 N N . ARG A 1 370 ? -15.421 -12.337 33.129 1.00 95.44 370 ARG A N 1
ATOM 2882 C CA . ARG A 1 370 ? -16.730 -12.721 33.674 1.00 95.44 370 ARG A CA 1
ATOM 2883 C C . ARG A 1 370 ? -17.879 -12.236 32.804 1.00 95.44 370 ARG A C 1
ATOM 2885 O O . ARG A 1 370 ? -17.838 -11.155 32.224 1.00 95.44 370 ARG A O 1
ATOM 2892 N N . SER A 1 371 ? -18.922 -13.051 32.741 1.00 95.31 371 SER A N 1
ATOM 2893 C CA . SER A 1 371 ? -20.224 -12.669 32.197 1.00 95.31 371 SER A CA 1
ATOM 2894 C C . SER A 1 371 ? -20.999 -11.774 33.171 1.00 95.31 371 SER A C 1
ATOM 2896 O O . SER A 1 371 ? -20.635 -11.649 34.343 1.00 95.31 371 SER A O 1
ATOM 2898 N N . ARG A 1 372 ? -22.140 -11.239 32.723 1.00 93.81 372 ARG A N 1
ATOM 2899 C CA . ARG A 1 372 ? -23.117 -10.512 33.562 1.00 93.81 372 ARG A CA 1
ATOM 2900 C C . ARG A 1 372 ? -23.566 -11.274 34.813 1.00 93.81 372 ARG A C 1
ATOM 2902 O O . ARG A 1 372 ? -23.925 -10.661 35.807 1.00 93.81 372 ARG A O 1
ATOM 2909 N N . GLN A 1 373 ? -23.533 -12.605 34.776 1.00 93.06 373 GLN A N 1
ATOM 2910 C CA . GLN A 1 373 ? -23.911 -13.478 35.895 1.00 93.06 373 GLN A CA 1
ATOM 2911 C C . GLN A 1 373 ? -22.737 -13.749 36.854 1.00 93.06 373 GLN A C 1
ATOM 2913 O O . GLN A 1 373 ? -22.829 -14.605 37.728 1.00 93.06 373 GLN A O 1
ATOM 2918 N N . GLY A 1 374 ? -21.589 -13.093 36.657 1.00 91.69 374 GLY A N 1
ATOM 2919 C CA . GLY A 1 374 ? -20.381 -13.270 37.466 1.00 91.69 374 GLY A CA 1
ATOM 2920 C C . GLY A 1 374 ? -19.584 -14.542 37.156 1.00 91.69 374 GLY A C 1
ATOM 2921 O O . GLY A 1 374 ? -18.482 -14.715 37.678 1.00 91.69 374 GLY A O 1
ATOM 2922 N N . SER A 1 375 ? -20.080 -15.422 36.284 1.00 93.25 375 SER A N 1
ATOM 2923 C CA . SER A 1 375 ? -19.383 -16.654 35.892 1.00 93.25 375 SER A CA 1
ATOM 2924 C C . SER A 1 375 ? -18.273 -16.371 34.882 1.00 93.25 375 SER A C 1
ATOM 2926 O O . SER A 1 375 ? -18.485 -15.602 33.942 1.00 93.25 375 SER A O 1
ATOM 2928 N N . ARG A 1 376 ? -17.107 -17.017 35.041 1.00 93.88 376 ARG A N 1
ATOM 2929 C CA . ARG A 1 376 ? -16.008 -16.936 34.063 1.00 93.88 376 ARG A CA 1
ATOM 2930 C C . ARG A 1 376 ? -16.443 -17.538 32.730 1.00 93.88 376 ARG A C 1
ATOM 2932 O O . ARG A 1 376 ? -16.918 -18.671 32.699 1.00 93.88 376 ARG A O 1
ATOM 2939 N N . VAL A 1 377 ? -16.199 -16.849 31.624 1.00 95.12 377 VAL A N 1
ATOM 2940 C CA . VAL A 1 377 ? -16.463 -17.366 30.272 1.00 95.12 377 VAL A CA 1
ATOM 2941 C C . VAL A 1 377 ? -15.303 -18.206 29.755 1.00 95.12 377 VAL A C 1
ATOM 2943 O O . VAL A 1 377 ? -14.221 -18.157 30.333 1.00 95.12 377 VAL A O 1
ATOM 2946 N N . ALA A 1 378 ? -15.529 -19.050 28.747 1.00 93.19 378 ALA A N 1
ATOM 2947 C CA . ALA A 1 378 ? -14.491 -19.923 28.193 1.00 93.19 378 ALA A CA 1
ATOM 2948 C C . ALA A 1 378 ? -13.376 -19.114 27.508 1.00 93.19 378 ALA A C 1
ATOM 2950 O O . ALA A 1 378 ? -13.634 -18.018 27.013 1.00 93.19 378 ALA A O 1
ATOM 2951 N N . SER A 1 379 ? -12.157 -19.660 27.447 1.00 91.69 379 SER A N 1
ATOM 2952 C CA . SER A 1 379 ? -11.127 -19.124 26.546 1.00 91.69 379 SER A CA 1
ATOM 2953 C C . SER A 1 379 ? -11.668 -19.117 25.113 1.00 91.69 379 SER A C 1
ATOM 2955 O O . SER A 1 379 ? -12.330 -20.072 24.710 1.00 91.69 379 SER A O 1
ATOM 2957 N N . GLY A 1 380 ? -11.412 -18.059 24.352 1.00 90.44 380 GLY A N 1
ATOM 2958 C CA . GLY A 1 380 ? -11.946 -17.931 23.001 1.00 90.44 380 GLY A CA 1
ATOM 2959 C C . GLY A 1 380 ? -11.925 -16.508 22.465 1.00 90.44 380 GLY A C 1
ATOM 2960 O O . GLY A 1 380 ? -11.368 -15.596 23.078 1.00 90.44 380 GLY A O 1
ATOM 2961 N N . VAL A 1 381 ? -12.539 -16.341 21.296 1.00 87.12 381 VAL A N 1
ATOM 2962 C CA . VAL A 1 381 ? -12.685 -15.048 20.625 1.00 87.12 381 VAL A CA 1
ATOM 2963 C C . VAL A 1 381 ? -13.953 -14.348 21.108 1.00 87.12 381 VAL A C 1
ATOM 2965 O O . VAL A 1 381 ? -15.036 -14.932 21.129 1.00 87.12 381 VAL A O 1
ATOM 2968 N N . TYR A 1 382 ? -13.791 -13.080 21.458 1.00 93.75 382 TYR A N 1
ATOM 2969 C CA . TYR A 1 382 ? -14.824 -12.139 21.862 1.00 93.75 382 TYR A CA 1
ATOM 2970 C C . TYR A 1 382 ? -14.623 -10.825 21.102 1.00 93.75 382 TYR A C 1
ATOM 2972 O O . TYR A 1 382 ? -13.604 -10.619 20.441 1.00 93.75 382 TYR A O 1
ATOM 2980 N N . PHE A 1 383 ? -15.579 -9.913 21.219 1.00 89.31 383 PHE A N 1
ATOM 2981 C CA . PHE A 1 383 ? -15.528 -8.596 20.597 1.00 89.31 383 PHE A CA 1
ATOM 2982 C C . PHE A 1 383 ? -15.864 -7.531 21.631 1.00 89.31 383 PHE A C 1
ATOM 2984 O O . PHE A 1 383 ? -16.911 -7.603 22.273 1.00 89.31 383 PHE A O 1
ATOM 2991 N N . ALA A 1 384 ? -14.984 -6.548 21.799 1.00 91.81 384 ALA A N 1
ATOM 2992 C CA . ALA A 1 384 ? -15.330 -5.321 22.501 1.00 91.81 384 ALA A CA 1
ATOM 2993 C C . ALA A 1 384 ? -16.018 -4.395 21.498 1.00 91.81 384 ALA A C 1
ATOM 2995 O O . ALA A 1 384 ? -15.450 -4.128 20.444 1.00 91.81 384 ALA A O 1
ATOM 2996 N N . LYS A 1 385 ? -17.230 -3.939 21.807 1.00 91.75 385 LYS A N 1
ATOM 2997 C CA . LYS A 1 385 ? -18.044 -3.088 20.936 1.00 91.75 385 LYS A CA 1
ATOM 2998 C C . LYS A 1 385 ? -18.415 -1.807 21.671 1.00 91.75 385 LYS A C 1
ATOM 3000 O O . LYS A 1 385 ? -19.038 -1.879 22.733 1.00 91.75 385 LYS A O 1
ATOM 3005 N N . LEU A 1 386 ? -18.022 -0.675 21.102 1.00 90.94 386 LEU A N 1
ATOM 3006 C CA . LEU A 1 386 ? -18.265 0.677 21.585 1.00 90.94 386 LEU A CA 1
ATOM 3007 C C . LEU A 1 386 ? -19.357 1.326 20.734 1.00 90.94 386 LEU A C 1
ATOM 3009 O O . LEU A 1 386 ? -19.214 1.439 19.523 1.00 90.94 386 LEU A O 1
ATOM 3013 N N . GLU A 1 387 ? -20.426 1.785 21.370 1.00 90.38 387 GLU A N 1
ATOM 3014 C CA . GLU A 1 387 ? -21.485 2.578 20.749 1.00 90.38 387 GLU A CA 1
ATOM 3015 C C . GLU A 1 387 ? -21.513 3.957 21.411 1.00 90.38 387 GLU A C 1
ATOM 3017 O O . GLU A 1 387 ? -21.708 4.060 22.625 1.00 90.38 387 GLU A O 1
ATOM 3022 N N . ALA A 1 388 ? -21.294 5.013 20.631 1.00 88.44 388 ALA A N 1
ATOM 3023 C CA . ALA A 1 388 ? -21.341 6.397 21.097 1.00 88.44 388 ALA A CA 1
ATOM 3024 C C . ALA A 1 388 ? -21.403 7.373 19.914 1.00 88.44 388 ALA A C 1
ATOM 3026 O O . ALA A 1 388 ? -20.877 7.092 18.843 1.00 88.44 388 ALA A O 1
ATOM 3027 N N . ASP A 1 389 ? -22.052 8.527 20.096 1.00 75.12 389 ASP A N 1
ATOM 3028 C CA . ASP A 1 389 ? -22.206 9.567 19.061 1.00 75.12 389 ASP A CA 1
ATOM 3029 C C . ASP A 1 389 ? -22.785 9.056 17.723 1.00 75.12 389 ASP A C 1
ATOM 3031 O O . ASP A 1 389 ? -22.389 9.502 16.647 1.00 75.12 389 ASP A O 1
ATOM 3035 N N . GLY A 1 390 ? -23.698 8.077 17.778 1.00 70.12 390 GLY A N 1
ATOM 3036 C CA . GLY A 1 390 ? -24.255 7.420 16.587 1.00 70.12 390 GLY A CA 1
ATOM 3037 C C . GLY A 1 390 ? -23.263 6.521 15.837 1.00 70.12 390 GLY A C 1
ATOM 3038 O O . GLY A 1 390 ? -23.624 5.950 14.813 1.00 70.12 390 GLY A O 1
ATOM 3039 N N . ARG A 1 391 ? -22.033 6.374 16.344 1.00 71.06 391 ARG A N 1
ATOM 3040 C CA . ARG A 1 391 ? -21.013 5.461 15.834 1.00 71.06 391 ARG A CA 1
ATOM 3041 C C . ARG A 1 391 ? -21.015 4.149 16.597 1.00 71.06 391 ARG A C 1
ATOM 3043 O O . ARG A 1 391 ? -21.350 4.086 17.781 1.00 71.06 391 ARG A O 1
ATOM 3050 N N . LEU A 1 392 ? -20.584 3.118 15.888 1.00 76.25 392 LEU A N 1
ATOM 3051 C CA . LEU A 1 392 ? -20.366 1.779 16.394 1.00 76.25 392 LEU A CA 1
ATOM 3052 C C . LEU A 1 392 ? -18.972 1.356 15.952 1.00 76.25 392 LEU A C 1
ATOM 3054 O O . LEU A 1 392 ? -18.687 1.340 14.760 1.00 76.25 392 LEU A O 1
ATOM 3058 N N . ASP A 1 393 ? -18.127 1.017 16.913 1.00 76.81 393 ASP A N 1
ATOM 3059 C CA . ASP A 1 393 ? -16.803 0.460 16.670 1.00 76.81 393 ASP A CA 1
ATOM 3060 C C . ASP A 1 393 ? -16.674 -0.883 17.386 1.00 76.81 393 ASP A C 1
ATOM 3062 O O . ASP A 1 393 ? -17.262 -1.089 18.453 1.00 76.81 393 ASP A O 1
ATOM 3066 N N . ALA A 1 394 ? -15.942 -1.820 16.795 1.00 77.44 394 ALA A N 1
ATOM 3067 C CA . ALA A 1 394 ? -15.763 -3.147 17.356 1.00 77.44 394 ALA A CA 1
ATOM 3068 C C . ALA A 1 394 ? -14.365 -3.685 17.074 1.00 77.44 394 ALA A C 1
ATOM 3070 O O . ALA A 1 394 ? -13.887 -3.670 15.944 1.00 77.44 394 ALA A O 1
ATOM 3071 N N . VAL A 1 395 ? -13.736 -4.252 18.100 1.00 73.62 395 VAL A N 1
ATOM 3072 C CA . VAL A 1 395 ? -12.410 -4.855 17.987 1.00 73.62 395 VAL A CA 1
ATOM 3073 C C . VAL A 1 395 ? -12.404 -6.263 18.561 1.00 73.62 395 VAL A C 1
ATOM 3075 O O . VAL A 1 395 ? -13.015 -6.557 19.595 1.00 73.62 395 VAL A O 1
ATOM 3078 N N . LYS A 1 396 ? -11.697 -7.154 17.866 1.00 79.69 396 LYS A N 1
ATOM 3079 C CA . LYS A 1 396 ? -11.501 -8.539 18.285 1.00 79.69 396 LYS A CA 1
ATOM 3080 C C . LYS A 1 396 ? -10.639 -8.602 19.544 1.00 79.69 396 LYS A C 1
ATOM 3082 O O . LYS A 1 396 ? -9.568 -8.008 19.633 1.00 79.69 396 LYS A O 1
ATOM 3087 N N . LEU A 1 397 ? -11.080 -9.423 20.481 1.00 83.88 397 LEU A N 1
ATOM 3088 C CA . LEU A 1 397 ? -10.431 -9.726 21.743 1.00 83.88 397 LEU A CA 1
ATOM 3089 C C . LEU A 1 397 ? -10.268 -11.246 21.863 1.00 83.88 397 LEU A C 1
ATOM 3091 O O . LEU A 1 397 ? -11.226 -11.992 21.685 1.00 83.88 397 LEU A O 1
ATOM 3095 N N . VAL A 1 398 ? -9.081 -11.720 22.224 1.00 83.06 398 VAL A N 1
ATOM 3096 C CA . VAL A 1 398 ? -8.819 -13.131 22.520 1.00 83.06 398 VAL A CA 1
ATOM 3097 C C . VAL A 1 398 ? -8.636 -13.291 24.027 1.00 83.06 398 VAL A C 1
ATOM 3099 O O . VAL A 1 398 ? -7.657 -12.823 24.610 1.00 83.06 398 VAL A O 1
ATOM 3102 N N . TYR A 1 399 ? -9.596 -13.957 24.666 1.00 90.12 399 TYR A N 1
ATOM 3103 C CA . TYR A 1 399 ? -9.552 -14.255 26.093 1.00 90.12 399 TYR A CA 1
ATOM 3104 C C . TYR A 1 399 ? -8.940 -15.626 26.345 1.00 90.12 399 TYR A C 1
ATOM 3106 O O . TYR A 1 399 ? -9.309 -16.614 25.707 1.00 90.12 399 TYR A O 1
ATOM 3114 N N . ILE A 1 400 ? -8.052 -15.689 27.328 1.00 86.81 400 ILE A N 1
ATOM 3115 C CA . ILE A 1 400 ? -7.472 -16.929 27.837 1.00 86.81 400 ILE A CA 1
ATOM 3116 C C . ILE A 1 400 ? -7.737 -17.020 29.341 1.00 86.81 400 ILE A C 1
ATOM 3118 O O . ILE A 1 400 ? -7.604 -16.030 30.054 1.00 86.81 400 ILE A O 1
ATOM 3122 N N . ARG A 1 401 ? -8.160 -18.190 29.824 1.00 81.06 401 ARG A N 1
ATOM 3123 C CA . ARG A 1 401 ? -8.331 -18.461 31.260 1.00 81.06 401 ARG A CA 1
ATOM 3124 C C . ARG A 1 401 ? -7.009 -18.658 31.986 1.00 81.06 401 ARG A C 1
ATOM 3126 O O . ARG A 1 401 ? -6.031 -19.145 31.368 1.00 81.06 401 ARG A O 1
#

Foldseek 3Di:
DLVVCCVVPVPPDDADADDPVLQLAQQQCPLDCPTSNLVSLQVCCVRPNHDDDDPFKDAFPDQGRSRGGSNNWIWGDDVLEIEIGAEQGSQLNFACAADPPRDDGPVHLLSRDSDLVSLVSLLCVLVVDQGLAYEYEHQAASFAFDDVGGRDRDDWCVLQACVVQQDDVHQQNQAHSRRDRNNCVSDPNNPQHGVNVSQLVNLRYEYEHEDQQWWKWDDDSSYIYIYAHAQPDADQPPPSCPVPPVPRPDDDPLMDIGTDDWDWDWDDDPFKIKIFTAHCDDPVRHLPTPAIWIGTSDRDSPPRPRDPDQFDFEFSDWPDFADQKTKTKTFANAFWFKWKFKADPVRHTFDTFDGGTDGGTIDITIDNQHGPVRDHDAFAKIKIWMDTPNDIYIDIGTYDD